Protein AF-D2BCW4-F1 (afdb_monomer_lite)

Secondary structure (DSSP, 8-state):
-PPPPPPHHHHHTT--SS----S--TTSGGG---S--B-HHHHHHHHHHHHHHHHHT--GGGSPPPPPSGGGG-SSHHHHHHHHHHHHHHHHHHHHHHHHHHHHHHHHHHHHHHHHHTTT-SS--TT-SBGGGHHHHHHHHHTS-----GGGS---TTTTS-EEE-PPPTTS--SSTT--HHHHHHHT-TT------HHHHHHHHHHHHHHHHHHHHHHHHHHHS-B-SHHHHHHHHHHHHHHHHHHHHHHHHHHHHHHHHHHHHHHHHHHHHHHHHH-TT--STTTTT--S--HHHHHHHHHHHHHHHHHHHHHHS-SEEE-------B-HHHHHHHHHHHHHHS-S--TT-TT--S-HHHHHHHHHHHHHHHHHHHHHHHHH-

Foldseek 3Di:
DPPDDDDLVRLLVVAALDQDFDPDAFCDDPLADDDADFPLVLLLVLLLLLLVLLLVLLPPLLQQDQDPPLLCDAPQPLLSLLSVLLRVLSVVLLLLSLVLSLLSNLLSLQSNVCSVVVVPCLPRDLALDELVCSCVSSCVSVVHDRPPRPSSPDHPPPPPKDKDFSDDDPVDDNACPPDFLVSLCVSLDPVRAQDQCLVSLVVLLVSLVVVLVSLRVSSNSLSVGDGHHPSNVLSSVQSSSSSSLSSSSSSQSNLSSVLSVLSRVLSVVCSVCVCVQLVLPDDDPVVVVDPPDHSRVSNSVSVRVSSVVSVVSSVSHDRMRIHDHPRSHDYPVNLVVLVVCLCVVDPPDDPPPPPDPDDPCVVVVVVCVSVVSNVVNVVSVVVVD

Structure (mmCIF, N/CA/C/O backbone):
data_AF-D2BCW4-F1
#
_entry.id   AF-D2BCW4-F1
#
loop_
_atom_site.group_PDB
_atom_site.id
_atom_site.type_symbol
_atom_site.label_atom_id
_atom_site.label_alt_id
_atom_site.label_comp_id
_atom_site.label_asym_id
_atom_site.label_entity_id
_atom_site.label_seq_id
_atom_site.pdbx_PDB_ins_code
_atom_site.Cartn_x
_atom_site.Cartn_y
_atom_site.Cartn_z
_atom_site.occupancy
_atom_site.B_iso_or_equiv
_atom_site.auth_seq_id
_atom_site.auth_comp_id
_atom_site.auth_asym_id
_atom_site.auth_atom_id
_atom_site.pdbx_PDB_model_num
ATOM 1 N N . MET A 1 1 ? 1.143 -29.887 21.111 1.00 33.12 1 MET A N 1
ATOM 2 C CA . MET A 1 1 ? 1.953 -29.254 20.050 1.00 33.12 1 MET A CA 1
ATOM 3 C C . MET A 1 1 ? 1.085 -28.166 19.449 1.00 33.12 1 MET A C 1
ATOM 5 O O . MET A 1 1 ? -0.021 -28.495 19.054 1.00 33.12 1 MET A O 1
ATOM 9 N N . ARG A 1 2 ? 1.498 -26.891 19.504 1.00 33.00 2 ARG A N 1
ATOM 10 C CA . ARG A 1 2 ? 0.866 -25.847 18.681 1.00 33.00 2 ARG A CA 1
ATOM 11 C C . ARG A 1 2 ? 1.403 -26.036 17.268 1.00 33.00 2 ARG A C 1
ATOM 13 O O . ARG A 1 2 ? 2.612 -26.231 17.133 1.00 33.00 2 ARG A O 1
ATOM 20 N N . ASP A 1 3 ? 0.525 -26.024 16.275 1.00 32.44 3 ASP A N 1
ATOM 21 C CA . ASP A 1 3 ? 0.954 -26.052 14.881 1.00 32.44 3 ASP A CA 1
ATOM 22 C C . ASP A 1 3 ? 1.898 -24.872 14.607 1.00 32.44 3 ASP A C 1
ATOM 24 O O . ASP A 1 3 ? 1.746 -23.809 15.224 1.00 32.44 3 ASP A O 1
ATOM 28 N N . PRO A 1 4 ? 2.916 -25.054 13.749 1.00 41.47 4 PRO A N 1
ATOM 29 C CA . PRO A 1 4 ? 3.788 -23.959 13.363 1.00 41.47 4 PRO A CA 1
ATOM 30 C C . PRO A 1 4 ? 2.946 -22.848 12.735 1.00 41.47 4 PRO A C 1
ATOM 32 O O . PRO A 1 4 ? 2.135 -23.096 11.843 1.00 41.47 4 PRO A O 1
ATOM 35 N N . SER A 1 5 ? 3.133 -21.618 13.215 1.00 45.66 5 SER A N 1
ATOM 36 C CA . SER A 1 5 ? 2.518 -20.449 12.593 1.00 45.66 5 SER A CA 1
ATOM 37 C C . SER A 1 5 ? 2.961 -20.370 11.127 1.00 45.66 5 SER A C 1
ATOM 39 O O . SER A 1 5 ? 4.154 -20.549 10.862 1.00 45.66 5 SER A O 1
ATOM 41 N N . PRO A 1 6 ? 2.046 -20.084 10.187 1.00 53.38 6 PRO A N 1
ATOM 42 C CA . PRO A 1 6 ? 2.380 -20.008 8.772 1.00 53.38 6 PRO A CA 1
ATOM 43 C C . PRO A 1 6 ? 3.474 -18.966 8.523 1.00 53.38 6 PRO A C 1
ATOM 45 O O . PRO A 1 6 ? 3.510 -17.888 9.136 1.00 53.38 6 PRO A O 1
ATOM 48 N N . THR A 1 7 ? 4.384 -19.310 7.619 1.00 64.50 7 THR A N 1
ATOM 49 C CA . THR A 1 7 ? 5.465 -18.435 7.169 1.00 64.50 7 THR A CA 1
ATOM 50 C C . THR A 1 7 ? 4.909 -17.238 6.395 1.00 64.50 7 THR A C 1
ATOM 52 O O . THR A 1 7 ? 3.801 -17.270 5.860 1.00 64.50 7 THR A O 1
ATOM 55 N N . SER A 1 8 ? 5.691 -16.161 6.305 1.00 64.56 8 SER A N 1
ATOM 56 C CA . SER A 1 8 ? 5.315 -14.957 5.551 1.00 64.56 8 SER A CA 1
ATOM 57 C C . SER A 1 8 ? 4.990 -15.255 4.082 1.00 64.56 8 SER A C 1
ATOM 59 O O . SER A 1 8 ? 4.050 -14.693 3.534 1.00 64.56 8 SER A O 1
ATOM 61 N N . ALA A 1 9 ? 5.727 -16.177 3.455 1.00 66.25 9 ALA A N 1
ATOM 62 C CA . ALA A 1 9 ? 5.490 -16.574 2.069 1.00 66.25 9 ALA A CA 1
ATOM 63 C C . ALA A 1 9 ? 4.175 -17.354 1.898 1.00 66.25 9 ALA A C 1
ATOM 65 O O . ALA A 1 9 ? 3.430 -17.094 0.957 1.00 66.25 9 ALA A O 1
ATOM 66 N N . GLU A 1 10 ? 3.867 -18.270 2.822 1.00 61.69 10 GLU A N 1
ATOM 67 C CA . GLU A 1 10 ? 2.599 -19.014 2.821 1.00 61.69 10 GLU A CA 1
ATOM 68 C C . GLU A 1 10 ? 1.400 -18.075 2.983 1.00 61.69 10 GLU A C 1
ATOM 70 O O . GLU A 1 10 ? 0.414 -18.228 2.267 1.00 61.69 10 GLU A O 1
ATOM 75 N N . LEU A 1 11 ? 1.507 -17.067 3.853 1.00 62.97 11 LEU A N 1
ATOM 76 C CA . LEU A 1 11 ? 0.476 -16.041 4.018 1.00 62.97 11 LEU A CA 1
ATOM 77 C C . LEU A 1 11 ? 0.286 -15.206 2.744 1.00 62.97 11 LEU A C 1
ATOM 79 O O . LEU A 1 11 ? -0.832 -15.092 2.251 1.00 62.97 11 LEU A O 1
ATOM 83 N N . LEU A 1 12 ? 1.373 -14.688 2.165 1.00 69.38 12 LEU A N 1
ATOM 84 C CA . LEU A 1 12 ? 1.310 -13.851 0.962 1.00 69.38 12 LEU A CA 1
ATOM 85 C C . LEU A 1 12 ? 0.760 -14.603 -0.257 1.00 69.38 12 LEU A C 1
ATOM 87 O O . LEU A 1 12 ? -0.002 -14.030 -1.026 1.00 69.38 12 LEU A O 1
ATOM 91 N N . SER A 1 13 ? 1.099 -15.886 -0.422 1.00 68.69 13 SER A N 1
ATOM 92 C CA . SER A 1 13 ? 0.604 -16.711 -1.538 1.00 68.69 13 SER A CA 1
ATOM 93 C C . SER A 1 13 ? -0.912 -16.937 -1.550 1.00 68.69 13 SER A C 1
ATOM 95 O O . SER A 1 13 ? -1.460 -17.334 -2.575 1.00 68.69 13 SER A O 1
ATOM 97 N N . GLN A 1 14 ? -1.584 -16.709 -0.420 1.00 71.31 14 GLN A N 1
ATOM 98 C CA . GLN A 1 14 ? -3.036 -16.851 -0.285 1.00 71.31 14 GLN A CA 1
ATOM 99 C C . GLN A 1 14 ? -3.771 -15.516 -0.444 1.00 71.31 14 GLN A C 1
ATOM 101 O O . GLN A 1 14 ? -5.000 -15.501 -0.505 1.00 71.31 14 GLN A O 1
ATOM 106 N N . TRP A 1 15 ? -3.041 -14.401 -0.445 1.00 76.50 15 TRP A N 1
ATOM 107 C CA . TRP A 1 15 ? -3.604 -13.059 -0.442 1.00 76.50 15 TRP A CA 1
ATOM 108 C C . TRP A 1 15 ? -3.619 -12.460 -1.846 1.00 76.50 15 TRP A C 1
ATOM 110 O O . TRP A 1 15 ? -2.732 -12.695 -2.663 1.00 76.50 15 TRP A O 1
ATOM 120 N N . ASP A 1 16 ? -4.632 -11.639 -2.101 1.00 78.56 16 ASP A N 1
ATOM 121 C CA . ASP A 1 16 ? -4.778 -10.895 -3.345 1.00 78.56 16 ASP A CA 1
ATOM 122 C C . ASP A 1 16 ? -4.306 -9.450 -3.164 1.00 78.56 16 ASP A C 1
ATOM 124 O O . ASP A 1 16 ? -4.439 -8.874 -2.088 1.00 78.56 16 ASP A O 1
ATOM 128 N N . ALA A 1 17 ? -3.843 -8.815 -4.243 1.00 76.94 17 ALA A N 1
ATOM 129 C CA . ALA A 1 17 ? -3.494 -7.387 -4.249 1.00 76.94 17 ALA A CA 1
ATOM 130 C C . ALA A 1 17 ? -4.719 -6.448 -4.155 1.00 76.94 17 ALA A C 1
ATOM 132 O O . ALA A 1 17 ? -4.570 -5.227 -4.114 1.00 76.94 17 ALA A O 1
ATOM 133 N N . VAL A 1 18 ? -5.933 -7.008 -4.146 1.00 83.25 18 VAL A N 1
ATOM 134 C CA . VAL A 1 18 ? -7.191 -6.275 -3.969 1.00 83.25 18 VAL A CA 1
ATOM 135 C C . VAL A 1 18 ? -7.721 -6.557 -2.564 1.00 83.25 18 VAL A C 1
ATOM 137 O O . VAL A 1 18 ? -7.828 -7.735 -2.212 1.00 83.25 18 VAL A O 1
ATOM 140 N N . PRO A 1 19 ? -8.096 -5.525 -1.782 1.00 82.75 19 PRO A N 1
ATOM 141 C CA . PRO A 1 19 ? -8.653 -5.715 -0.448 1.00 82.75 19 PRO A CA 1
ATOM 142 C C . PRO A 1 19 ? -9.843 -6.676 -0.459 1.00 82.75 19 PRO A C 1
ATOM 144 O O . PRO A 1 19 ? -10.811 -6.484 -1.197 1.00 82.75 19 PRO A O 1
ATOM 147 N N . LYS A 1 20 ? -9.770 -7.720 0.370 1.00 85.31 20 LYS A N 1
ATOM 148 C CA . LYS A 1 20 ? -10.850 -8.694 0.566 1.00 85.31 20 LYS A CA 1
ATOM 149 C C . LYS A 1 20 ? -10.953 -9.062 2.035 1.00 85.31 20 LYS A C 1
ATOM 151 O O . LYS A 1 20 ? -9.949 -9.284 2.707 1.00 85.31 20 LYS A O 1
ATOM 156 N N . SER A 1 21 ? -12.177 -9.173 2.537 1.00 78.88 21 SER A N 1
ATOM 157 C CA . SER A 1 21 ? -12.405 -9.689 3.883 1.00 78.88 21 SER A CA 1
ATOM 158 C C . SER A 1 21 ? -12.218 -11.212 3.909 1.00 78.88 21 SER A C 1
ATOM 160 O O . SER A 1 21 ? -12.774 -11.901 3.049 1.00 78.88 21 SER A O 1
ATOM 162 N N . PRO A 1 22 ? -11.496 -11.774 4.897 1.00 80.25 22 PRO A N 1
ATOM 163 C CA . PRO A 1 22 ? -11.344 -13.223 5.023 1.00 80.25 22 PRO A CA 1
ATOM 164 C C . PRO A 1 22 ? -12.706 -13.883 5.247 1.00 80.25 22 PRO A C 1
ATOM 166 O O . PRO A 1 22 ? -13.563 -13.299 5.909 1.00 80.25 22 PRO A O 1
ATOM 169 N N . GLY A 1 23 ? -12.922 -15.090 4.715 1.00 77.38 23 GLY A N 1
ATOM 170 C CA . GLY A 1 23 ? -14.215 -15.789 4.805 1.00 77.38 23 GLY A CA 1
ATOM 171 C C . GLY A 1 23 ? -14.658 -16.100 6.241 1.00 77.38 23 GLY A C 1
ATOM 172 O O . GLY A 1 23 ? -15.844 -16.019 6.545 1.00 77.38 23 GLY A O 1
ATOM 173 N N . TYR A 1 24 ? -13.702 -16.380 7.128 1.00 82.44 24 TYR A N 1
ATOM 174 C CA . TYR A 1 24 ? -13.908 -16.557 8.566 1.00 82.44 24 TYR A CA 1
ATOM 175 C C . TYR A 1 24 ? -13.248 -15.409 9.344 1.00 82.44 24 TYR A C 1
ATOM 177 O O . TYR A 1 24 ? -12.146 -14.982 8.992 1.00 82.44 24 TYR A O 1
ATOM 185 N N . TRP A 1 25 ? -13.903 -14.930 10.406 1.00 88.12 25 TRP A N 1
ATOM 186 C CA . TRP A 1 25 ? -13.383 -13.886 11.290 1.00 88.12 25 TRP A CA 1
ATOM 187 C C . TRP A 1 25 ? -13.805 -14.130 12.749 1.00 88.12 25 TRP A C 1
ATOM 189 O O . TRP A 1 25 ? -14.986 -14.404 12.970 1.00 88.12 25 TRP A O 1
ATOM 199 N N . PRO A 1 26 ? -12.890 -14.022 13.736 1.00 83.75 26 PRO A N 1
ATOM 200 C CA . PRO A 1 26 ? -13.232 -14.192 15.147 1.00 83.75 26 PRO A CA 1
ATOM 201 C C . PRO A 1 26 ? -14.334 -13.233 15.600 1.00 83.75 26 PRO A C 1
ATOM 203 O O . PRO A 1 26 ? -14.274 -12.038 15.319 1.00 83.75 26 PRO A O 1
ATOM 206 N N . GLY A 1 27 ? -15.328 -13.746 16.325 1.00 78.25 27 GLY A N 1
ATOM 207 C CA . GLY A 1 27 ? -16.411 -12.908 16.853 1.00 78.25 27 GLY A CA 1
ATOM 208 C C . GLY A 1 27 ? -17.454 -12.477 15.815 1.00 78.25 27 GLY A C 1
ATOM 209 O O . GLY A 1 27 ? -18.298 -11.649 16.133 1.00 78.25 27 GLY A O 1
ATOM 210 N N . LEU A 1 28 ? -17.433 -13.049 14.604 1.00 78.94 28 LEU A N 1
ATOM 211 C CA . LEU A 1 28 ? -18.503 -12.934 13.606 1.00 78.94 28 LEU A CA 1
ATOM 212 C C . LEU A 1 28 ? -18.988 -14.332 13.169 1.00 78.94 28 LEU A C 1
ATOM 214 O O . LEU A 1 28 ? -18.240 -15.308 13.200 1.00 78.94 28 LEU A O 1
ATOM 218 N N . GLY A 1 29 ? -20.241 -14.441 12.711 1.00 73.88 29 GLY A N 1
ATOM 219 C CA . GLY A 1 29 ? -20.816 -15.695 12.196 1.00 73.88 29 GLY A CA 1
ATOM 220 C C . GLY A 1 29 ? -21.366 -16.619 13.292 1.00 73.88 29 GLY A C 1
ATOM 221 O O . GLY A 1 29 ? -22.000 -16.151 14.226 1.00 73.88 29 GLY A O 1
ATOM 222 N N . ASN A 1 30 ? -21.139 -17.935 13.195 1.00 62.66 30 ASN A N 1
ATOM 223 C CA . ASN A 1 30 ? -21.709 -18.929 14.132 1.00 62.66 30 ASN A CA 1
ATOM 224 C C . ASN A 1 30 ? -21.194 -18.807 15.579 1.00 62.66 30 ASN A C 1
ATOM 226 O O . ASN A 1 30 ? -21.725 -19.453 16.478 1.00 62.66 30 ASN A O 1
ATOM 230 N N . GLU A 1 31 ? -20.129 -18.035 15.793 1.00 64.44 31 GLU A N 1
ATOM 231 C CA . GLU A 1 31 ? -19.579 -17.727 17.118 1.00 64.44 31 GLU A CA 1
ATOM 232 C C . GLU A 1 31 ? -20.314 -16.567 17.801 1.00 64.44 31 GLU A C 1
ATOM 234 O O . GLU A 1 31 ? -20.063 -16.283 18.974 1.00 64.44 31 GLU A O 1
ATOM 239 N N . HIS A 1 32 ? -21.206 -15.896 17.066 1.00 59.84 32 HIS A N 1
ATOM 240 C CA . HIS A 1 32 ? -22.068 -14.851 17.587 1.00 59.84 32 HIS A CA 1
ATOM 241 C C . HIS A 1 32 ? -22.995 -15.440 18.649 1.00 59.84 32 HIS A C 1
ATOM 243 O O . HIS A 1 32 ? -23.541 -16.536 18.506 1.00 59.84 32 HIS A O 1
ATOM 249 N N . SE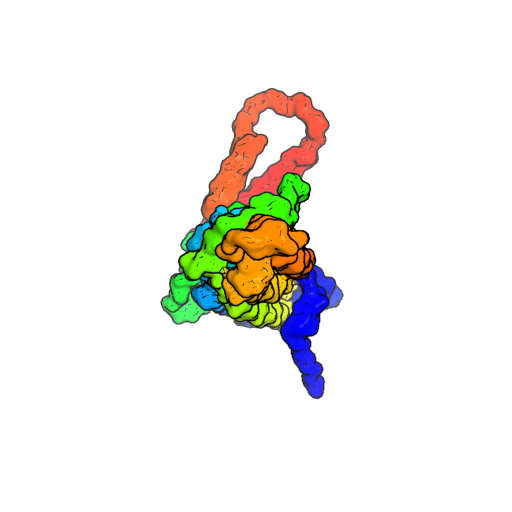R A 1 33 ? -23.147 -14.710 19.745 1.00 60.44 33 SER A N 1
ATOM 250 C CA . SER A 1 33 ? -24.016 -15.103 20.841 1.00 60.44 33 SER A CA 1
ATOM 251 C C . SER A 1 33 ? -24.940 -13.944 21.160 1.00 60.44 33 SER A C 1
ATOM 253 O O . SER A 1 33 ? -24.477 -12.839 21.435 1.00 60.44 33 SER A O 1
ATOM 255 N N . ASP A 1 34 ? -26.242 -14.211 21.113 1.00 55.62 34 ASP A N 1
ATOM 256 C CA . ASP A 1 34 ? -27.259 -13.195 21.353 1.00 55.62 34 ASP A CA 1
ATOM 257 C C . ASP A 1 34 ? -27.151 -12.651 22.790 1.00 55.62 34 ASP A C 1
ATOM 259 O O . ASP A 1 34 ? -26.804 -13.373 23.737 1.00 55.62 34 ASP A O 1
ATOM 263 N N . GLY A 1 35 ? -27.450 -11.361 22.958 1.00 60.84 35 GLY A N 1
ATOM 264 C CA . GLY A 1 35 ? -27.514 -10.690 24.257 1.00 60.84 35 GLY A CA 1
ATOM 265 C C . GLY A 1 35 ? -26.601 -9.472 24.387 1.00 60.84 35 GLY A C 1
ATOM 266 O O . GLY A 1 35 ? -25.949 -9.046 23.438 1.00 60.84 35 GLY A O 1
ATOM 267 N N . TYR A 1 36 ? -26.580 -8.905 25.593 1.00 59.00 36 TYR A N 1
ATOM 268 C CA . TYR A 1 36 ? -25.854 -7.681 25.923 1.00 59.00 36 TYR A CA 1
ATOM 269 C C . TYR A 1 36 ? -25.009 -7.901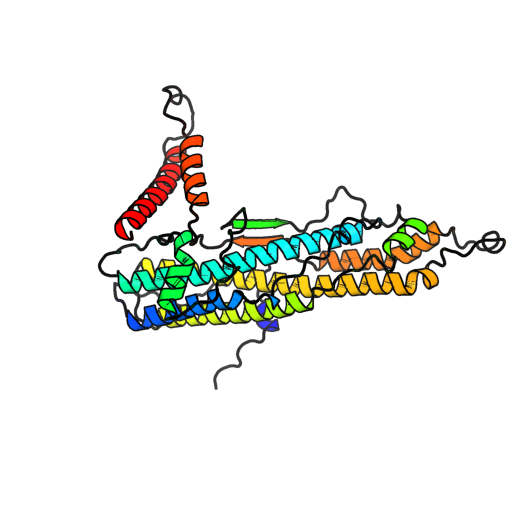 27.180 1.00 59.00 36 TYR A C 1
ATOM 271 O O . TYR A 1 36 ? -25.549 -8.102 28.267 1.00 59.00 36 TYR A O 1
ATOM 279 N N . GLU A 1 37 ? -23.686 -7.895 27.029 1.00 70.19 37 GLU A N 1
ATOM 280 C CA . GLU A 1 37 ? -22.718 -8.048 28.120 1.00 70.19 37 GLU A CA 1
ATOM 281 C C . GLU A 1 37 ? -21.391 -7.397 27.708 1.00 70.19 37 GLU A C 1
ATOM 283 O O . GLU A 1 37 ? -21.036 -7.450 26.528 1.00 70.19 37 GLU A O 1
ATOM 288 N N . ILE A 1 38 ? -20.670 -6.782 28.658 1.00 77.75 38 ILE A N 1
ATOM 289 C CA . ILE A 1 38 ? -19.324 -6.242 28.423 1.00 77.75 38 ILE A CA 1
ATOM 290 C C . ILE A 1 38 ? -18.354 -6.508 29.588 1.00 77.75 38 ILE A C 1
ATOM 292 O O . ILE A 1 38 ? -18.580 -6.095 30.727 1.00 77.75 38 ILE A O 1
ATOM 296 N N . ASP A 1 39 ? -17.207 -7.102 29.279 1.00 84.56 39 ASP A N 1
ATOM 297 C CA . ASP A 1 39 ? -15.995 -7.095 30.085 1.00 84.56 39 ASP A CA 1
ATOM 298 C C . ASP A 1 39 ? -15.180 -5.846 29.738 1.00 84.56 39 ASP A C 1
ATOM 300 O O . ASP A 1 39 ? -14.339 -5.820 28.836 1.00 84.56 39 ASP A O 1
ATOM 304 N N . ARG A 1 40 ? -15.436 -4.772 30.488 1.00 83.44 40 ARG A N 1
ATOM 305 C CA . ARG A 1 40 ? -14.792 -3.470 30.263 1.00 83.44 40 ARG A CA 1
ATOM 306 C C . ARG A 1 40 ? -13.272 -3.540 30.381 1.00 83.44 40 ARG A C 1
ATOM 308 O O . ARG A 1 40 ? -12.588 -2.775 29.707 1.00 83.44 40 ARG A O 1
ATOM 315 N N . ALA A 1 41 ? -12.736 -4.398 31.251 1.00 85.94 41 ALA A N 1
ATOM 316 C CA . ALA A 1 41 ? -11.295 -4.487 31.460 1.00 85.94 41 ALA A CA 1
ATOM 317 C C . ALA A 1 41 ? -10.618 -5.162 30.262 1.00 85.94 41 ALA A C 1
ATOM 319 O O . ALA A 1 41 ? -9.645 -4.624 29.728 1.00 85.94 41 ALA A O 1
ATOM 320 N N . GLY A 1 42 ? -11.175 -6.287 29.807 1.00 87.12 42 GLY A N 1
ATOM 321 C CA . GLY A 1 42 ? -10.705 -7.004 28.626 1.00 87.12 42 GLY A CA 1
ATOM 322 C C . GLY A 1 42 ? -10.798 -6.172 27.344 1.00 87.12 42 GLY A C 1
ATOM 323 O O . GLY A 1 42 ? -9.798 -5.995 26.643 1.00 87.12 42 GLY A O 1
ATOM 324 N N . VAL A 1 43 ? -11.952 -5.542 27.094 1.00 87.00 43 VAL A N 1
ATOM 325 C CA . VAL A 1 43 ? -12.168 -4.698 25.903 1.00 87.00 43 VAL A CA 1
ATOM 326 C C . VAL A 1 43 ? -11.211 -3.499 25.874 1.00 87.00 43 VAL A C 1
ATOM 328 O O . VAL A 1 43 ? -10.610 -3.216 24.836 1.00 87.00 43 VAL A O 1
ATOM 331 N N . ARG A 1 44 ? -10.974 -2.829 27.013 1.00 87.81 44 ARG A N 1
ATOM 332 C CA . ARG A 1 44 ? -9.987 -1.731 27.094 1.00 87.81 44 ARG A CA 1
ATOM 333 C C . ARG A 1 44 ? -8.556 -2.204 26.845 1.00 87.81 44 ARG A C 1
ATOM 335 O O . ARG A 1 44 ? -7.777 -1.482 26.223 1.00 87.81 44 ARG A O 1
ATOM 342 N N . ALA A 1 45 ? -8.193 -3.399 27.307 1.00 88.19 45 ALA A N 1
ATOM 343 C CA . ALA A 1 45 ? -6.872 -3.965 27.048 1.00 88.19 45 ALA A CA 1
ATOM 344 C C . ALA A 1 45 ? -6.670 -4.269 25.552 1.00 88.19 45 ALA A C 1
ATOM 346 O O . ALA A 1 45 ? -5.621 -3.934 24.992 1.00 88.19 45 ALA A O 1
ATOM 347 N N . ALA A 1 46 ? -7.684 -4.832 24.886 1.00 89.38 46 ALA A N 1
ATOM 348 C CA . ALA A 1 46 ? -7.662 -5.065 23.444 1.00 89.38 46 ALA A CA 1
ATOM 349 C C . ALA A 1 46 ? -7.572 -3.749 22.649 1.00 89.38 46 ALA A C 1
ATOM 351 O O . ALA A 1 46 ? -6.728 -3.630 21.755 1.00 89.38 46 ALA A O 1
ATOM 352 N N . ALA A 1 47 ? -8.356 -2.742 23.042 1.00 88.88 47 ALA A N 1
ATOM 353 C CA . ALA A 1 47 ? -8.334 -1.395 22.477 1.00 88.88 47 ALA A CA 1
ATOM 354 C C . ALA A 1 47 ? -6.959 -0.716 22.591 1.00 88.88 47 ALA A C 1
ATOM 356 O O . ALA A 1 47 ? -6.429 -0.200 21.607 1.00 88.88 47 ALA A O 1
ATOM 357 N N . LEU A 1 48 ? -6.324 -0.776 23.767 1.00 88.31 48 LEU A N 1
ATOM 358 C CA . LEU A 1 48 ? -4.966 -0.261 23.961 1.00 88.31 48 LEU A CA 1
ATOM 359 C C . LEU A 1 48 ? -3.951 -0.965 23.049 1.00 88.31 48 LEU A C 1
ATOM 361 O O . LEU A 1 48 ? -3.014 -0.333 22.558 1.00 88.31 48 LEU A O 1
ATOM 365 N N . GLY A 1 49 ? -4.132 -2.265 22.808 1.00 88.75 49 GLY A N 1
ATOM 366 C CA . GLY A 1 49 ? -3.335 -3.019 21.844 1.00 88.75 49 GLY A CA 1
ATOM 367 C C . GLY A 1 49 ? -3.448 -2.459 20.422 1.00 88.75 49 GLY A C 1
ATOM 368 O O . GLY A 1 49 ? -2.424 -2.257 19.775 1.00 88.75 49 GLY A O 1
ATOM 369 N N . LEU A 1 50 ? -4.663 -2.140 19.966 1.00 88.75 50 LEU A N 1
ATOM 370 C CA . LEU A 1 50 ? -4.919 -1.521 18.656 1.00 88.75 50 LEU A CA 1
ATOM 371 C C . LEU A 1 50 ? -4.287 -0.127 18.526 1.00 88.75 50 LEU A C 1
ATOM 373 O O . LEU A 1 50 ? -3.640 0.173 17.524 1.00 88.75 50 LEU A O 1
ATOM 377 N N . VAL A 1 51 ? -4.374 0.697 19.572 1.00 86.12 51 VAL A N 1
ATOM 378 C CA . VAL A 1 51 ? -3.723 2.019 19.592 1.00 86.12 51 VAL A CA 1
ATOM 379 C C . VAL A 1 51 ? -2.199 1.892 19.486 1.00 86.12 51 VAL A C 1
ATOM 381 O O . VAL A 1 51 ? -1.574 2.583 18.682 1.00 86.12 51 VAL A O 1
ATOM 384 N N . LYS A 1 52 ? -1.587 0.964 20.237 1.00 84.81 52 LYS A N 1
ATOM 385 C CA . LYS A 1 52 ? -0.139 0.683 20.167 1.00 84.81 52 LYS A CA 1
ATOM 386 C C . LYS A 1 52 ? 0.305 0.240 18.775 1.00 84.81 52 LYS A C 1
ATOM 388 O O . LYS A 1 52 ? 1.372 0.655 18.323 1.00 84.81 52 LYS A O 1
ATOM 393 N N . ILE A 1 53 ? -0.516 -0.562 18.099 1.00 82.31 53 ILE A N 1
ATOM 394 C CA . ILE A 1 53 ? -0.295 -0.952 16.706 1.00 82.31 53 ILE A CA 1
ATOM 395 C C . ILE A 1 53 ? -0.269 0.291 15.807 1.00 82.31 53 ILE A C 1
ATOM 397 O O . ILE A 1 53 ? 0.712 0.488 15.095 1.00 82.31 53 ILE A O 1
ATOM 401 N N . GLY A 1 54 ? -1.274 1.168 15.885 1.00 75.06 54 GLY A N 1
ATOM 402 C CA . GLY A 1 54 ? -1.347 2.382 15.060 1.00 75.06 54 GLY A CA 1
ATOM 403 C C . GLY A 1 54 ? -0.144 3.326 15.206 1.00 75.06 54 GLY A C 1
ATOM 404 O O . GLY A 1 54 ? 0.320 3.906 14.229 1.00 75.06 54 GLY A O 1
ATOM 405 N N . ILE A 1 55 ? 0.436 3.428 16.405 1.00 72.50 55 ILE A N 1
ATOM 406 C CA . ILE A 1 55 ? 1.627 4.265 16.658 1.00 72.50 55 ILE A CA 1
ATOM 407 C C . ILE A 1 55 ? 2.903 3.635 16.090 1.00 72.50 55 ILE A C 1
ATOM 409 O O . ILE A 1 55 ? 3.830 4.347 15.700 1.00 72.50 55 ILE A O 1
ATOM 413 N N . SER A 1 56 ? 2.965 2.301 16.029 1.00 65.81 56 SER A N 1
ATOM 414 C CA . SER A 1 56 ? 4.152 1.573 15.566 1.00 65.81 56 SER A CA 1
ATOM 415 C C . SER A 1 56 ? 4.493 1.818 14.089 1.00 65.81 56 SER A C 1
ATOM 417 O O . SER A 1 56 ? 5.640 1.616 13.688 1.00 65.81 56 SER A O 1
ATOM 419 N N . ALA A 1 57 ? 3.549 2.337 13.297 1.00 59.28 57 ALA A N 1
ATOM 420 C CA . ALA A 1 57 ? 3.790 2.702 11.905 1.00 59.28 57 ALA A CA 1
ATOM 421 C C . ALA A 1 57 ? 4.592 3.982 11.702 1.00 59.28 57 ALA A C 1
ATOM 423 O O . ALA A 1 57 ? 5.027 4.230 10.580 1.00 59.28 57 ALA A O 1
ATOM 424 N N . GLY A 1 58 ? 4.776 4.813 12.737 1.00 53.38 58 GLY A N 1
ATOM 425 C CA . GLY A 1 58 ? 5.432 6.126 12.624 1.00 53.38 58 GLY A CA 1
ATOM 426 C C . GLY A 1 58 ? 6.941 6.041 12.417 1.00 53.38 58 GLY A C 1
ATOM 427 O O . GLY A 1 58 ? 7.671 6.985 12.703 1.00 53.38 58 GLY A O 1
ATOM 428 N N . ASN A 1 59 ? 7.421 4.879 11.990 1.00 56.38 59 ASN A N 1
ATOM 429 C CA . ASN A 1 59 ? 8.813 4.593 11.762 1.00 56.38 59 ASN A CA 1
ATOM 430 C C . ASN A 1 59 ? 9.177 5.033 10.341 1.00 56.38 59 ASN A C 1
ATOM 432 O O . ASN A 1 59 ? 8.844 4.359 9.366 1.00 56.38 59 ASN A O 1
ATOM 436 N N . ASP A 1 60 ? 9.913 6.144 10.257 1.00 56.34 60 ASP A N 1
ATOM 437 C CA . ASP A 1 60 ? 10.412 6.755 9.017 1.00 56.34 60 ASP A CA 1
ATOM 438 C C . ASP A 1 60 ? 11.115 5.750 8.068 1.00 56.34 60 ASP A C 1
ATOM 440 O O . ASP A 1 60 ? 11.216 5.989 6.869 1.00 56.34 60 ASP A O 1
ATOM 444 N N . LYS A 1 61 ? 11.564 4.594 8.583 1.00 54.38 61 LYS A N 1
ATOM 445 C CA . LYS A 1 61 ? 12.196 3.505 7.817 1.00 54.38 61 LYS A CA 1
ATOM 446 C C . LYS A 1 61 ? 11.289 2.826 6.784 1.00 54.38 61 LYS A C 1
ATOM 448 O O . LYS A 1 61 ? 11.814 2.090 5.959 1.00 54.38 61 LYS A O 1
ATOM 453 N N . TYR A 1 62 ? 9.970 3.009 6.838 1.00 53.22 62 TYR A N 1
ATOM 454 C CA . TYR A 1 62 ? 9.040 2.387 5.882 1.00 53.22 62 TYR A CA 1
ATOM 455 C C . TYR A 1 62 ? 8.585 3.335 4.770 1.00 53.22 62 TYR A C 1
ATOM 457 O O . TYR A 1 62 ? 7.951 2.889 3.815 1.00 53.22 62 TYR A O 1
ATOM 465 N N . PHE A 1 63 ? 8.924 4.623 4.863 1.00 59.38 63 PHE A N 1
ATOM 466 C CA . PHE A 1 63 ? 8.616 5.583 3.811 1.00 59.38 63 PHE A CA 1
ATOM 467 C C . PHE A 1 63 ? 9.651 5.451 2.703 1.00 59.38 63 PHE A C 1
ATOM 469 O O . PHE A 1 63 ? 10.856 5.578 2.937 1.00 59.38 63 PHE A O 1
ATOM 476 N N . ALA A 1 64 ? 9.179 5.191 1.487 1.00 53.84 64 ALA A N 1
ATOM 477 C CA . ALA A 1 64 ? 10.046 5.203 0.325 1.00 53.84 64 ALA A CA 1
ATOM 478 C C . ALA A 1 64 ? 10.606 6.622 0.151 1.00 53.84 64 ALA A C 1
ATOM 480 O O . ALA A 1 64 ? 9.856 7.589 0.029 1.00 53.84 64 ALA A O 1
ATOM 481 N N . GLN A 1 65 ? 11.933 6.759 0.144 1.00 54.47 65 GLN A N 1
ATOM 482 C CA . GLN A 1 65 ? 12.552 8.011 -0.269 1.00 54.47 65 GLN A CA 1
ATOM 483 C C . GLN A 1 65 ? 12.348 8.146 -1.775 1.00 54.47 65 GLN A C 1
ATOM 485 O O . GLN A 1 65 ? 12.788 7.295 -2.557 1.00 54.47 65 GLN A O 1
ATOM 490 N N . TYR A 1 66 ? 11.621 9.187 -2.171 1.00 52.22 66 TYR A N 1
ATOM 491 C CA . TYR A 1 66 ? 11.335 9.442 -3.572 1.00 52.22 66 TYR A CA 1
ATOM 492 C C . TYR A 1 66 ? 12.612 9.888 -4.280 1.00 52.22 66 TYR A C 1
ATOM 494 O O . TYR A 1 66 ? 13.258 10.837 -3.835 1.00 52.22 66 TYR A O 1
ATOM 502 N N . PRO A 1 67 ? 12.994 9.233 -5.380 1.00 47.50 67 PRO A N 1
ATOM 503 C CA . PRO A 1 67 ? 14.115 9.685 -6.184 1.00 47.50 67 PRO A CA 1
ATOM 504 C C . PRO A 1 67 ? 13.689 10.948 -6.939 1.00 47.50 67 PRO A C 1
ATOM 506 O O . PRO A 1 67 ? 12.635 10.955 -7.579 1.00 47.50 67 PRO A O 1
ATOM 509 N N . ASP A 1 68 ? 14.499 12.004 -6.862 1.00 48.81 68 ASP A N 1
ATOM 510 C CA . ASP A 1 68 ? 14.298 13.253 -7.603 1.00 48.81 68 ASP A CA 1
ATOM 511 C C . ASP A 1 68 ? 14.157 12.965 -9.100 1.00 48.81 68 ASP A C 1
ATOM 513 O O . ASP A 1 68 ? 15.104 12.448 -9.678 1.00 48.81 68 ASP A O 1
ATOM 517 N N . HIS A 1 69 ? 12.998 13.298 -9.694 1.00 51.66 69 HIS A N 1
ATOM 518 C CA . HIS A 1 69 ? 12.640 13.507 -11.120 1.00 51.66 69 HIS A CA 1
ATOM 519 C C . HIS A 1 69 ? 13.250 12.622 -12.240 1.00 51.66 69 HIS A C 1
ATOM 521 O O . HIS A 1 69 ? 12.900 12.783 -13.408 1.00 51.66 69 HIS A O 1
ATOM 527 N N . PHE A 1 70 ? 14.116 11.663 -11.937 1.00 56.38 70 PHE A N 1
ATOM 528 C CA . PHE A 1 70 ? 15.007 10.989 -12.871 1.00 56.38 70 PHE A CA 1
ATOM 529 C C . PHE A 1 70 ? 14.223 10.123 -13.868 1.00 56.38 70 PHE A C 1
ATOM 531 O O . PHE A 1 70 ? 14.499 10.141 -15.067 1.00 56.38 70 PHE A O 1
ATOM 538 N N . TYR A 1 71 ? 13.161 9.459 -13.413 1.00 58.72 71 TYR A N 1
ATOM 539 C CA . TYR A 1 71 ? 12.318 8.585 -14.241 1.00 58.72 71 TYR A CA 1
ATOM 540 C C . TYR A 1 71 ? 11.409 9.343 -15.211 1.00 58.72 71 TYR A C 1
ATOM 542 O O . TYR A 1 71 ? 10.951 8.777 -16.199 1.00 58.72 71 TYR A O 1
ATOM 550 N N . LEU A 1 72 ? 11.192 10.640 -14.972 1.00 59.00 72 LEU A N 1
ATOM 551 C CA . LEU A 1 72 ? 10.469 11.520 -15.894 1.00 59.00 72 LEU A CA 1
ATOM 552 C C . LEU A 1 72 ? 11.328 11.922 -17.108 1.00 59.00 72 LEU A C 1
ATOM 554 O O . LEU A 1 72 ? 10.815 12.557 -18.023 1.00 59.00 72 LEU A O 1
ATOM 558 N N . SER A 1 73 ? 12.622 11.570 -17.117 1.00 70.50 73 SER A N 1
ATOM 559 C CA . SER A 1 73 ? 13.623 12.091 -18.062 1.00 70.50 73 SER A CA 1
ATOM 560 C C . SER A 1 73 ? 14.305 11.037 -18.948 1.00 70.50 73 SER A C 1
ATOM 562 O O . SER A 1 73 ? 15.295 11.355 -19.612 1.00 70.50 73 SER A O 1
ATOM 564 N N . LEU A 1 74 ? 13.826 9.785 -18.944 1.00 86.00 74 LEU A N 1
ATOM 565 C CA . LEU A 1 74 ? 14.343 8.753 -19.850 1.00 86.00 74 LEU A CA 1
ATOM 566 C C . LEU A 1 74 ? 13.758 8.931 -21.254 1.00 86.00 74 LEU A C 1
ATOM 568 O O . LEU A 1 74 ? 12.543 9.036 -21.425 1.00 86.00 74 LEU A O 1
ATOM 572 N N . ASN A 1 75 ? 14.628 8.914 -22.261 1.00 91.31 75 ASN A N 1
ATOM 573 C CA . ASN A 1 75 ? 14.236 8.895 -23.667 1.00 91.31 75 ASN A CA 1
ATOM 574 C C . ASN A 1 75 ? 13.630 7.538 -24.063 1.00 91.31 75 ASN A C 1
ATOM 576 O O . ASN A 1 75 ? 12.751 7.466 -24.927 1.00 91.31 75 ASN A O 1
ATOM 580 N N . TRP A 1 76 ? 14.089 6.459 -23.427 1.00 92.19 76 TRP A N 1
ATOM 581 C CA . TRP A 1 76 ? 13.529 5.127 -23.598 1.00 92.19 76 TRP A CA 1
ATOM 582 C C . TRP A 1 76 ? 12.166 5.003 -22.909 1.00 92.19 76 TRP A C 1
ATOM 584 O O . TRP A 1 76 ? 12.062 4.860 -21.689 1.00 92.19 76 TRP A O 1
ATOM 594 N N . ARG A 1 77 ? 11.107 5.042 -23.728 1.00 92.44 77 ARG A N 1
ATOM 595 C CA . ARG A 1 77 ? 9.715 5.159 -23.269 1.00 92.44 77 ARG A CA 1
ATOM 596 C C . ARG A 1 77 ? 9.283 4.085 -22.279 1.00 92.44 77 ARG A C 1
ATOM 598 O O . ARG A 1 77 ? 8.644 4.430 -21.292 1.00 92.44 77 ARG A O 1
ATOM 605 N N . LEU A 1 78 ? 9.595 2.811 -22.530 1.00 94.44 78 LEU A N 1
ATOM 606 C CA . LEU A 1 78 ? 9.109 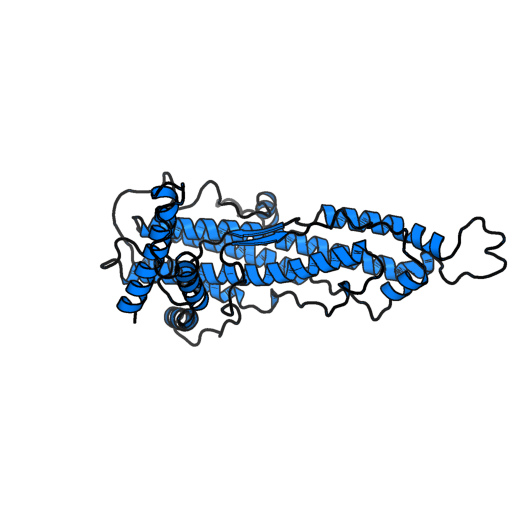1.723 -21.680 1.00 94.44 78 LEU A CA 1
ATOM 607 C C . LEU A 1 78 ? 9.692 1.784 -20.259 1.00 94.44 78 LEU A C 1
ATOM 609 O O . LEU A 1 78 ? 8.903 1.884 -19.320 1.00 94.44 78 LEU A O 1
ATOM 613 N N . PRO A 1 79 ? 11.024 1.802 -20.054 1.00 92.19 79 PRO A N 1
ATOM 614 C CA . PRO A 1 79 ? 11.575 1.993 -18.718 1.00 92.19 79 PRO A CA 1
ATOM 615 C C . PRO A 1 79 ? 11.135 3.317 -18.094 1.00 92.19 79 PRO A C 1
ATOM 617 O O . PRO A 1 79 ? 10.756 3.330 -16.930 1.00 92.19 79 PRO A O 1
ATOM 620 N N . GLY A 1 80 ? 11.085 4.410 -18.867 1.00 90.62 80 GLY A N 1
ATOM 621 C CA . GLY A 1 80 ? 10.558 5.692 -18.387 1.00 90.62 80 GLY A CA 1
ATOM 622 C C . GLY A 1 80 ? 9.150 5.566 -17.795 1.00 90.62 80 GLY A C 1
ATOM 623 O O . GLY A 1 80 ? 8.913 5.983 -16.662 1.00 90.62 80 GLY A O 1
ATOM 624 N N . ALA A 1 81 ? 8.233 4.915 -18.512 1.00 91.88 81 ALA A N 1
ATOM 625 C CA . ALA A 1 81 ? 6.867 4.688 -18.054 1.00 91.88 81 ALA A CA 1
ATOM 626 C C . ALA A 1 81 ? 6.798 3.739 -16.847 1.00 91.88 81 ALA A C 1
ATOM 628 O O . ALA A 1 81 ? 6.110 4.043 -15.877 1.00 91.88 81 ALA A O 1
ATOM 629 N N . ILE A 1 82 ? 7.547 2.631 -16.844 1.00 91.81 82 ILE A N 1
ATOM 630 C CA . ILE A 1 82 ? 7.611 1.722 -15.685 1.00 91.81 82 ILE A CA 1
ATOM 631 C C . ILE A 1 82 ? 8.157 2.453 -14.451 1.00 91.81 82 ILE A C 1
ATOM 633 O O . ILE A 1 82 ? 7.609 2.313 -13.360 1.00 91.81 82 ILE A O 1
ATOM 637 N N . GLY A 1 83 ? 9.200 3.269 -14.609 1.00 88.94 83 GLY A N 1
ATOM 638 C CA . GLY A 1 83 ? 9.760 4.081 -13.532 1.00 88.94 83 GLY A CA 1
ATOM 639 C C . GLY A 1 83 ? 8.755 5.094 -12.975 1.00 88.94 83 GLY A C 1
ATOM 640 O O . GLY A 1 83 ? 8.681 5.270 -11.760 1.00 88.94 83 GLY A O 1
ATOM 641 N N . GLN A 1 84 ? 7.932 5.708 -13.832 1.00 87.38 84 GLN A N 1
ATOM 642 C CA . GLN A 1 84 ? 6.816 6.561 -13.404 1.00 87.38 84 GLN A CA 1
ATOM 643 C C . GLN A 1 84 ? 5.755 5.776 -12.629 1.00 87.38 84 GLN A C 1
ATOM 645 O O . GLN A 1 84 ? 5.326 6.217 -11.565 1.00 87.38 84 GLN A O 1
ATOM 650 N N . LEU A 1 85 ? 5.364 4.597 -13.118 1.00 89.69 85 LEU A N 1
ATOM 651 C CA . LEU A 1 85 ? 4.418 3.732 -12.413 1.00 89.69 85 LEU A CA 1
ATOM 652 C C . LEU A 1 85 ? 4.948 3.334 -11.031 1.00 89.69 85 LEU A C 1
ATOM 654 O O . LEU A 1 85 ? 4.214 3.431 -10.054 1.00 89.69 85 LEU A O 1
ATOM 658 N N . LEU A 1 86 ? 6.224 2.950 -10.921 1.00 88.06 86 LEU A N 1
ATOM 659 C CA . LEU A 1 86 ? 6.866 2.629 -9.641 1.00 88.06 86 LEU A CA 1
ATOM 660 C C . LEU A 1 86 ? 6.917 3.838 -8.694 1.00 88.06 86 LEU A C 1
ATOM 662 O O . LEU A 1 86 ? 6.718 3.677 -7.490 1.00 88.06 86 LEU A O 1
ATOM 666 N N . TYR A 1 87 ? 7.144 5.042 -9.226 1.00 85.12 87 TYR A N 1
ATOM 667 C CA . TYR A 1 87 ? 7.100 6.282 -8.451 1.00 85.12 87 TYR A CA 1
ATOM 668 C C . TYR A 1 87 ? 5.706 6.527 -7.860 1.00 85.12 87 TYR A C 1
ATOM 670 O O . TYR A 1 87 ? 5.569 6.644 -6.641 1.00 85.12 87 TYR A O 1
ATOM 678 N N . TYR A 1 88 ? 4.665 6.538 -8.699 1.00 86.00 88 TYR A N 1
ATOM 679 C CA . TYR A 1 88 ? 3.291 6.755 -8.237 1.00 86.00 88 TYR A CA 1
ATOM 680 C C . TYR A 1 88 ? 2.804 5.624 -7.327 1.00 86.00 88 TYR A C 1
ATOM 682 O O . TYR A 1 88 ? 2.076 5.874 -6.369 1.00 86.00 88 TYR A O 1
ATOM 690 N N . ALA A 1 89 ? 3.248 4.390 -7.572 1.00 88.50 89 ALA A N 1
ATOM 691 C CA . ALA A 1 89 ? 2.973 3.255 -6.705 1.00 88.50 89 ALA A CA 1
ATOM 692 C C . ALA A 1 89 ? 3.570 3.436 -5.304 1.00 88.50 89 ALA A C 1
ATOM 694 O O . ALA A 1 89 ? 2.883 3.181 -4.317 1.00 88.50 89 ALA A O 1
ATOM 695 N N . GLY A 1 90 ? 4.822 3.895 -5.204 1.00 85.69 90 GLY A N 1
ATOM 696 C CA . GLY A 1 90 ? 5.457 4.201 -3.919 1.00 85.69 90 GLY A CA 1
ATOM 697 C C . GLY A 1 90 ? 4.758 5.336 -3.167 1.00 85.69 90 GLY A C 1
ATOM 698 O O . GLY A 1 90 ? 4.644 5.280 -1.940 1.00 85.69 90 GLY A O 1
ATOM 699 N N . ASP A 1 91 ? 4.235 6.321 -3.900 1.00 83.00 91 ASP A N 1
ATOM 700 C CA . ASP A 1 91 ? 3.475 7.425 -3.318 1.00 83.00 91 ASP A CA 1
ATOM 701 C C . ASP A 1 91 ? 2.116 6.988 -2.770 1.00 83.00 91 ASP A C 1
ATOM 703 O O . ASP A 1 91 ? 1.809 7.203 -1.596 1.00 83.00 91 ASP A O 1
ATOM 707 N N . ALA A 1 92 ? 1.331 6.284 -3.586 1.00 86.25 92 ALA A N 1
ATOM 708 C CA . ALA A 1 92 ? 0.061 5.712 -3.154 1.00 86.25 92 ALA A CA 1
ATOM 709 C C . ALA A 1 92 ? 0.248 4.736 -1.984 1.00 86.25 92 ALA A C 1
ATOM 711 O O . ALA A 1 92 ? -0.510 4.786 -1.018 1.00 86.25 92 ALA A O 1
ATOM 712 N N . PHE A 1 93 ? 1.287 3.895 -2.027 1.00 87.94 93 PHE A N 1
ATOM 713 C CA . PHE A 1 93 ? 1.624 2.982 -0.936 1.00 87.94 93 PHE A CA 1
ATOM 714 C C . PHE A 1 93 ? 1.856 3.723 0.384 1.00 87.94 93 PHE A C 1
ATOM 716 O O . PHE A 1 93 ? 1.293 3.335 1.405 1.00 87.94 93 PHE A O 1
ATOM 723 N N . SER A 1 94 ? 2.652 4.795 0.368 1.00 82.38 94 SER A N 1
ATOM 724 C CA . SER A 1 94 ? 2.975 5.567 1.574 1.00 82.38 94 SER A CA 1
ATOM 725 C C . SER A 1 94 ? 1.731 6.227 2.177 1.00 82.38 94 SER A C 1
ATOM 727 O O . SER A 1 94 ? 1.555 6.215 3.397 1.00 82.38 94 SER A O 1
ATOM 729 N N . HIS A 1 95 ? 0.833 6.740 1.333 1.00 82.19 95 HIS A N 1
ATOM 730 C CA . HIS A 1 95 ? -0.451 7.279 1.777 1.00 82.19 95 HIS A CA 1
ATOM 731 C C . HIS A 1 95 ? -1.366 6.194 2.366 1.00 82.19 95 HIS A C 1
ATOM 733 O O . HIS A 1 95 ? -1.885 6.362 3.467 1.00 82.19 95 HIS A O 1
ATOM 739 N N . PHE A 1 96 ? -1.528 5.058 1.681 1.00 87.62 96 PHE A N 1
ATOM 740 C CA . PHE A 1 96 ? -2.433 3.988 2.127 1.00 87.62 96 PHE A CA 1
ATOM 741 C C . PHE A 1 96 ? -1.915 3.292 3.388 1.00 87.62 96 PHE A C 1
ATOM 743 O O . PHE A 1 96 ? -2.693 2.891 4.250 1.00 87.62 96 PHE A O 1
ATOM 750 N N . TRP A 1 97 ? -0.592 3.201 3.538 1.00 86.62 97 TRP A N 1
ATOM 751 C CA . TRP A 1 97 ? 0.054 2.783 4.777 1.00 86.62 97 TRP A CA 1
ATOM 752 C C . TRP A 1 97 ? -0.354 3.677 5.952 1.00 86.62 97 TRP A C 1
ATOM 754 O O . TRP A 1 97 ? -0.750 3.177 7.005 1.00 86.62 97 TRP A O 1
ATOM 764 N N . ALA A 1 98 ? -0.270 4.998 5.780 1.00 81.31 98 ALA A N 1
ATOM 765 C CA . ALA A 1 98 ? -0.632 5.946 6.828 1.00 81.31 98 ALA A CA 1
ATOM 766 C C . ALA A 1 98 ? -2.123 5.848 7.194 1.00 81.31 98 ALA A C 1
ATOM 768 O O . ALA A 1 98 ? -2.444 5.723 8.379 1.00 81.31 98 ALA A O 1
ATOM 769 N N . ASP A 1 99 ? -3.008 5.815 6.192 1.00 84.06 99 ASP A N 1
ATOM 770 C CA . ASP A 1 99 ? -4.457 5.673 6.384 1.00 84.06 99 ASP A CA 1
ATOM 771 C C . ASP A 1 99 ? -4.798 4.389 7.163 1.00 84.06 99 ASP A C 1
ATOM 773 O O . ASP A 1 99 ? -5.545 4.427 8.142 1.00 84.06 99 ASP A O 1
ATOM 777 N N . LEU A 1 100 ? -4.198 3.253 6.786 1.00 88.69 100 LEU A N 1
ATOM 778 C CA . LEU A 1 100 ? -4.429 1.946 7.407 1.00 88.69 100 LEU A CA 1
ATOM 779 C C . LEU A 1 100 ? -4.083 1.923 8.903 1.00 88.69 100 LEU A C 1
ATOM 781 O O . LEU A 1 100 ? -4.842 1.398 9.723 1.00 88.69 100 LEU A O 1
ATOM 785 N N . TYR A 1 101 ? -2.927 2.469 9.281 1.00 85.69 101 TYR A N 1
ATOM 786 C CA . TYR A 1 101 ? -2.512 2.489 10.684 1.00 85.69 101 TYR A CA 1
ATOM 787 C C . TYR A 1 101 ? -3.271 3.532 11.507 1.00 85.69 101 TYR A C 1
ATOM 789 O O . TYR A 1 101 ? -3.530 3.301 12.693 1.00 85.69 101 TYR A O 1
ATOM 797 N N . ALA A 1 102 ? -3.671 4.647 10.891 1.00 81.12 102 ALA A N 1
ATOM 798 C CA . ALA A 1 102 ? -4.565 5.611 11.518 1.00 81.12 102 ALA A CA 1
ATOM 799 C C . ALA A 1 102 ? -5.942 4.986 11.808 1.00 81.12 102 ALA A C 1
ATOM 801 O O . ALA A 1 102 ? -6.445 5.127 12.922 1.00 81.12 102 ALA A O 1
ATOM 802 N N . GLU A 1 103 ? -6.499 4.216 10.872 1.00 85.44 103 GLU A N 1
ATOM 803 C CA . GLU A 1 103 ? -7.734 3.442 11.058 1.00 85.44 103 GLU A CA 1
ATOM 804 C C . GLU A 1 103 ? -7.626 2.416 12.190 1.00 85.44 103 GLU A C 1
ATOM 806 O O . GLU A 1 103 ? -8.520 2.315 13.030 1.00 85.44 103 GLU A O 1
ATOM 811 N N . ALA A 1 104 ? -6.506 1.691 12.282 1.00 89.00 104 ALA A N 1
ATOM 812 C CA . ALA A 1 104 ? -6.278 0.745 13.374 1.00 89.00 104 ALA A CA 1
ATOM 813 C C . ALA A 1 104 ? -6.244 1.439 14.751 1.00 89.00 104 ALA A C 1
ATOM 815 O O . ALA A 1 104 ? -6.853 0.950 15.707 1.00 89.00 104 ALA A O 1
ATOM 816 N N . ALA A 1 105 ? -5.577 2.596 14.858 1.00 84.12 105 ALA A N 1
ATOM 817 C CA . ALA A 1 105 ? -5.600 3.393 16.085 1.00 84.12 105 ALA A CA 1
ATOM 818 C C . ALA A 1 105 ? -7.004 3.931 16.394 1.00 84.12 105 ALA A C 1
ATOM 820 O O . ALA A 1 105 ? -7.424 3.885 17.551 1.00 84.12 105 ALA A O 1
ATOM 821 N N . MET A 1 106 ? -7.739 4.398 15.381 1.00 82.50 106 MET A N 1
ATOM 822 C CA . MET A 1 106 ? -9.090 4.933 15.552 1.00 82.50 106 MET A CA 1
ATOM 823 C C . MET A 1 106 ? -10.078 3.862 16.000 1.00 82.50 106 MET A C 1
ATOM 825 O O . MET A 1 106 ? -10.830 4.094 16.944 1.00 82.50 106 MET A O 1
ATOM 829 N N . ALA A 1 107 ? -10.012 2.662 15.420 1.00 87.31 107 ALA A N 1
ATOM 830 C CA . ALA A 1 107 ? -10.766 1.511 15.903 1.00 87.31 107 ALA A CA 1
ATOM 831 C C . ALA A 1 107 ? -10.490 1.262 17.394 1.00 87.31 107 ALA A C 1
ATOM 833 O O . ALA A 1 107 ? -11.423 1.110 18.178 1.00 87.31 107 ALA A O 1
ATOM 834 N N . GLY A 1 108 ? -9.218 1.302 17.806 1.00 87.50 108 GLY A N 1
ATOM 835 C CA . GLY A 1 108 ? -8.830 1.199 19.212 1.00 87.50 108 GLY A CA 1
ATOM 836 C C . GLY A 1 108 ? -9.481 2.263 20.101 1.00 87.50 108 GLY A C 1
ATOM 837 O O . GLY A 1 108 ? -10.077 1.913 21.117 1.00 87.50 108 GLY A O 1
ATOM 838 N N . LEU A 1 109 ? -9.422 3.542 19.719 1.00 82.56 109 LEU A N 1
ATOM 839 C CA . LEU A 1 109 ? -10.040 4.623 20.497 1.00 82.56 109 LEU A CA 1
ATOM 840 C C . LEU A 1 109 ? -11.564 4.471 20.609 1.00 82.56 109 LEU A C 1
ATOM 842 O O . LEU A 1 109 ? -12.115 4.624 21.697 1.00 82.56 109 LEU A O 1
ATOM 846 N N . LEU A 1 110 ? -12.243 4.149 19.505 1.00 80.44 110 LEU A N 1
ATOM 847 C CA . LEU A 1 110 ? -13.698 3.987 19.487 1.00 80.44 110 LEU A CA 1
ATOM 848 C C . LEU A 1 110 ? -14.139 2.794 20.347 1.00 80.44 110 LEU A C 1
ATOM 850 O 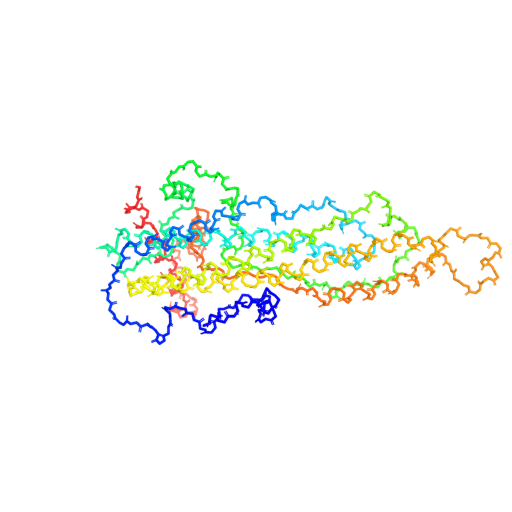O . LEU A 1 110 ? -15.095 2.908 21.112 1.00 80.44 110 LEU A O 1
ATOM 854 N N . ILE A 1 111 ? -13.413 1.672 20.296 1.00 85.88 111 ILE A N 1
ATOM 855 C CA . ILE A 1 111 ? -13.668 0.505 21.157 1.00 85.88 111 ILE A CA 1
ATOM 856 C C . ILE A 1 111 ? -13.458 0.863 22.637 1.00 85.88 111 ILE A C 1
ATOM 858 O O . ILE A 1 111 ? -14.259 0.484 23.494 1.00 85.88 111 ILE A O 1
ATOM 862 N N . GLU A 1 112 ? -12.404 1.618 22.956 1.00 85.19 112 GLU A N 1
ATOM 863 C CA . GLU A 1 112 ? -12.146 2.088 24.320 1.00 85.19 112 GLU A CA 1
ATOM 864 C C . GLU A 1 112 ? -13.289 2.973 24.831 1.00 85.19 112 GLU A C 1
ATOM 866 O O . GLU A 1 112 ? -13.810 2.746 25.927 1.00 85.19 112 GLU A O 1
ATOM 871 N N . GLN A 1 113 ? -13.750 3.905 23.996 1.00 76.50 113 GLN A N 1
ATOM 872 C CA . GLN A 1 113 ? -14.878 4.780 24.290 1.00 76.50 113 GLN A CA 1
ATOM 873 C C . GLN A 1 113 ? -16.167 3.988 24.528 1.00 76.50 113 GLN A C 1
ATOM 875 O O . GLN A 1 113 ? -16.885 4.274 25.492 1.00 76.50 113 GLN A O 1
ATOM 880 N N . CYS A 1 114 ? -16.435 2.955 23.722 1.00 75.25 114 CYS A N 1
ATOM 881 C CA . CYS A 1 114 ? -17.549 2.035 23.957 1.00 75.25 114 CYS A CA 1
ATOM 882 C C . CYS A 1 114 ? -17.441 1.398 25.346 1.00 75.25 114 CYS A C 1
ATOM 884 O O . CYS A 1 114 ? -18.408 1.398 26.099 1.00 75.25 114 CYS A O 1
ATOM 886 N N . ALA A 1 115 ? -16.255 0.935 25.743 1.00 76.88 115 ALA A N 1
ATOM 887 C CA . ALA A 1 115 ? -16.033 0.355 27.067 1.00 76.88 115 ALA A CA 1
ATOM 888 C C . ALA A 1 115 ? -16.086 1.377 28.225 1.00 76.88 115 ALA A C 1
ATOM 890 O O . ALA A 1 115 ? -16.262 0.995 29.388 1.00 76.88 115 ALA A O 1
ATOM 891 N N . GLN A 1 116 ? -15.901 2.675 27.964 1.00 71.50 116 GLN A N 1
ATOM 892 C CA . GLN A 1 116 ? -16.093 3.742 28.954 1.00 71.50 116 GLN A CA 1
ATOM 893 C C . GLN A 1 116 ? -17.555 4.139 29.128 1.00 71.50 116 GLN A C 1
ATOM 895 O O . GLN A 1 116 ? -17.982 4.376 30.255 1.00 71.50 116 GLN A O 1
ATOM 900 N N . ARG A 1 117 ? -18.299 4.230 28.023 1.00 64.94 117 ARG A N 1
ATOM 901 C CA . ARG A 1 117 ? -19.642 4.822 27.967 1.00 64.94 117 ARG A CA 1
ATOM 902 C C . ARG A 1 117 ? -20.722 3.827 27.562 1.00 64.94 117 ARG A C 1
ATOM 904 O O . ARG A 1 117 ? -21.772 4.239 27.080 1.00 64.94 117 ARG A O 1
ATOM 911 N N . TYR A 1 118 ? -20.488 2.540 27.799 1.00 55.44 118 TYR A N 1
ATOM 912 C CA . TYR A 1 118 ? -21.421 1.452 27.489 1.00 55.44 118 TYR A CA 1
ATOM 913 C C . TYR A 1 118 ? -22.804 1.615 28.155 1.00 55.44 118 TYR A C 1
ATOM 915 O O . TYR A 1 118 ? -23.749 0.911 27.834 1.00 55.44 118 TYR A O 1
ATOM 923 N N . ASP A 1 119 ? -22.933 2.560 29.085 1.00 47.66 119 ASP A N 1
ATOM 924 C CA . ASP A 1 119 ? -24.174 2.927 29.768 1.00 47.66 119 ASP A CA 1
ATOM 925 C C . ASP A 1 119 ? -25.048 3.903 28.942 1.00 47.66 119 ASP A C 1
ATOM 927 O O . ASP A 1 119 ? -26.197 4.148 29.296 1.00 47.66 119 ASP A O 1
ATOM 931 N N . LEU A 1 120 ? -24.497 4.515 27.883 1.00 41.72 120 LEU A N 1
ATOM 932 C CA . LEU A 1 120 ? -25.072 5.659 27.152 1.00 41.72 120 LEU A CA 1
ATOM 933 C C . LEU A 1 120 ? -25.179 5.455 25.628 1.00 41.72 120 LEU A C 1
ATOM 935 O O . LEU A 1 120 ? -25.687 6.342 24.940 1.00 41.72 120 LEU A O 1
ATOM 939 N N . LEU A 1 121 ? -24.672 4.344 25.089 1.00 44.91 121 LEU A N 1
ATOM 940 C CA . LEU A 1 121 ? -24.560 4.101 23.648 1.00 44.91 121 LEU A CA 1
ATOM 941 C C . LEU A 1 121 ? -25.136 2.722 23.310 1.00 44.91 121 LEU A C 1
ATOM 943 O O . LEU A 1 121 ? -24.419 1.727 23.353 1.00 44.91 121 LEU A O 1
ATOM 947 N N . GLU A 1 122 ? -26.425 2.667 22.965 1.00 42.38 122 GLU A N 1
ATOM 948 C CA . GLU A 1 122 ? -27.023 1.469 22.347 1.00 42.38 122 GLU A CA 1
ATOM 949 C C . GLU A 1 122 ? -26.463 1.237 20.926 1.00 42.38 122 GLU A C 1
ATOM 951 O O . GLU A 1 122 ? -26.411 0.102 20.460 1.00 42.38 122 GLU A O 1
ATOM 956 N N . GLU A 1 123 ? -25.929 2.285 20.286 1.00 45.50 123 GLU A N 1
ATOM 957 C CA . GLU A 1 123 ? -25.233 2.228 18.997 1.00 45.50 123 GLU A CA 1
ATOM 958 C C . GLU A 1 123 ? -24.047 3.211 18.998 1.00 45.50 123 GLU A C 1
ATOM 960 O O . GLU A 1 123 ? -24.243 4.412 18.800 1.00 45.50 123 GLU A O 1
ATOM 965 N N . PRO A 1 124 ? -22.806 2.768 19.260 1.00 42.03 124 PRO A N 1
ATOM 966 C CA . PRO A 1 124 ? -21.647 3.622 19.061 1.00 42.03 124 PRO A CA 1
ATOM 967 C C . PRO A 1 124 ? -21.470 3.888 17.571 1.00 42.03 124 PRO A C 1
ATOM 969 O O . PRO A 1 124 ? -21.482 2.969 16.745 1.00 42.03 124 PRO A O 1
ATOM 972 N N . LEU A 1 125 ? -21.312 5.160 17.232 1.00 44.69 125 LEU A N 1
ATOM 973 C CA . LEU A 1 125 ? -21.217 5.603 15.857 1.00 44.69 125 LEU A CA 1
ATOM 974 C C . LEU A 1 125 ? -19.746 5.637 15.456 1.00 44.69 125 LEU A C 1
ATOM 976 O O . LEU A 1 125 ? -18.882 6.178 16.146 1.00 44.69 125 LEU A O 1
ATOM 980 N N . LEU A 1 126 ? -19.445 4.998 14.329 1.00 41.28 126 LEU A N 1
ATOM 981 C CA . LEU A 1 126 ? -18.108 4.997 13.751 1.00 41.28 126 LEU A CA 1
ATOM 982 C C . LEU A 1 126 ? -17.816 6.425 13.258 1.00 41.28 126 LEU A C 1
ATOM 984 O O . LEU A 1 126 ? -18.357 6.838 12.233 1.00 41.28 126 LEU A O 1
ATOM 988 N N . GLY A 1 127 ? -17.025 7.183 14.031 1.00 49.75 127 GLY A N 1
ATOM 989 C CA . GLY A 1 127 ? -16.676 8.578 13.727 1.00 49.75 127 GLY A CA 1
ATOM 990 C C . GLY A 1 127 ? -16.708 9.586 14.888 1.00 49.75 127 GLY A C 1
ATOM 991 O O . GLY A 1 127 ? -16.427 10.759 14.671 1.00 49.75 127 GLY A O 1
ATOM 992 N N . ASP A 1 128 ? -17.002 9.167 16.119 1.00 53.16 128 ASP A N 1
ATOM 993 C CA . ASP A 1 128 ? -17.229 10.073 17.265 1.00 53.16 128 ASP A CA 1
ATOM 994 C C . ASP A 1 128 ? -16.014 10.901 17.747 1.00 53.16 128 ASP A C 1
ATOM 996 O O . ASP A 1 128 ? -16.146 11.727 18.655 1.00 53.16 128 ASP A O 1
ATOM 1000 N N . ILE A 1 129 ? -14.821 10.698 17.178 1.00 56.62 129 ILE A N 1
ATOM 1001 C CA . ILE A 1 129 ? -13.600 11.409 17.575 1.00 56.62 129 ILE A CA 1
ATOM 1002 C C . ILE A 1 129 ? -13.099 12.249 16.404 1.00 56.62 129 ILE A C 1
ATOM 1004 O O . ILE A 1 129 ? -12.522 11.729 15.448 1.00 56.62 129 ILE A O 1
ATOM 1008 N N . ALA A 1 130 ? -13.261 13.569 16.529 1.00 57.66 130 ALA A N 1
ATOM 1009 C CA . ALA A 1 130 ? -12.675 14.531 15.607 1.00 57.66 130 ALA A CA 1
ATOM 1010 C C . ALA A 1 130 ? -11.167 14.293 15.487 1.00 57.66 130 ALA A C 1
ATOM 1012 O O . ALA A 1 130 ? -10.437 14.233 16.486 1.00 57.66 130 ALA A O 1
ATOM 1013 N N . ARG A 1 131 ? -10.678 14.208 14.252 1.00 59.06 131 ARG A N 1
ATOM 1014 C CA . ARG A 1 131 ? -9.265 13.955 13.975 1.00 59.06 131 ARG A CA 1
ATOM 1015 C C . ARG A 1 131 ? -8.308 14.960 14.627 1.00 59.06 131 ARG A C 1
ATOM 1017 O O . ARG A 1 131 ? -7.205 14.584 15.017 1.00 59.06 131 ARG A O 1
ATOM 1024 N N . SER A 1 132 ? -8.730 16.212 14.797 1.00 58.50 132 SER A N 1
ATOM 1025 C CA . SER A 1 132 ? -7.964 17.263 15.485 1.00 58.50 132 SER A CA 1
ATOM 1026 C C . SER A 1 132 ? -7.613 16.918 16.942 1.00 58.50 132 SER A C 1
ATOM 1028 O O . SER A 1 132 ? -6.648 17.452 17.482 1.00 58.50 132 SER A O 1
ATOM 1030 N N . ARG A 1 133 ? -8.346 15.988 17.567 1.00 64.25 133 ARG A N 1
ATOM 1031 C CA . ARG A 1 133 ? -8.134 15.519 18.949 1.00 64.25 133 ARG A CA 1
ATOM 1032 C C . ARG A 1 133 ? -7.509 14.127 19.033 1.00 64.25 133 ARG A C 1
ATOM 1034 O O . ARG A 1 133 ? -7.330 13.583 20.124 1.00 64.25 133 ARG A O 1
ATOM 1041 N N . PHE A 1 134 ? -7.174 13.539 17.888 1.00 68.56 134 PHE A N 1
ATOM 1042 C CA . PHE A 1 134 ? -6.700 12.164 17.795 1.00 68.56 134 PHE A CA 1
ATOM 1043 C C . PHE A 1 134 ? -5.377 11.956 18.542 1.00 68.56 134 PHE A C 1
ATOM 1045 O O . PHE A 1 134 ? -5.255 11.036 19.350 1.00 68.56 134 PHE A O 1
ATOM 1052 N N . GLU A 1 135 ? -4.415 12.863 18.356 1.00 69.94 135 GLU A N 1
ATOM 1053 C CA . GLU A 1 135 ? -3.118 12.802 19.040 1.00 69.94 135 GLU A CA 1
ATOM 1054 C C . GLU A 1 135 ? -3.251 12.932 20.564 1.00 69.94 135 GLU A C 1
ATOM 1056 O O . GLU A 1 135 ? -2.597 12.200 21.309 1.00 69.94 135 GLU A O 1
ATOM 1061 N N . GLU A 1 136 ? -4.125 13.827 21.035 1.00 71.25 136 GLU A N 1
ATOM 1062 C CA . GLU A 1 136 ? -4.391 14.026 22.463 1.00 71.25 136 GLU A CA 1
ATOM 1063 C C . GLU A 1 136 ? -4.966 12.755 23.100 1.00 71.25 136 GLU A C 1
ATOM 1065 O O . GLU A 1 136 ? -4.507 12.317 24.158 1.00 71.25 136 GLU A O 1
ATOM 1070 N N . ARG A 1 137 ? -5.940 12.116 22.439 1.00 72.44 137 ARG A N 1
ATOM 1071 C CA . ARG A 1 137 ? -6.564 10.885 22.940 1.00 72.44 137 ARG A CA 1
ATOM 1072 C C . ARG A 1 137 ? -5.612 9.700 22.954 1.00 72.44 137 ARG A C 1
ATOM 1074 O O . ARG A 1 137 ? -5.597 8.951 23.931 1.00 72.44 137 ARG A O 1
ATOM 1081 N N . ILE A 1 138 ? -4.771 9.574 21.933 1.00 74.44 138 ILE A N 1
ATOM 1082 C CA . ILE A 1 138 ? -3.703 8.575 21.921 1.00 74.44 138 ILE A CA 1
ATOM 1083 C C . ILE A 1 138 ? -2.740 8.811 23.095 1.00 74.44 138 ILE A C 1
ATOM 1085 O O . ILE A 1 138 ? -2.442 7.876 23.840 1.00 74.44 138 ILE A O 1
ATOM 1089 N N . ALA A 1 139 ? -2.299 10.053 23.318 1.00 73.31 139 ALA A N 1
ATOM 1090 C CA . ALA A 1 139 ? -1.414 10.386 24.435 1.00 73.31 139 ALA A CA 1
ATOM 1091 C C . ALA A 1 139 ? -2.048 10.067 25.802 1.00 73.31 139 ALA A C 1
ATOM 1093 O O . ALA A 1 139 ? -1.374 9.523 26.683 1.00 73.31 139 ALA A O 1
ATOM 1094 N N . ALA A 1 140 ? -3.350 10.328 25.956 1.00 74.44 140 ALA A N 1
ATOM 1095 C CA . ALA A 1 140 ? -4.100 10.000 27.165 1.00 74.44 140 ALA A CA 1
ATOM 1096 C C . ALA A 1 140 ? -4.144 8.486 27.445 1.00 74.44 140 ALA A C 1
ATOM 1098 O O . ALA A 1 140 ? -4.000 8.078 28.597 1.00 74.44 140 ALA A O 1
ATOM 1099 N N . MET A 1 141 ? -4.284 7.644 26.414 1.00 75.50 141 MET A N 1
ATOM 1100 C CA . MET A 1 141 ? -4.305 6.183 26.576 1.00 75.50 141 MET A CA 1
ATOM 1101 C C . MET A 1 141 ? -2.934 5.565 26.889 1.00 75.50 141 MET A C 1
ATOM 1103 O O . MET A 1 141 ? -2.868 4.530 27.551 1.00 75.50 141 MET A O 1
ATOM 1107 N N . LEU A 1 142 ? -1.835 6.162 26.420 1.00 74.50 142 LEU A N 1
ATOM 1108 C CA . LEU A 1 142 ? -0.482 5.613 26.601 1.00 74.50 142 LEU A CA 1
ATOM 1109 C C . LEU A 1 142 ? 0.209 6.042 27.903 1.00 74.50 142 LEU A C 1
ATOM 1111 O O . LEU A 1 142 ? 1.224 5.449 28.265 1.00 74.50 142 LEU A O 1
ATOM 1115 N N . GLY A 1 143 ? -0.307 7.062 28.595 1.00 61.38 143 GLY A N 1
ATOM 1116 C CA . GLY A 1 143 ? 0.235 7.518 29.877 1.00 61.38 143 GLY A CA 1
ATOM 1117 C C . GLY A 1 143 ? 1.570 8.276 29.792 1.00 61.38 143 GLY A C 1
ATOM 1118 O O . GLY A 1 143 ? 2.430 8.079 30.650 1.00 61.38 143 GLY A O 1
ATOM 1119 N N . GLY A 1 144 ? 1.773 9.144 28.791 1.00 57.25 144 GLY A N 1
ATOM 1120 C CA . GLY A 1 144 ? 2.990 9.965 28.671 1.00 57.25 144 GLY A CA 1
ATOM 1121 C C . GLY A 1 144 ? 3.092 10.774 27.371 1.00 57.25 144 GLY A C 1
ATOM 1122 O O . GLY A 1 144 ? 2.148 10.812 26.586 1.00 57.25 144 GLY A O 1
ATOM 1123 N N . ASN A 1 145 ? 4.250 11.414 27.137 1.00 51.47 145 ASN A N 1
ATOM 1124 C CA . ASN A 1 145 ? 4.571 12.124 25.888 1.00 51.47 145 ASN A CA 1
ATOM 1125 C C . ASN A 1 145 ? 4.604 11.131 24.713 1.00 51.47 145 ASN A C 1
ATOM 1127 O O . ASN A 1 145 ? 5.656 10.572 24.396 1.00 51.47 145 ASN A O 1
ATOM 1131 N N . SER A 1 146 ? 3.449 10.892 24.089 1.00 51.69 146 SER A N 1
ATOM 1132 C CA . SER A 1 146 ? 3.356 10.112 22.857 1.00 51.69 146 SER A CA 1
ATOM 1133 C C . SER A 1 146 ? 4.258 10.744 21.792 1.00 51.69 146 SER A C 1
ATOM 1135 O O . SER A 1 146 ? 4.296 11.977 21.691 1.00 51.69 146 SER A O 1
ATOM 1137 N N . PRO A 1 147 ? 4.994 9.953 20.988 1.00 50.91 147 PRO A N 1
ATOM 1138 C CA . PRO A 1 147 ? 5.682 10.509 19.835 1.00 50.91 147 PRO A CA 1
ATOM 1139 C C . PRO A 1 147 ? 4.654 11.252 18.973 1.00 50.91 147 PRO A C 1
ATOM 1141 O O . PRO A 1 147 ? 3.595 10.701 18.665 1.00 50.91 147 PRO A O 1
ATOM 1144 N N . ARG A 1 148 ? 4.954 12.511 18.619 1.00 50.75 148 ARG A N 1
ATOM 1145 C CA . ARG A 1 148 ? 4.235 13.252 17.572 1.00 50.75 148 ARG A CA 1
ATOM 1146 C C . ARG A 1 148 ? 4.401 12.463 16.282 1.00 50.75 148 ARG A C 1
ATOM 1148 O O . ARG A 1 148 ? 5.421 12.586 15.604 1.00 50.75 148 ARG A O 1
ATOM 1155 N N . SER A 1 149 ? 3.470 11.561 16.014 1.00 48.66 149 SER A N 1
ATOM 1156 C CA . SER A 1 149 ? 3.554 10.702 14.849 1.00 48.66 149 SER A CA 1
ATOM 1157 C C . SER A 1 149 ? 3.177 11.531 13.631 1.00 48.66 149 SER A C 1
ATOM 1159 O O . SER A 1 149 ? 2.033 11.949 13.478 1.00 48.66 149 SER A O 1
ATOM 1161 N N 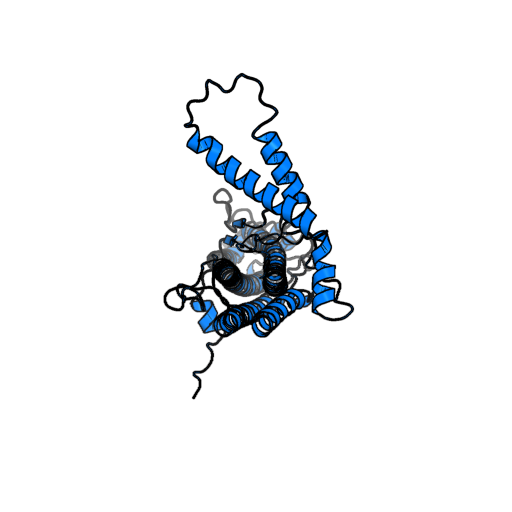. ARG A 1 150 ? 4.144 11.750 12.736 1.00 48.97 150 ARG A N 1
ATOM 1162 C CA . ARG A 1 150 ? 3.922 12.402 11.436 1.00 48.97 150 ARG A CA 1
ATOM 1163 C C . ARG A 1 150 ? 2.854 11.705 10.580 1.00 48.97 150 ARG A C 1
ATOM 1165 O O . ARG A 1 150 ? 2.378 12.316 9.629 1.00 48.97 150 ARG A O 1
ATOM 1172 N N . LEU A 1 151 ? 2.481 10.464 10.910 1.00 50.47 151 LEU A N 1
ATOM 1173 C CA . LEU A 1 151 ? 1.462 9.677 10.208 1.00 50.47 151 LEU A CA 1
ATOM 1174 C C . LEU A 1 151 ? 0.053 10.233 10.314 1.00 50.47 151 LEU A C 1
ATOM 1176 O O . LEU A 1 151 ? -0.798 9.878 9.511 1.00 50.47 151 LEU A O 1
ATOM 1180 N N . PHE A 1 152 ? -0.217 11.058 11.321 1.00 57.66 152 PHE A N 1
ATOM 1181 C CA . PHE A 1 152 ? -1.551 11.610 11.511 1.00 57.66 152 PHE A CA 1
ATOM 1182 C C . PHE A 1 152 ? -1.752 12.908 10.729 1.00 57.66 152 PHE A C 1
ATOM 1184 O O . PHE A 1 152 ? -2.732 13.604 10.978 1.00 57.66 152 PHE A O 1
ATOM 1191 N N . ASN A 1 153 ? -0.879 13.213 9.762 1.00 51.75 153 ASN A N 1
ATOM 1192 C CA . ASN A 1 153 ? -1.054 14.288 8.783 1.00 51.75 153 ASN A CA 1
ATOM 1193 C C . ASN A 1 153 ? -1.924 13.796 7.610 1.00 51.75 153 ASN A C 1
ATOM 1195 O O . ASN A 1 153 ? -2.017 12.602 7.396 1.00 51.75 153 ASN A O 1
ATOM 1199 N N . THR A 1 154 ? -2.707 14.699 7.004 1.00 57.81 154 THR A N 1
ATOM 1200 C CA . THR A 1 154 ? -3.929 14.499 6.163 1.00 57.81 154 THR A CA 1
ATOM 1201 C C . THR A 1 154 ? -4.138 13.105 5.530 1.00 57.81 154 THR A C 1
ATOM 1203 O O . THR A 1 154 ? -3.196 12.667 4.877 1.00 57.81 154 THR A O 1
ATOM 1206 N N . PRO A 1 155 ? -5.320 12.428 5.670 1.00 68.00 155 PRO A N 1
ATOM 1207 C CA . PRO A 1 155 ? -5.578 11.185 4.956 1.00 68.00 155 PRO A CA 1
ATOM 1208 C C . PRO A 1 155 ? -5.310 11.357 3.475 1.00 68.00 155 PRO A C 1
ATOM 1210 O O . PRO A 1 155 ? -5.325 12.483 2.957 1.00 68.00 155 PRO A O 1
ATOM 1213 N N . SER A 1 156 ? -5.144 10.236 2.782 1.00 71.62 156 SER A N 1
ATOM 1214 C CA . SER A 1 156 ? -5.120 10.284 1.326 1.00 71.62 156 SER A CA 1
ATOM 1215 C C . SER A 1 156 ? -6.349 11.027 0.787 1.00 71.62 156 SER A C 1
ATOM 1217 O O . SER A 1 156 ? -7.437 10.992 1.363 1.00 71.62 156 SER A O 1
ATOM 1219 N N . LYS A 1 157 ? -6.158 11.728 -0.332 1.00 71.19 157 LYS A N 1
ATOM 1220 C CA . LYS A 1 157 ? -7.168 12.610 -0.930 1.00 71.19 157 LYS A CA 1
ATOM 1221 C C . LYS A 1 157 ? -8.534 11.935 -1.131 1.00 71.19 157 LYS A C 1
ATOM 1223 O O . LYS A 1 157 ? -9.553 12.589 -0.956 1.00 71.19 157 LYS A O 1
ATOM 1228 N N . ASP A 1 158 ? -8.531 10.647 -1.468 1.00 73.38 158 ASP A N 1
ATOM 1229 C CA . ASP A 1 158 ? -9.736 9.873 -1.790 1.00 73.38 158 ASP A CA 1
ATOM 1230 C C . ASP A 1 158 ? -10.154 8.922 -0.647 1.00 73.38 158 ASP A C 1
ATOM 1232 O O . ASP A 1 158 ? -10.964 8.010 -0.830 1.00 73.38 158 ASP A O 1
ATOM 1236 N N . TYR A 1 159 ? -9.608 9.113 0.559 1.00 73.81 159 TYR A N 1
ATOM 1237 C CA . TYR A 1 159 ? -9.992 8.350 1.744 1.00 73.81 159 TYR A CA 1
ATOM 1238 C C . TYR A 1 159 ? -11.523 8.397 1.979 1.00 73.81 159 TYR A C 1
ATOM 1240 O O . TYR A 1 159 ? -12.134 9.458 1.830 1.00 73.81 159 TYR A O 1
ATOM 1248 N N . PRO A 1 160 ? -12.171 7.283 2.389 1.00 78.06 160 PRO A N 1
ATOM 1249 C CA . PRO A 1 160 ? -11.582 5.987 2.761 1.00 78.06 160 PRO A CA 1
ATOM 1250 C C . PRO A 1 160 ? -11.403 4.994 1.610 1.00 78.06 160 PRO A C 1
ATOM 1252 O O . PRO A 1 160 ? -10.925 3.878 1.831 1.00 78.06 160 PRO A O 1
ATOM 1255 N N . LYS A 1 161 ? -11.787 5.378 0.389 1.00 85.44 161 LYS A N 1
ATOM 1256 C CA . LYS A 1 161 ? -11.784 4.510 -0.790 1.00 85.44 161 LYS A CA 1
ATOM 1257 C C . LYS A 1 161 ? -10.917 5.111 -1.879 1.00 85.44 161 LYS A C 1
ATOM 1259 O O . LYS A 1 161 ? -11.394 5.838 -2.745 1.00 85.44 161 LYS A O 1
ATOM 1264 N N . SER A 1 162 ? -9.653 4.724 -1.871 1.00 84.25 162 SER A N 1
ATOM 1265 C CA . SER A 1 162 ? -8.669 5.230 -2.821 1.00 84.25 162 SER A CA 1
ATOM 1266 C C . SER A 1 162 ? -8.216 4.100 -3.737 1.00 84.25 162 SER A C 1
ATOM 1268 O O . SER A 1 162 ? -8.067 2.952 -3.313 1.00 84.25 162 SER A O 1
ATOM 1270 N N . SER A 1 163 ? -7.972 4.396 -5.012 1.00 89.31 163 SER A N 1
ATOM 1271 C CA . SER A 1 163 ? -7.319 3.429 -5.892 1.00 89.31 163 SER A CA 1
ATOM 1272 C C . SER A 1 163 ? -6.488 4.093 -6.973 1.00 89.31 163 SER A C 1
ATOM 1274 O O . SER A 1 163 ? -6.903 5.095 -7.544 1.00 89.31 163 SER A O 1
ATOM 1276 N N . LEU A 1 164 ? -5.350 3.483 -7.279 1.00 90.12 164 LEU A N 1
ATOM 1277 C CA . LEU A 1 164 ? -4.438 3.879 -8.339 1.00 90.12 164 LEU A CA 1
ATOM 1278 C C . LEU A 1 164 ? -4.330 2.733 -9.350 1.00 90.12 164 LEU A C 1
ATOM 1280 O O . LEU A 1 164 ? -4.019 1.600 -8.970 1.00 90.12 164 LEU A O 1
ATOM 1284 N N . SER A 1 165 ? -4.584 3.029 -10.626 1.00 91.38 165 SER A N 1
ATOM 1285 C CA . SER A 1 165 ? -4.260 2.113 -11.724 1.00 91.38 165 SER A CA 1
ATOM 1286 C C . SER A 1 165 ? -2.773 2.218 -12.059 1.00 91.38 165 SER A C 1
ATOM 1288 O O . SER A 1 165 ? -2.225 3.317 -12.123 1.00 91.38 165 SER A O 1
ATOM 1290 N N . LEU A 1 166 ? -2.133 1.071 -12.269 1.00 90.38 166 LEU A N 1
ATOM 1291 C CA . LEU A 1 166 ? -0.742 0.935 -12.700 1.00 90.38 166 LEU A CA 1
ATOM 1292 C C . LEU A 1 166 ? -0.680 0.304 -14.098 1.00 90.38 166 LEU A C 1
ATOM 1294 O O . LEU A 1 166 ? 0.137 -0.576 -14.385 1.00 90.38 166 LEU A O 1
ATOM 1298 N N . GLU A 1 167 ? -1.595 0.718 -14.967 1.00 93.44 167 GLU A N 1
ATOM 1299 C CA . GLU A 1 167 ? -1.651 0.274 -16.353 1.00 93.44 167 GLU A CA 1
ATOM 1300 C C . GLU A 1 167 ? -0.799 1.174 -17.253 1.00 93.44 167 GLU A C 1
ATOM 1302 O O . GLU A 1 167 ? -0.783 2.397 -17.107 1.00 93.44 167 GLU A O 1
ATOM 1307 N N . LEU A 1 168 ? -0.050 0.556 -18.169 1.00 91.50 168 LEU A N 1
ATOM 1308 C CA . LEU A 1 168 ? 0.614 1.288 -19.242 1.00 91.50 168 LEU A CA 1
ATOM 1309 C C . LEU A 1 168 ? -0.445 1.770 -20.239 1.00 91.50 168 LEU A C 1
ATOM 1311 O O . LEU A 1 168 ? -1.454 1.102 -20.451 1.00 91.50 168 LEU A O 1
ATOM 1315 N N . SER A 1 169 ? -0.205 2.920 -20.866 1.00 90.19 169 SER A N 1
ATOM 1316 C CA . SER A 1 169 ? -1.130 3.461 -21.863 1.00 90.19 169 SER A CA 1
ATOM 1317 C C . SER A 1 169 ? -1.060 2.648 -23.153 1.00 90.19 169 SER A C 1
ATOM 1319 O O . SER A 1 169 ? 0.008 2.534 -23.750 1.00 90.19 169 SER A O 1
ATOM 1321 N N . GLU A 1 170 ? -2.197 2.137 -23.624 1.00 87.94 170 GLU A N 1
ATOM 1322 C CA . GLU A 1 170 ? -2.280 1.376 -24.880 1.00 87.94 170 GLU A CA 1
ATOM 1323 C C . GLU A 1 170 ? -1.926 2.216 -26.121 1.00 87.94 170 GLU A C 1
ATOM 1325 O O . GLU A 1 170 ? -1.576 1.674 -27.167 1.00 87.94 170 GLU A O 1
ATOM 1330 N N . GLU A 1 171 ? -1.990 3.546 -26.015 1.00 88.81 171 GLU A N 1
ATOM 1331 C CA . GLU A 1 171 ? -1.734 4.475 -27.123 1.00 88.81 171 GLU A CA 1
ATOM 1332 C C . GLU A 1 171 ? -0.237 4.713 -27.383 1.00 88.81 171 GLU A C 1
ATOM 1334 O O . GLU A 1 171 ? 0.135 5.324 -28.388 1.00 88.81 171 GLU A O 1
ATOM 1339 N N . VAL A 1 172 ? 0.636 4.266 -26.477 1.00 87.81 172 VAL A N 1
ATOM 1340 C CA . VAL A 1 172 ? 2.076 4.527 -26.544 1.00 87.81 172 VAL A CA 1
ATOM 1341 C C . VAL A 1 172 ? 2.810 3.328 -27.134 1.00 87.81 172 VAL A C 1
ATOM 1343 O O . VAL A 1 172 ? 2.745 2.218 -26.614 1.00 87.81 172 VAL A O 1
ATOM 1346 N N . ASP A 1 173 ? 3.599 3.568 -28.184 1.00 89.81 173 ASP A N 1
ATOM 1347 C CA . ASP A 1 173 ? 4.571 2.578 -28.649 1.00 89.81 173 ASP A CA 1
ATOM 1348 C C . ASP A 1 173 ? 5.753 2.504 -27.669 1.00 89.81 173 ASP A C 1
ATOM 1350 O O . ASP A 1 173 ? 6.555 3.440 -27.553 1.00 89.81 173 ASP A O 1
ATOM 1354 N N . TYR A 1 174 ? 5.825 1.374 -26.967 1.00 93.00 174 TYR A N 1
ATOM 1355 C CA . TYR A 1 174 ? 6.853 1.003 -25.996 1.00 93.00 174 TYR A CA 1
ATOM 1356 C C . TYR A 1 174 ? 8.024 0.217 -26.611 1.00 93.00 174 TYR A C 1
ATOM 1358 O O . TYR A 1 174 ? 8.855 -0.345 -25.893 1.00 93.00 174 TYR A O 1
ATOM 1366 N N . GLY A 1 175 ? 8.102 0.151 -27.939 1.00 92.31 175 GLY A N 1
ATOM 1367 C CA . GLY A 1 175 ? 9.233 -0.412 -28.657 1.00 92.31 175 GLY A CA 1
ATOM 1368 C C . GLY A 1 175 ? 10.503 0.439 -28.564 1.00 92.31 175 GLY A C 1
ATOM 1369 O O . GLY A 1 175 ? 10.526 1.569 -28.076 1.00 92.31 175 GLY A O 1
ATOM 1370 N N . VAL A 1 176 ? 11.593 -0.109 -29.101 1.00 94.75 176 VAL A N 1
ATOM 1371 C CA . VAL A 1 176 ? 12.900 0.568 -29.177 1.00 94.75 176 VAL A CA 1
ATOM 1372 C C . VAL A 1 176 ? 13.090 1.349 -30.483 1.00 94.75 176 VAL A C 1
ATOM 1374 O O . VAL A 1 176 ? 14.166 1.888 -30.721 1.00 94.75 176 VAL A O 1
ATOM 1377 N N . GLY A 1 177 ? 12.072 1.416 -31.349 1.00 91.00 177 GLY A N 1
ATOM 1378 C CA . GLY A 1 177 ? 12.171 1.976 -32.706 1.00 91.00 177 GLY A CA 1
ATOM 1379 C C . GLY A 1 177 ? 12.707 3.412 -32.758 1.00 91.00 177 GLY A C 1
ATOM 1380 O O . GLY A 1 177 ? 13.543 3.727 -33.605 1.00 91.00 177 GLY A O 1
ATOM 1381 N N . ASP A 1 178 ? 12.296 4.241 -31.796 1.00 89.81 178 ASP A N 1
ATOM 1382 C CA . ASP A 1 178 ? 12.663 5.661 -31.691 1.00 89.81 178 ASP A CA 1
ATOM 1383 C C . ASP A 1 178 ? 13.993 5.913 -30.947 1.00 89.81 178 ASP A C 1
ATOM 1385 O O . ASP A 1 178 ? 14.404 7.072 -30.764 1.00 89.81 178 ASP A O 1
ATOM 1389 N N . MET A 1 179 ? 14.669 4.846 -30.499 1.00 94.19 179 MET A N 1
ATOM 1390 C CA . MET A 1 179 ? 15.943 4.939 -29.790 1.00 94.19 179 MET A CA 1
ATOM 1391 C C . MET A 1 179 ? 17.109 5.148 -30.756 1.00 94.19 179 MET A C 1
ATOM 1393 O O . MET A 1 179 ? 17.268 4.444 -31.760 1.00 94.19 179 MET A O 1
ATOM 1397 N N . THR A 1 180 ? 17.946 6.120 -30.400 1.00 92.00 180 THR A N 1
ATOM 1398 C CA . THR A 1 180 ? 19.226 6.418 -31.045 1.00 92.00 180 THR A CA 1
ATOM 1399 C C . THR A 1 180 ? 20.364 6.157 -30.065 1.00 92.00 180 THR A C 1
ATOM 1401 O O . THR A 1 180 ? 20.156 6.129 -28.847 1.00 92.00 180 THR A O 1
ATOM 1404 N N . ALA A 1 181 ? 21.576 5.987 -30.588 1.00 89.12 181 ALA A N 1
ATOM 1405 C CA . ALA A 1 181 ? 22.768 5.802 -29.767 1.00 89.12 181 ALA A CA 1
ATOM 1406 C C . ALA A 1 181 ? 22.994 6.990 -28.814 1.00 89.12 181 ALA A C 1
ATOM 1408 O O . ALA A 1 181 ? 23.342 6.792 -27.653 1.00 89.12 181 ALA A O 1
ATOM 1409 N N . GLU A 1 182 ? 22.738 8.215 -29.279 1.00 91.56 182 GLU A N 1
ATOM 1410 C CA . GLU A 1 182 ? 22.854 9.440 -28.480 1.00 91.56 182 GLU A CA 1
ATOM 1411 C C . GLU A 1 182 ? 21.870 9.460 -27.300 1.00 91.56 182 GLU A C 1
ATOM 1413 O O . GLU A 1 182 ? 22.290 9.649 -26.160 1.00 91.56 182 GLU A O 1
ATOM 1418 N N . LYS A 1 183 ? 20.587 9.165 -27.548 1.00 93.50 183 LYS A N 1
ATOM 1419 C CA . LYS A 1 183 ? 19.559 9.078 -26.496 1.00 93.50 183 LYS A CA 1
ATOM 1420 C C . LYS A 1 183 ? 19.894 8.012 -25.456 1.00 93.50 183 LYS A C 1
ATOM 1422 O O . LYS A 1 183 ? 19.759 8.246 -24.261 1.00 93.50 183 LYS A O 1
ATOM 1427 N N . ALA A 1 184 ? 20.358 6.845 -25.906 1.00 91.19 184 ALA A N 1
ATOM 1428 C CA . ALA A 1 184 ? 20.748 5.762 -25.009 1.00 91.19 184 ALA A CA 1
ATOM 1429 C C . ALA A 1 184 ? 21.957 6.146 -24.137 1.00 91.19 184 ALA A C 1
ATOM 1431 O O . ALA A 1 184 ? 21.960 5.869 -22.940 1.00 91.19 184 ALA A O 1
ATOM 1432 N N . LYS A 1 185 ? 22.961 6.839 -24.695 1.00 89.75 185 LYS A N 1
ATOM 1433 C CA . LYS A 1 185 ? 24.090 7.371 -23.913 1.00 89.75 185 LYS A CA 1
ATOM 1434 C C . LYS A 1 185 ? 23.645 8.372 -22.858 1.00 89.75 185 LYS A C 1
ATOM 1436 O O . LYS A 1 185 ? 24.150 8.338 -21.739 1.00 89.75 185 LYS A O 1
ATOM 1441 N N . GLU A 1 186 ? 22.717 9.253 -23.214 1.00 89.88 186 GLU A N 1
ATOM 1442 C CA . GLU A 1 186 ? 22.162 10.221 -22.277 1.00 89.88 186 GLU A CA 1
ATOM 1443 C C . GLU A 1 186 ? 21.428 9.517 -21.128 1.00 89.88 186 GLU A C 1
ATOM 1445 O O . GLU A 1 186 ? 21.676 9.821 -19.963 1.00 89.88 186 GLU A O 1
ATOM 1450 N N . ASP A 1 187 ? 20.573 8.541 -21.447 1.00 89.56 187 ASP A N 1
ATOM 1451 C CA . ASP A 1 187 ? 19.815 7.745 -20.476 1.00 89.56 187 ASP A CA 1
ATOM 1452 C C . ASP A 1 187 ? 20.720 6.931 -19.537 1.00 89.56 187 ASP A C 1
ATOM 1454 O O . ASP A 1 187 ? 20.410 6.793 -18.354 1.00 89.56 187 ASP A O 1
ATOM 1458 N N . PHE A 1 188 ? 21.859 6.437 -20.032 1.00 88.38 188 PHE A N 1
ATOM 1459 C CA . PHE A 1 188 ? 22.833 5.667 -19.249 1.00 88.38 188 PHE A CA 1
ATOM 1460 C C . PHE A 1 188 ? 23.932 6.516 -18.592 1.00 88.38 188 PHE A C 1
ATOM 1462 O O . PHE A 1 188 ? 24.87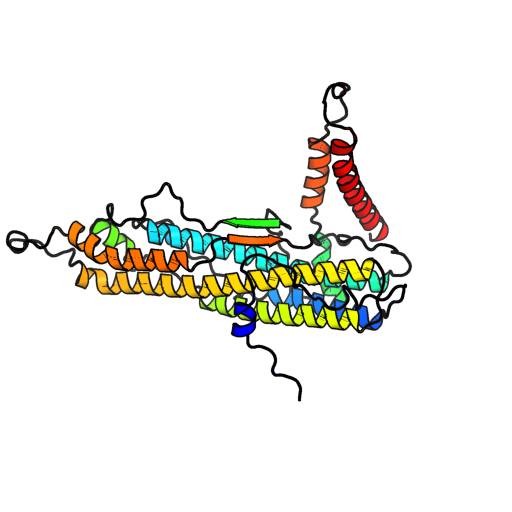9 5.959 -18.024 1.00 88.38 188 PHE A O 1
ATOM 1469 N N . SER A 1 189 ? 23.810 7.847 -18.625 1.00 84.38 189 SER A N 1
ATOM 1470 C CA . SER A 1 189 ? 24.759 8.755 -17.978 1.00 84.38 189 SER A CA 1
ATOM 1471 C C . SER A 1 189 ? 24.932 8.432 -16.478 1.00 84.38 189 SER A C 1
ATOM 1473 O O . SER A 1 189 ? 23.954 8.137 -15.790 1.00 84.38 189 SER A O 1
ATOM 1475 N N . PRO A 1 190 ? 26.150 8.511 -15.906 1.00 77.44 190 PRO A N 1
ATOM 1476 C CA . PRO A 1 190 ? 26.388 8.265 -14.479 1.00 77.44 190 PRO A CA 1
ATOM 1477 C C . PRO A 1 190 ? 25.592 9.154 -13.512 1.00 77.44 190 PRO A C 1
ATOM 1479 O O . PRO A 1 190 ? 25.411 8.750 -12.355 1.00 77.44 190 PRO A O 1
ATOM 1482 N N . ASP A 1 191 ? 25.147 10.324 -13.981 1.00 77.62 191 ASP A N 1
ATOM 1483 C CA . ASP A 1 191 ? 24.339 11.304 -13.237 1.00 77.62 191 ASP A CA 1
ATOM 1484 C C . ASP A 1 191 ? 22.864 10.882 -13.129 1.00 77.62 191 ASP A C 1
ATOM 1486 O O . ASP A 1 191 ? 22.140 11.305 -12.231 1.00 77.62 191 ASP A O 1
ATOM 1490 N N . LYS A 1 192 ? 22.433 9.997 -14.028 1.00 75.44 192 LYS A N 1
ATOM 1491 C CA . LYS A 1 192 ? 21.098 9.419 -14.119 1.00 75.44 192 LYS A CA 1
ATOM 1492 C C . LYS A 1 192 ? 21.088 8.092 -13.330 1.00 75.44 192 LYS A C 1
ATOM 1494 O O . LYS A 1 192 ? 21.604 7.075 -13.795 1.00 75.44 192 LYS A O 1
ATOM 1499 N N . ARG A 1 193 ? 20.589 8.091 -12.081 1.00 69.94 193 ARG A N 1
ATOM 1500 C CA . ARG A 1 193 ? 20.609 6.905 -11.187 1.00 69.94 193 ARG A CA 1
ATOM 1501 C C . ARG A 1 193 ? 19.249 6.562 -10.599 1.00 69.94 193 ARG A C 1
ATOM 1503 O O . ARG A 1 193 ? 18.602 7.401 -9.984 1.00 69.94 193 ARG A O 1
ATOM 1510 N N . PHE A 1 194 ? 18.883 5.286 -10.708 1.00 73.00 194 PHE A N 1
ATOM 1511 C CA . PHE A 1 194 ? 17.727 4.719 -10.023 1.00 73.00 194 PHE A CA 1
ATOM 1512 C C . PHE A 1 194 ? 18.089 4.401 -8.568 1.00 73.00 194 PHE A C 1
ATOM 1514 O O . PHE A 1 194 ? 19.101 3.743 -8.311 1.00 73.00 194 PHE A O 1
ATOM 1521 N N . HIS A 1 195 ? 17.274 4.851 -7.616 1.00 74.31 195 HIS A N 1
ATOM 1522 C CA . HIS A 1 195 ? 17.390 4.414 -6.225 1.00 74.31 195 HIS A CA 1
ATOM 1523 C C . HIS A 1 195 ? 16.556 3.155 -6.008 1.00 74.31 195 HIS A C 1
ATOM 1525 O O . HIS A 1 195 ? 15.330 3.184 -6.111 1.00 74.31 195 HIS A O 1
ATOM 1531 N N . ASP A 1 196 ? 17.234 2.054 -5.687 1.00 82.25 196 ASP A N 1
ATOM 1532 C CA . ASP A 1 196 ? 16.576 0.803 -5.333 1.00 82.25 196 ASP A CA 1
ATOM 1533 C C . ASP A 1 196 ? 15.910 0.902 -3.950 1.00 82.25 196 ASP A C 1
ATOM 1535 O O . ASP A 1 196 ? 16.555 0.809 -2.905 1.00 82.25 196 ASP A O 1
ATOM 1539 N N . ASN A 1 197 ? 14.587 1.064 -3.959 1.00 80.62 197 ASN A N 1
ATOM 1540 C CA . ASN A 1 197 ? 13.738 1.068 -2.769 1.00 80.62 197 ASN A CA 1
ATOM 1541 C C . ASN A 1 197 ? 13.252 -0.337 -2.353 1.00 80.62 197 ASN A C 1
ATOM 1543 O O . ASN A 1 197 ? 12.442 -0.454 -1.432 1.00 80.62 197 ASN A O 1
ATOM 1547 N N . SER A 1 198 ? 13.753 -1.418 -2.965 1.00 86.12 198 SER A N 1
ATOM 1548 C CA . SER A 1 198 ? 13.318 -2.793 -2.679 1.00 86.12 198 SER A CA 1
ATOM 1549 C C . SER A 1 198 ? 13.464 -3.194 -1.209 1.00 86.12 198 SER A C 1
ATOM 1551 O O . SER A 1 198 ? 12.686 -4.004 -0.702 1.00 86.12 198 SER A O 1
ATOM 1553 N N . LEU A 1 199 ? 14.462 -2.655 -0.501 1.00 85.81 199 LEU A N 1
ATOM 1554 C CA . LEU A 1 199 ? 14.661 -2.921 0.923 1.00 85.81 199 LEU A CA 1
ATOM 1555 C C . LEU A 1 199 ? 13.541 -2.317 1.779 1.00 85.81 199 LEU A C 1
ATOM 1557 O O . LEU A 1 199 ? 13.041 -2.998 2.672 1.00 85.81 199 LEU A O 1
ATOM 1561 N N . HIS A 1 200 ? 13.126 -1.082 1.484 1.00 83.88 200 HIS A N 1
ATOM 1562 C CA . HIS A 1 200 ? 12.043 -0.399 2.196 1.00 83.88 200 HIS A CA 1
ATOM 1563 C C . HIS A 1 200 ? 10.728 -1.167 2.024 1.00 83.88 200 HIS A C 1
ATOM 1565 O O . HIS A 1 200 ? 10.070 -1.493 3.008 1.00 83.88 200 HIS A O 1
ATOM 1571 N N . PHE A 1 201 ? 10.397 -1.566 0.792 1.00 86.50 201 PHE A N 1
ATOM 1572 C CA . PHE A 1 201 ? 9.188 -2.348 0.522 1.00 86.50 201 PHE A CA 1
ATOM 1573 C C . PHE A 1 201 ? 9.206 -3.744 1.165 1.00 86.50 201 PHE A C 1
ATOM 1575 O O . PHE A 1 201 ? 8.175 -4.200 1.658 1.00 86.50 201 PHE A O 1
ATOM 1582 N N . ARG A 1 202 ? 10.366 -4.416 1.241 1.00 87.69 202 ARG A N 1
ATOM 1583 C CA . ARG A 1 202 ? 10.500 -5.683 1.989 1.00 87.69 202 ARG A CA 1
ATOM 1584 C C . ARG A 1 202 ? 10.226 -5.496 3.477 1.00 87.69 202 ARG A C 1
ATOM 1586 O O . ARG A 1 202 ? 9.421 -6.221 4.047 1.00 87.69 202 ARG A O 1
ATOM 1593 N N . GLN A 1 203 ? 10.841 -4.483 4.079 1.00 86.69 203 GLN A N 1
ATOM 1594 C CA . GLN A 1 203 ? 10.625 -4.153 5.487 1.00 86.69 203 GLN A CA 1
ATOM 1595 C C . GLN A 1 203 ? 9.164 -3.778 5.769 1.00 86.69 203 GLN A C 1
ATOM 1597 O O . GLN A 1 203 ? 8.618 -4.164 6.802 1.00 86.69 203 GLN A O 1
ATOM 1602 N N . ALA A 1 204 ? 8.524 -3.062 4.844 1.00 86.12 204 ALA A N 1
ATOM 1603 C CA . ALA A 1 204 ? 7.114 -2.713 4.935 1.00 86.12 204 ALA A CA 1
ATOM 1604 C C . ALA A 1 204 ? 6.207 -3.952 4.804 1.00 86.12 204 ALA A C 1
ATOM 1606 O O . ALA A 1 204 ? 5.246 -4.089 5.556 1.00 86.12 204 ALA A O 1
ATOM 1607 N N . THR A 1 205 ? 6.549 -4.897 3.921 1.00 88.44 205 THR A N 1
ATOM 1608 C CA . THR A 1 205 ? 5.845 -6.187 3.791 1.00 88.44 205 THR A CA 1
ATOM 1609 C C . THR A 1 205 ? 5.849 -6.948 5.116 1.00 88.44 205 THR A C 1
ATOM 1611 O O . THR A 1 205 ? 4.792 -7.352 5.597 1.00 88.44 205 THR A O 1
ATOM 1614 N N . ASP A 1 206 ? 7.020 -7.094 5.743 1.00 86.62 206 ASP A N 1
ATOM 1615 C CA . ASP A 1 206 ? 7.151 -7.784 7.030 1.00 86.62 206 ASP A CA 1
ATOM 1616 C C . ASP A 1 206 ? 6.332 -7.090 8.127 1.00 86.62 206 ASP A C 1
ATOM 1618 O O . ASP A 1 206 ? 5.613 -7.739 8.887 1.00 86.62 206 ASP A O 1
ATOM 1622 N N . ALA A 1 207 ? 6.379 -5.758 8.182 1.00 86.25 207 ALA A N 1
ATOM 1623 C CA . ALA A 1 207 ? 5.616 -4.984 9.152 1.00 86.25 207 ALA A CA 1
ATOM 1624 C C . ALA A 1 207 ? 4.090 -5.077 8.935 1.00 86.25 207 ALA A C 1
ATOM 1626 O O . ALA A 1 207 ? 3.350 -5.140 9.919 1.00 86.25 207 ALA A O 1
ATOM 1627 N N . LEU A 1 208 ? 3.607 -5.176 7.690 1.00 89.62 208 LEU A N 1
ATOM 1628 C CA . LEU A 1 208 ? 2.186 -5.426 7.406 1.00 89.62 208 LEU A CA 1
ATOM 1629 C C . LEU A 1 208 ? 1.761 -6.838 7.797 1.00 89.62 208 LEU A C 1
ATOM 1631 O O . LEU A 1 208 ? 0.659 -7.022 8.303 1.00 89.62 208 LEU A O 1
ATOM 1635 N N . ILE A 1 209 ? 2.624 -7.838 7.622 1.00 88.12 209 ILE A N 1
ATOM 1636 C CA . ILE A 1 209 ? 2.339 -9.202 8.085 1.00 88.12 209 ILE A CA 1
ATOM 1637 C C . ILE A 1 209 ? 2.203 -9.230 9.611 1.00 88.12 209 ILE A C 1
ATOM 1639 O O . ILE A 1 209 ? 1.274 -9.845 10.140 1.00 88.12 209 ILE A O 1
ATOM 1643 N N . GLU A 1 210 ? 3.080 -8.527 10.326 1.00 87.19 210 GLU A N 1
ATOM 1644 C CA . GLU A 1 210 ? 2.960 -8.376 11.777 1.00 87.19 210 GLU A CA 1
ATOM 1645 C C . GLU A 1 210 ? 1.694 -7.603 12.174 1.00 87.19 210 GLU A C 1
ATOM 1647 O O . GLU A 1 210 ? 1.010 -8.007 13.114 1.00 87.19 210 GLU A O 1
ATOM 1652 N N . LEU A 1 211 ? 1.314 -6.560 11.427 1.00 88.62 211 LEU A N 1
ATOM 1653 C CA . LEU A 1 211 ? 0.044 -5.853 11.618 1.00 88.62 211 LEU A CA 1
ATOM 1654 C C . LEU A 1 211 ? -1.156 -6.797 11.463 1.00 88.62 211 LEU A C 1
ATOM 1656 O O . LEU A 1 211 ? -2.028 -6.826 12.326 1.00 88.62 211 LEU A O 1
ATOM 1660 N N . VAL A 1 212 ? -1.194 -7.591 10.394 1.00 89.94 212 VAL A N 1
ATOM 1661 C CA . VAL A 1 212 ? -2.256 -8.568 10.111 1.00 89.94 212 VAL A CA 1
ATOM 1662 C C . VAL A 1 212 ? -2.391 -9.572 11.261 1.00 89.94 212 VAL A C 1
ATOM 1664 O O . VAL A 1 212 ? -3.496 -9.804 11.761 1.00 89.94 212 VAL A O 1
ATOM 1667 N N . ARG A 1 213 ? -1.265 -10.123 11.736 1.00 88.69 213 ARG A N 1
ATOM 1668 C CA . ARG A 1 213 ? -1.224 -11.029 12.899 1.00 88.69 213 ARG A CA 1
ATOM 1669 C C . ARG A 1 213 ? -1.734 -10.341 14.163 1.00 88.69 213 ARG A C 1
ATOM 1671 O O . ARG A 1 213 ? -2.511 -10.925 14.920 1.00 88.69 213 ARG A O 1
ATOM 1678 N N . ALA A 1 214 ? -1.322 -9.096 14.383 1.00 89.62 214 ALA A N 1
ATOM 1679 C CA . ALA A 1 214 ? -1.723 -8.323 15.543 1.00 89.62 214 ALA A CA 1
ATOM 1680 C C . ALA A 1 214 ? -3.229 -8.014 15.519 1.00 89.62 214 ALA A C 1
ATOM 1682 O O . ALA A 1 214 ? -3.896 -8.268 16.518 1.00 89.62 214 ALA A O 1
ATOM 1683 N N . LEU A 1 215 ? -3.784 -7.571 14.385 1.00 91.19 215 LEU A N 1
ATOM 1684 C CA . LEU A 1 215 ? -5.220 -7.322 14.192 1.00 91.19 215 LEU A CA 1
ATOM 1685 C C . LEU A 1 215 ? -6.052 -8.573 14.478 1.00 91.19 215 LEU A C 1
ATOM 1687 O O . LEU A 1 215 ? -7.013 -8.504 15.240 1.00 91.19 215 LEU A O 1
ATOM 1691 N N . GLN A 1 216 ? -5.649 -9.726 13.937 1.00 90.19 216 GLN A N 1
ATOM 1692 C CA . GLN A 1 216 ? -6.331 -10.994 14.196 1.00 90.19 216 GLN A CA 1
ATOM 1693 C C . GLN A 1 216 ? -6.270 -11.381 15.680 1.00 90.19 216 GLN A C 1
ATOM 1695 O O . GLN A 1 216 ? -7.268 -11.823 16.245 1.00 90.19 216 GLN A O 1
ATOM 1700 N N . SER A 1 217 ? -5.125 -11.173 16.337 1.00 90.69 217 SER A N 1
ATOM 1701 C CA . SER A 1 217 ? -5.007 -11.393 17.780 1.00 90.69 217 SER A CA 1
ATOM 1702 C C . SER A 1 217 ? -5.895 -10.436 18.578 1.00 90.69 217 SER A C 1
ATOM 1704 O O . SER A 1 217 ? -6.526 -10.874 19.528 1.00 90.69 217 SER A O 1
ATOM 1706 N N . ARG A 1 218 ? -5.990 -9.152 18.211 1.00 91.50 218 ARG A N 1
ATOM 1707 C CA . ARG A 1 218 ? -6.878 -8.203 18.907 1.00 91.50 218 ARG A CA 1
ATOM 1708 C C . ARG A 1 218 ? -8.353 -8.559 18.707 1.00 91.50 218 ARG A C 1
ATOM 1710 O O . ARG A 1 218 ? -9.119 -8.466 19.657 1.00 91.50 218 ARG A O 1
ATOM 1717 N N . ALA A 1 219 ? -8.734 -9.008 17.512 1.00 90.75 219 ALA A N 1
ATOM 1718 C CA . ALA A 1 219 ? -10.081 -9.501 17.229 1.00 90.75 219 ALA A CA 1
ATOM 1719 C C . ALA A 1 219 ? -10.434 -10.737 18.069 1.00 90.75 219 ALA A C 1
ATOM 1721 O O . ALA A 1 219 ? -11.543 -10.827 18.593 1.00 90.75 219 ALA A O 1
ATOM 1722 N N . GLN A 1 220 ? -9.480 -11.657 18.243 1.00 90.38 220 GLN A N 1
ATOM 1723 C CA . GLN A 1 220 ? -9.638 -12.819 19.116 1.00 90.38 220 GLN A CA 1
ATOM 1724 C C . GLN A 1 220 ? -9.754 -12.411 20.591 1.00 90.38 220 GLN A C 1
ATOM 1726 O O . GLN A 1 220 ? -10.654 -12.885 21.270 1.00 90.38 220 GLN A O 1
ATOM 1731 N N . ASP A 1 221 ? -8.926 -11.483 21.072 1.00 90.38 221 ASP A N 1
ATOM 1732 C CA . ASP A 1 221 ? -9.039 -10.969 22.441 1.00 90.38 221 ASP A CA 1
ATOM 1733 C C . ASP A 1 221 ? -10.409 -10.309 22.688 1.00 90.38 221 ASP A C 1
ATOM 1735 O O . ASP A 1 221 ? -11.009 -10.523 23.735 1.00 90.38 221 ASP A O 1
ATOM 1739 N N . LEU A 1 222 ? -10.946 -9.563 21.712 1.00 88.00 222 LEU A N 1
ATOM 1740 C CA . LEU A 1 222 ? -12.300 -8.994 21.790 1.00 88.00 222 LEU A CA 1
ATOM 1741 C C . LEU A 1 222 ? -13.407 -10.049 21.772 1.00 88.00 222 LEU A C 1
ATOM 1743 O O . LEU A 1 222 ? -14.472 -9.805 22.320 1.00 88.00 222 LEU A O 1
ATOM 1747 N N . ARG A 1 223 ? -13.183 -11.193 21.121 1.00 86.31 223 ARG A N 1
ATOM 1748 C CA . ARG A 1 223 ? -14.111 -12.328 21.151 1.00 86.31 223 ARG A CA 1
ATOM 1749 C C . ARG A 1 223 ? -14.060 -13.038 22.510 1.00 86.31 223 ARG A C 1
ATOM 1751 O O . ARG A 1 223 ? -15.096 -13.461 23.017 1.00 86.31 223 ARG A O 1
ATOM 1758 N N . ASP A 1 224 ? -12.864 -13.200 23.071 1.00 87.31 224 ASP A N 1
ATOM 1759 C CA . ASP A 1 224 ? -12.639 -13.936 24.319 1.00 87.31 224 ASP A CA 1
ATOM 1760 C C . ASP A 1 224 ? -13.016 -13.116 25.563 1.00 87.31 224 ASP A C 1
ATOM 1762 O O . ASP A 1 224 ? -13.378 -13.683 26.596 1.00 87.31 224 ASP A O 1
ATOM 1766 N N . SER A 1 225 ? -12.980 -11.786 25.469 1.00 84.88 225 SER A N 1
ATOM 1767 C CA . SER A 1 225 ? -13.607 -10.880 26.429 1.00 84.88 225 SER A CA 1
ATOM 1768 C C . SER A 1 225 ? -15.103 -10.765 26.123 1.00 84.88 225 SER A C 1
ATOM 1770 O O . SER A 1 225 ? -15.441 -10.354 25.018 1.00 84.88 225 SER A O 1
ATOM 1772 N N . PRO A 1 226 ? -16.021 -11.079 27.059 1.00 76.31 226 PRO A N 1
ATOM 1773 C CA . PRO A 1 226 ? -17.454 -10.913 26.826 1.00 76.31 226 PRO A CA 1
ATOM 1774 C C . PRO A 1 226 ? -17.770 -9.503 26.312 1.00 76.31 226 PRO A C 1
ATOM 1776 O O . PRO A 1 226 ? -17.641 -8.546 27.058 1.00 76.31 226 PRO A O 1
ATOM 1779 N N . TRP A 1 227 ? -18.137 -9.343 25.043 1.00 82.19 227 TRP A N 1
ATOM 1780 C CA . TRP A 1 227 ? -18.612 -8.082 24.474 1.00 82.19 227 TRP A CA 1
ATOM 1781 C C . TRP A 1 227 ? -19.589 -8.389 23.345 1.00 82.19 227 TRP A C 1
ATOM 1783 O O . TRP A 1 227 ? -19.217 -9.038 22.369 1.00 82.19 227 TRP A O 1
ATOM 1793 N N . ARG A 1 228 ? -20.857 -7.994 23.501 1.00 78.75 228 ARG A N 1
ATOM 1794 C CA . ARG A 1 228 ? -21.943 -8.402 22.591 1.00 78.75 228 ARG A CA 1
ATOM 1795 C C . ARG A 1 228 ? -22.801 -7.225 22.130 1.00 78.75 228 ARG A C 1
ATOM 1797 O O . ARG A 1 228 ? -22.798 -6.162 22.746 1.00 78.75 228 ARG A O 1
ATOM 1804 N N . GLY A 1 229 ? -23.549 -7.432 21.050 1.00 77.12 229 GLY A N 1
ATOM 1805 C CA . GLY A 1 229 ? -24.436 -6.437 20.444 1.00 77.12 229 GLY A CA 1
ATOM 1806 C C . GLY A 1 229 ? -23.805 -5.683 19.272 1.00 77.12 229 GLY A C 1
ATOM 1807 O O . GLY A 1 229 ? -22.631 -5.865 18.952 1.00 77.12 229 GLY A O 1
ATOM 1808 N N . ALA A 1 230 ? -24.589 -4.793 18.660 1.00 76.75 230 ALA A N 1
ATOM 1809 C CA . ALA A 1 230 ? -24.248 -4.120 17.401 1.00 76.75 230 ALA A CA 1
ATOM 1810 C C . ALA A 1 230 ? -22.901 -3.373 17.442 1.00 76.75 230 ALA A C 1
ATOM 1812 O O . ALA A 1 230 ? -22.155 -3.359 16.467 1.00 76.75 230 ALA A O 1
ATOM 1813 N N . ALA A 1 231 ? -22.553 -2.802 18.596 1.00 76.75 231 ALA A N 1
ATOM 1814 C CA . ALA A 1 231 ? -21.252 -2.188 18.852 1.00 76.75 231 ALA A CA 1
ATOM 1815 C C . ALA A 1 231 ? -20.071 -3.147 18.617 1.00 76.75 231 ALA A C 1
ATOM 1817 O O . ALA A 1 231 ? -19.093 -2.790 17.956 1.00 76.75 231 ALA A O 1
ATOM 1818 N N . ALA A 1 232 ? -20.173 -4.359 19.169 1.00 81.00 232 ALA A N 1
ATOM 1819 C CA . ALA A 1 232 ? -19.147 -5.386 19.058 1.00 81.00 232 ALA A CA 1
ATOM 1820 C C . ALA A 1 232 ? -19.048 -5.896 17.614 1.00 81.00 232 ALA A C 1
ATOM 1822 O O . ALA A 1 232 ? -17.944 -6.016 17.082 1.00 81.00 232 ALA A O 1
ATOM 1823 N N . ASP A 1 233 ? -20.189 -6.101 16.949 1.00 82.62 233 ASP A N 1
ATOM 1824 C CA . ASP A 1 233 ? -20.239 -6.545 15.552 1.00 82.62 233 ASP A CA 1
ATOM 1825 C C . ASP A 1 233 ? -19.642 -5.503 14.596 1.00 82.62 233 ASP A C 1
ATOM 1827 O O . ASP A 1 233 ? -18.865 -5.849 13.701 1.00 82.62 233 ASP A O 1
ATOM 1831 N N . ASN A 1 234 ? -19.943 -4.218 14.807 1.00 81.50 234 ASN A N 1
ATOM 1832 C CA . ASN A 1 234 ? -19.376 -3.115 14.028 1.00 81.50 234 ASN A CA 1
ATOM 1833 C C . ASN A 1 234 ? -17.857 -3.032 14.206 1.00 81.50 234 ASN A C 1
ATOM 1835 O O . ASN A 1 234 ? -17.129 -2.886 13.223 1.00 81.50 234 ASN A O 1
ATOM 1839 N N . ALA A 1 235 ? -17.361 -3.182 15.436 1.00 86.38 235 ALA A N 1
ATOM 1840 C CA . ALA A 1 235 ? -15.929 -3.208 15.702 1.00 86.38 235 ALA A CA 1
ATOM 1841 C C . ALA A 1 235 ? -15.243 -4.413 15.046 1.00 86.38 235 ALA A C 1
ATOM 1843 O O . ALA A 1 235 ? -14.225 -4.243 14.375 1.00 86.38 235 ALA A O 1
ATOM 1844 N N . GLN A 1 236 ? -15.811 -5.617 15.165 1.00 89.38 236 GLN A N 1
ATOM 1845 C CA . GLN A 1 236 ? -15.265 -6.807 14.507 1.00 89.38 236 GLN A CA 1
ATOM 1846 C C . GLN A 1 236 ? -15.294 -6.678 12.979 1.00 89.38 236 GLN A C 1
ATOM 1848 O O . GLN A 1 236 ? -14.327 -7.041 12.311 1.00 89.38 236 GLN A O 1
ATOM 1853 N N . THR A 1 237 ? -16.356 -6.099 12.417 1.00 88.56 237 THR A N 1
ATOM 1854 C CA . THR A 1 237 ? -16.476 -5.835 10.976 1.00 88.56 237 THR A CA 1
ATOM 1855 C C . THR A 1 237 ? -15.423 -4.835 10.500 1.00 88.56 237 THR A C 1
ATOM 1857 O O . THR A 1 237 ? -14.735 -5.099 9.512 1.00 88.56 237 THR A O 1
ATOM 1860 N N . ALA A 1 238 ? -15.223 -3.737 11.233 1.00 89.38 238 ALA A N 1
ATOM 1861 C CA . ALA A 1 238 ? -14.187 -2.757 10.926 1.00 89.38 238 ALA A CA 1
ATOM 1862 C C . ALA A 1 238 ? -12.784 -3.384 10.990 1.00 89.38 238 ALA A C 1
ATOM 1864 O O . ALA A 1 238 ? -12.004 -3.237 10.051 1.00 89.38 238 ALA A O 1
ATOM 1865 N N . LEU A 1 239 ? -12.472 -4.157 12.038 1.00 92.69 239 LEU A N 1
ATOM 1866 C CA . LEU A 1 239 ? -11.183 -4.849 12.161 1.00 92.69 239 LEU A CA 1
ATOM 1867 C C . LEU A 1 239 ? -10.958 -5.869 11.037 1.00 92.69 239 LEU A C 1
ATOM 1869 O O . LEU A 1 239 ? -9.851 -5.954 10.502 1.00 92.69 239 LEU A O 1
ATOM 1873 N N . ARG A 1 240 ? -12.003 -6.599 10.631 1.00 92.88 240 ARG A N 1
ATOM 1874 C CA . ARG A 1 240 ? -11.964 -7.534 9.497 1.00 92.88 240 ARG A CA 1
ATOM 1875 C C . ARG A 1 240 ? -11.662 -6.822 8.180 1.00 92.88 240 ARG A C 1
ATOM 1877 O O . ARG A 1 240 ? -10.921 -7.348 7.348 1.00 92.88 240 ARG A O 1
ATOM 1884 N N . GLN A 1 241 ? -12.229 -5.638 7.974 1.00 92.25 241 GLN A N 1
ATOM 1885 C CA . GLN A 1 241 ? -11.985 -4.830 6.783 1.00 92.25 241 GLN A CA 1
ATOM 1886 C C . GLN A 1 241 ? -10.578 -4.209 6.801 1.00 92.25 241 GLN A C 1
ATOM 1888 O O . GLN A 1 241 ? -9.874 -4.292 5.795 1.00 92.25 241 GLN A O 1
ATOM 1893 N N . ILE A 1 242 ? -10.106 -3.689 7.941 1.00 92.75 242 ILE A N 1
ATOM 1894 C CA . ILE A 1 242 ? -8.718 -3.211 8.112 1.00 92.75 242 ILE A CA 1
ATOM 1895 C C . ILE A 1 242 ? -7.726 -4.349 7.829 1.00 92.75 242 ILE A C 1
ATOM 1897 O O . ILE A 1 242 ? -6.769 -4.161 7.083 1.00 92.75 242 ILE A O 1
ATOM 1901 N N . TYR A 1 243 ? -7.986 -5.557 8.337 1.00 93.19 243 TYR A N 1
ATOM 1902 C CA . TYR A 1 243 ? -7.192 -6.753 8.034 1.00 93.19 243 TYR A CA 1
ATOM 1903 C C . TYR A 1 243 ? -7.139 -7.047 6.527 1.00 93.19 243 TYR A C 1
ATOM 1905 O O . TYR A 1 243 ? -6.064 -7.290 5.976 1.00 93.19 243 TYR A O 1
ATOM 1913 N N . GLY A 1 244 ? -8.281 -6.990 5.837 1.00 92.31 244 GLY A N 1
ATOM 1914 C CA . GLY A 1 244 ? -8.349 -7.199 4.387 1.00 92.31 244 GLY A CA 1
ATOM 1915 C C . GLY A 1 244 ? -7.530 -6.181 3.586 1.00 92.31 244 GLY A C 1
ATOM 1916 O O . GLY A 1 244 ? -6.913 -6.526 2.583 1.00 92.31 244 GLY A O 1
ATOM 1917 N N . ASN A 1 245 ? -7.462 -4.935 4.056 1.00 93.94 245 ASN A N 1
ATOM 1918 C CA . ASN A 1 245 ? -6.615 -3.907 3.452 1.00 93.94 245 ASN A CA 1
ATOM 1919 C C . ASN A 1 245 ? -5.130 -4.129 3.760 1.00 93.94 245 ASN A C 1
ATOM 1921 O O . ASN A 1 245 ? -4.300 -4.033 2.861 1.00 93.94 245 ASN A O 1
ATOM 1925 N N . ALA A 1 246 ? -4.789 -4.477 5.003 1.00 92.88 246 ALA A N 1
ATOM 1926 C CA . ALA A 1 246 ? -3.412 -4.746 5.411 1.00 92.88 246 ALA A CA 1
ATOM 1927 C C . ALA A 1 246 ? -2.790 -5.918 4.634 1.00 92.88 246 ALA A C 1
ATOM 1929 O O . ALA A 1 246 ? -1.642 -5.835 4.199 1.00 92.88 246 ALA A O 1
ATOM 1930 N N . THR A 1 247 ? -3.560 -6.988 4.418 1.00 92.25 247 THR A N 1
ATOM 1931 C CA . THR A 1 247 ? -3.133 -8.148 3.618 1.00 92.25 247 THR A CA 1
ATOM 1932 C C . THR A 1 247 ? -2.894 -7.778 2.154 1.00 92.25 247 THR A C 1
ATOM 1934 O O . THR A 1 247 ? -1.829 -8.085 1.619 1.00 92.25 247 THR A O 1
ATOM 1937 N N . ALA A 1 248 ? -3.823 -7.051 1.526 1.00 91.81 248 ALA A N 1
ATOM 1938 C CA . ALA A 1 248 ? -3.661 -6.589 0.149 1.00 91.81 248 ALA A CA 1
ATOM 1939 C C . ALA A 1 248 ? -2.461 -5.647 -0.016 1.00 91.81 248 ALA A C 1
ATOM 1941 O O . ALA A 1 248 ? -1.658 -5.808 -0.939 1.00 91.81 248 ALA A O 1
ATOM 1942 N N . LEU A 1 249 ? -2.281 -4.712 0.920 1.00 92.12 249 LEU A N 1
ATOM 1943 C CA . LEU A 1 249 ? -1.152 -3.788 0.914 1.00 92.12 249 LEU A CA 1
ATOM 1944 C C . LEU A 1 249 ? 0.188 -4.522 1.114 1.00 92.12 249 LEU A C 1
ATOM 1946 O O . LEU A 1 249 ? 1.191 -4.119 0.526 1.00 92.12 249 LEU A O 1
ATOM 1950 N N . ALA A 1 250 ? 0.213 -5.628 1.871 1.00 91.19 250 ALA A N 1
ATOM 1951 C CA . ALA A 1 250 ? 1.404 -6.466 2.037 1.00 91.19 250 ALA A CA 1
ATOM 1952 C C . ALA A 1 250 ? 1.801 -7.163 0.727 1.00 91.19 250 ALA A C 1
ATOM 1954 O O . ALA A 1 250 ? 2.979 -7.190 0.372 1.00 91.19 250 ALA A O 1
ATOM 1955 N N . VAL A 1 251 ? 0.821 -7.683 -0.023 1.00 90.44 251 VAL A N 1
ATOM 1956 C CA . VAL A 1 251 ? 1.051 -8.278 -1.352 1.00 90.44 251 VAL A CA 1
ATOM 1957 C C . VAL A 1 251 ? 1.589 -7.232 -2.324 1.00 90.44 251 VAL A C 1
ATOM 1959 O O . VAL A 1 251 ? 2.566 -7.491 -3.029 1.00 90.44 251 VAL A O 1
ATOM 1962 N N . VAL A 1 252 ? 1.000 -6.031 -2.326 1.00 91.56 252 VAL A N 1
ATOM 1963 C CA . VAL A 1 252 ? 1.479 -4.907 -3.141 1.00 91.56 252 VAL A CA 1
ATOM 1964 C C . VAL A 1 252 ? 2.920 -4.547 -2.779 1.00 91.56 252 VAL A C 1
ATOM 1966 O O . VAL A 1 252 ? 3.752 -4.456 -3.679 1.00 91.56 252 VAL A O 1
ATOM 1969 N N . ALA A 1 253 ? 3.247 -4.399 -1.491 1.00 90.94 253 ALA A N 1
ATOM 1970 C CA . ALA A 1 253 ? 4.609 -4.107 -1.042 1.00 90.94 253 ALA A CA 1
ATOM 1971 C C . ALA A 1 253 ? 5.610 -5.168 -1.524 1.00 90.94 253 ALA A C 1
ATOM 1973 O O . ALA A 1 253 ? 6.653 -4.825 -2.082 1.00 90.94 253 ALA A O 1
ATOM 1974 N N . GLY A 1 254 ? 5.276 -6.454 -1.383 1.00 89.00 254 GLY A N 1
ATOM 1975 C CA . GLY A 1 254 ? 6.119 -7.553 -1.854 1.00 89.00 254 GLY A CA 1
ATOM 1976 C C . GLY A 1 254 ? 6.344 -7.513 -3.370 1.00 89.00 254 GLY A C 1
ATOM 1977 O O . GLY A 1 254 ? 7.481 -7.642 -3.833 1.00 89.00 254 GLY A O 1
ATOM 1978 N N . GLY A 1 255 ? 5.282 -7.261 -4.142 1.00 89.38 255 GLY A N 1
ATOM 1979 C CA . GLY A 1 255 ? 5.357 -7.098 -5.596 1.00 89.38 255 GLY A CA 1
ATOM 1980 C C . GLY A 1 255 ? 6.209 -5.897 -6.017 1.00 89.38 255 GLY A C 1
ATOM 1981 O O . GLY A 1 255 ? 7.078 -6.023 -6.881 1.00 89.38 255 GLY A O 1
ATOM 1982 N N . LEU A 1 256 ? 6.028 -4.746 -5.360 1.00 90.38 256 LEU A N 1
ATOM 1983 C CA . LEU A 1 256 ? 6.824 -3.541 -5.608 1.00 90.38 256 LEU A CA 1
ATOM 1984 C C . LEU A 1 256 ? 8.293 -3.733 -5.232 1.00 90.38 256 LEU A C 1
ATOM 1986 O O . LEU A 1 256 ? 9.164 -3.241 -5.948 1.00 90.38 256 LEU A O 1
ATOM 1990 N N . ALA A 1 257 ? 8.597 -4.478 -4.167 1.00 90.00 257 ALA A N 1
ATOM 1991 C CA . ALA A 1 257 ? 9.972 -4.793 -3.800 1.00 90.00 257 ALA A CA 1
ATOM 1992 C C . ALA A 1 257 ? 10.693 -5.577 -4.905 1.00 90.00 257 ALA A C 1
ATOM 1994 O O . ALA A 1 257 ? 11.808 -5.218 -5.292 1.00 90.00 257 ALA A O 1
ATOM 1995 N N . ALA A 1 258 ? 10.049 -6.629 -5.422 1.00 90.12 258 ALA A N 1
ATOM 1996 C CA . ALA A 1 258 ? 10.597 -7.454 -6.494 1.00 90.12 258 ALA A CA 1
ATOM 1997 C C . ALA A 1 258 ? 10.771 -6.651 -7.792 1.00 90.12 258 ALA A C 1
ATOM 1999 O O . ALA A 1 258 ? 11.841 -6.691 -8.404 1.00 90.12 258 ALA A O 1
ATOM 2000 N N . ALA A 1 259 ? 9.751 -5.875 -8.172 1.00 91.06 259 ALA A N 1
ATOM 2001 C CA . ALA A 1 259 ? 9.780 -5.044 -9.369 1.00 91.06 259 ALA A CA 1
ATOM 2002 C C . ALA A 1 259 ? 10.874 -3.970 -9.296 1.00 91.06 259 ALA A C 1
ATOM 2004 O O . ALA A 1 259 ? 11.672 -3.844 -10.217 1.00 91.06 259 ALA A O 1
ATOM 2005 N N . THR A 1 260 ? 10.971 -3.249 -8.177 1.00 90.38 260 THR A N 1
ATOM 2006 C CA . THR A 1 260 ? 11.974 -2.192 -7.964 1.00 90.38 260 THR A CA 1
ATOM 2007 C C . THR A 1 260 ? 13.400 -2.742 -8.056 1.00 90.38 260 THR A C 1
ATOM 2009 O O . THR A 1 260 ? 14.226 -2.176 -8.771 1.00 90.38 260 THR A O 1
ATOM 2012 N N . SER A 1 261 ? 13.673 -3.881 -7.406 1.00 91.31 261 SER A N 1
ATOM 2013 C CA . SER A 1 261 ? 14.990 -4.533 -7.462 1.00 91.31 261 SER A CA 1
ATOM 2014 C C . SER A 1 261 ? 15.337 -4.964 -8.887 1.00 91.31 261 SER A C 1
ATOM 2016 O O . SER A 1 261 ? 16.413 -4.644 -9.385 1.00 91.31 261 SER A O 1
ATOM 2018 N N . ARG A 1 262 ? 14.418 -5.659 -9.574 1.00 92.12 262 ARG A N 1
ATOM 2019 C CA . ARG A 1 262 ? 14.661 -6.148 -10.940 1.00 92.12 262 ARG A CA 1
ATOM 2020 C C . ARG A 1 262 ? 14.823 -4.996 -11.931 1.00 92.12 262 ARG A C 1
ATOM 2022 O O . ARG A 1 262 ? 15.663 -5.083 -12.822 1.00 92.12 262 ARG A O 1
ATOM 2029 N N . TYR A 1 263 ? 14.049 -3.926 -11.769 1.00 92.00 263 TYR A N 1
ATOM 2030 C CA . TYR A 1 263 ? 14.138 -2.727 -12.596 1.00 92.00 263 TYR A CA 1
ATOM 2031 C C . TYR A 1 263 ? 15.516 -2.068 -12.458 1.00 92.00 263 TYR A C 1
ATOM 2033 O O . TYR A 1 263 ? 16.165 -1.773 -13.465 1.00 92.00 263 TYR A O 1
ATOM 2041 N N . ALA A 1 264 ? 15.988 -1.904 -11.216 1.00 89.81 264 ALA A N 1
ATOM 2042 C CA . ALA A 1 264 ? 17.317 -1.380 -10.922 1.00 89.81 264 ALA A CA 1
ATOM 2043 C C . ALA A 1 264 ? 18.413 -2.245 -11.559 1.00 89.81 264 ALA A C 1
ATOM 2045 O O . ALA A 1 264 ? 19.269 -1.713 -12.265 1.00 89.81 264 ALA A O 1
ATOM 2046 N N . ASP A 1 265 ? 18.346 -3.567 -11.375 1.00 92.06 265 ASP A N 1
ATOM 2047 C CA . ASP A 1 265 ? 19.317 -4.520 -11.922 1.00 92.06 265 ASP A CA 1
ATOM 2048 C C . ASP A 1 265 ? 19.386 -4.471 -13.456 1.00 92.06 265 ASP A C 1
ATOM 2050 O O . ASP A 1 265 ? 20.480 -4.484 -14.027 1.00 92.06 265 ASP A O 1
ATOM 2054 N N . LEU A 1 266 ? 18.235 -4.389 -14.135 1.00 92.88 266 LEU A N 1
ATOM 2055 C CA . LEU A 1 266 ? 18.162 -4.305 -15.597 1.00 92.88 266 LEU A CA 1
ATOM 2056 C C . LEU A 1 266 ? 18.775 -3.003 -16.125 1.00 92.88 266 LEU A C 1
ATOM 2058 O O . LEU A 1 266 ? 19.576 -3.048 -17.064 1.00 92.88 266 LEU A O 1
ATOM 2062 N N . LEU A 1 267 ? 18.454 -1.854 -15.520 1.00 90.19 267 LEU A N 1
ATOM 2063 C CA . LEU A 1 267 ? 19.061 -0.573 -15.901 1.00 90.19 267 LEU A CA 1
ATOM 2064 C C . LEU A 1 267 ? 20.572 -0.564 -15.656 1.00 90.19 267 LEU A C 1
ATOM 2066 O O . LEU A 1 267 ? 21.340 -0.121 -16.515 1.00 90.19 267 LEU A O 1
ATOM 2070 N N . ASP A 1 268 ? 21.014 -1.087 -14.513 1.00 90.12 268 ASP A N 1
ATOM 2071 C CA . ASP A 1 268 ? 22.431 -1.176 -14.178 1.00 90.12 268 ASP A CA 1
ATOM 2072 C C . ASP A 1 268 ? 23.187 -2.088 -15.142 1.00 90.12 268 ASP A C 1
ATOM 2074 O O . ASP A 1 268 ? 24.302 -1.762 -15.565 1.00 90.12 268 ASP A O 1
ATOM 2078 N N . TRP A 1 269 ? 22.583 -3.216 -15.518 1.00 92.69 269 TRP A N 1
ATOM 2079 C CA . TRP A 1 269 ? 23.139 -4.110 -16.521 1.00 92.69 269 TRP A CA 1
ATOM 2080 C C . TRP A 1 269 ? 23.248 -3.416 -17.879 1.00 92.69 269 TRP A C 1
ATOM 2082 O O . TRP A 1 269 ? 24.320 -3.470 -18.487 1.00 92.69 269 TRP A O 1
ATOM 2092 N N . CYS A 1 270 ? 22.197 -2.719 -18.327 1.00 92.06 270 CYS A N 1
ATOM 2093 C CA . CYS A 1 270 ? 22.219 -1.979 -19.590 1.00 92.06 270 CYS A CA 1
ATOM 2094 C C . CYS A 1 270 ? 23.363 -0.962 -19.591 1.00 92.06 270 CYS A C 1
ATOM 2096 O O . CYS A 1 270 ? 24.214 -1.000 -20.477 1.00 92.06 270 CYS A O 1
ATOM 2098 N N . ARG A 1 271 ? 23.469 -0.144 -18.539 1.00 90.12 271 ARG A N 1
ATOM 2099 C CA . ARG A 1 271 ? 24.527 0.864 -18.390 1.00 90.12 271 ARG A CA 1
ATOM 2100 C C . ARG A 1 271 ? 25.936 0.269 -18.432 1.00 90.12 271 ARG A C 1
ATOM 2102 O O . ARG A 1 271 ? 26.815 0.826 -19.078 1.00 90.12 271 ARG A O 1
ATOM 2109 N N . ARG A 1 272 ? 26.176 -0.863 -17.760 1.00 90.25 272 ARG A N 1
ATOM 2110 C CA . ARG A 1 272 ? 27.508 -1.504 -17.720 1.00 90.25 272 ARG A CA 1
ATOM 2111 C C . ARG A 1 272 ? 27.901 -2.172 -19.038 1.00 90.25 272 ARG A C 1
ATOM 2113 O O . ARG A 1 272 ? 29.091 -2.367 -19.276 1.00 90.25 272 ARG A O 1
ATOM 2120 N N . ASN A 1 273 ? 26.928 -2.564 -19.860 1.00 90.88 273 ASN A N 1
ATOM 2121 C CA . ASN A 1 273 ? 27.169 -3.362 -21.062 1.00 90.88 273 ASN A CA 1
ATOM 2122 C C . ASN A 1 273 ? 26.925 -2.603 -22.370 1.00 90.88 273 ASN A C 1
ATOM 2124 O O . ASN A 1 273 ? 27.324 -3.111 -23.415 1.00 90.88 273 ASN A O 1
ATOM 2128 N N . PHE A 1 274 ? 26.326 -1.410 -22.334 1.00 89.62 274 PHE A N 1
ATOM 2129 C CA . PHE A 1 274 ? 25.929 -0.667 -23.531 1.00 89.62 274 PHE A CA 1
ATOM 2130 C C . PHE A 1 274 ? 27.099 -0.398 -24.486 1.00 89.62 274 PHE A C 1
ATOM 2132 O O . PHE A 1 274 ? 27.036 -0.800 -25.646 1.00 89.62 274 PHE A O 1
ATOM 2139 N N . ASP A 1 275 ? 28.200 0.181 -23.997 1.00 84.75 275 ASP A N 1
ATOM 2140 C CA . ASP A 1 275 ? 29.355 0.510 -24.847 1.00 84.75 275 ASP A CA 1
ATOM 2141 C C . ASP A 1 275 ? 29.992 -0.735 -25.474 1.00 84.75 275 ASP A C 1
ATOM 2143 O O . ASP A 1 275 ? 30.433 -0.712 -26.619 1.00 84.75 275 ASP A O 1
ATOM 2147 N N . ARG A 1 276 ? 30.002 -1.857 -24.742 1.00 82.06 276 ARG A N 1
ATOM 2148 C CA . ARG A 1 276 ? 30.547 -3.131 -25.229 1.00 82.06 276 ARG A CA 1
ATOM 2149 C C . ARG A 1 276 ? 29.601 -3.843 -26.199 1.00 82.06 276 ARG A C 1
ATOM 2151 O O . ARG A 1 276 ? 30.072 -4.541 -27.091 1.00 82.06 276 ARG A O 1
ATOM 2158 N N . GLY A 1 277 ? 28.295 -3.744 -25.967 1.00 76.00 277 GLY A N 1
ATOM 2159 C CA . GLY A 1 277 ? 27.267 -4.489 -26.691 1.00 76.00 277 GLY A CA 1
ATOM 2160 C C . GLY A 1 277 ? 26.794 -3.788 -27.961 1.00 76.00 277 GLY A C 1
ATOM 2161 O O . GLY A 1 277 ? 26.706 -4.426 -29.006 1.00 76.00 277 GLY A O 1
ATOM 2162 N N . ALA A 1 278 ? 26.514 -2.486 -27.882 1.00 77.62 278 ALA A N 1
ATOM 2163 C CA . ALA A 1 278 ? 26.054 -1.686 -29.017 1.00 77.62 278 ALA A CA 1
ATOM 2164 C C . ALA A 1 278 ? 27.213 -1.084 -29.835 1.00 77.62 278 ALA A C 1
ATOM 2166 O O . ALA A 1 278 ? 27.039 -0.807 -31.025 1.00 77.62 278 ALA A O 1
ATOM 2167 N N . ASP A 1 279 ? 28.381 -0.890 -29.206 1.00 72.75 279 ASP A N 1
ATOM 2168 C CA . ASP A 1 279 ? 29.559 -0.227 -29.786 1.00 72.75 279 ASP A CA 1
ATOM 2169 C C . ASP A 1 279 ? 29.182 1.080 -30.525 1.00 72.75 279 ASP A C 1
ATOM 2171 O O . ASP A 1 279 ? 29.289 1.179 -31.758 1.00 72.75 279 ASP A O 1
ATOM 2175 N N . PRO A 1 280 ? 28.634 2.075 -29.799 1.00 64.44 280 PRO A N 1
ATOM 2176 C CA . PRO A 1 280 ? 28.014 3.252 -30.405 1.00 64.44 280 PRO A CA 1
ATOM 2177 C C . PRO A 1 280 ? 29.024 4.217 -31.052 1.00 64.44 280 PRO A C 1
ATOM 2179 O O . PRO A 1 280 ? 28.633 5.005 -31.907 1.00 64.44 280 PRO A O 1
ATOM 2182 N N . ASP A 1 281 ? 30.308 4.154 -30.676 1.00 66.62 281 ASP A N 1
ATOM 2183 C CA . ASP A 1 281 ? 31.371 5.058 -31.158 1.00 66.62 281 ASP A CA 1
ATOM 2184 C C . ASP A 1 281 ? 32.212 4.492 -32.305 1.00 66.62 281 ASP A C 1
ATOM 2186 O O . ASP A 1 281 ? 33.082 5.179 -32.858 1.00 66.62 281 ASP A O 1
ATOM 2190 N N . ARG A 1 282 ? 31.972 3.237 -32.696 1.00 63.31 282 ARG A N 1
ATOM 2191 C CA . ARG A 1 282 ? 32.645 2.637 -33.845 1.00 63.31 282 ARG A CA 1
ATOM 2192 C C . ARG A 1 282 ? 32.264 3.385 -35.116 1.00 63.31 282 ARG A C 1
ATOM 2194 O O . ARG A 1 282 ? 31.169 3.209 -35.632 1.00 63.31 282 ARG A O 1
ATOM 2201 N N . SER A 1 283 ? 33.217 4.155 -35.637 1.00 53.31 283 SER A N 1
ATOM 2202 C CA . SER A 1 283 ? 33.111 4.926 -36.877 1.00 53.31 283 SER A CA 1
ATOM 2203 C C . SER A 1 283 ? 34.258 4.594 -37.845 1.00 53.31 283 SER A C 1
ATOM 2205 O O . SER A 1 283 ? 35.383 4.287 -37.436 1.00 53.31 283 SER A O 1
ATOM 2207 N N . GLY A 1 284 ? 33.986 4.630 -39.157 1.00 56.09 284 GLY A N 1
ATOM 2208 C CA . GLY A 1 284 ? 35.013 4.620 -40.214 1.00 56.09 284 GLY A CA 1
ATOM 2209 C C . GLY A 1 284 ? 34.886 3.510 -41.268 1.00 56.09 284 GLY A C 1
ATOM 2210 O O . GLY A 1 284 ? 33.880 2.818 -41.354 1.00 56.09 284 GLY A O 1
ATOM 2211 N N . ARG A 1 285 ? 35.949 3.302 -42.073 1.00 47.78 285 ARG A N 1
ATOM 2212 C CA . ARG A 1 285 ? 36.035 2.345 -43.217 1.00 47.78 285 ARG A CA 1
ATOM 2213 C C . ARG A 1 285 ? 35.597 0.901 -42.898 1.00 47.78 285 ARG A C 1
ATOM 2215 O O . ARG A 1 285 ? 35.358 0.130 -43.821 1.00 47.78 285 ARG A O 1
ATOM 2222 N N . ARG A 1 286 ? 35.513 0.541 -41.611 1.00 50.38 286 ARG A N 1
ATOM 2223 C CA . ARG A 1 286 ? 34.992 -0.736 -41.104 1.00 50.38 286 ARG A CA 1
ATOM 2224 C C . ARG A 1 286 ? 33.463 -0.845 -41.178 1.00 50.38 286 ARG A C 1
ATOM 2226 O O . ARG A 1 286 ? 32.999 -1.960 -41.325 1.00 50.38 286 ARG A O 1
ATOM 2233 N N . GLU A 1 287 ? 32.703 0.250 -41.132 1.00 51.00 287 GLU A N 1
ATOM 2234 C CA . GLU A 1 287 ? 31.237 0.256 -41.337 1.00 51.00 287 GLU A CA 1
ATOM 2235 C C . GLU A 1 287 ? 30.855 0.070 -42.812 1.00 51.00 287 GLU A C 1
ATOM 2237 O O . GLU A 1 287 ? 29.805 -0.470 -43.124 1.00 51.00 287 GLU A O 1
ATOM 2242 N N . LEU A 1 288 ? 31.739 0.473 -43.729 1.00 51.69 288 LEU A N 1
ATOM 2243 C CA . LEU A 1 288 ? 31.560 0.325 -45.179 1.00 51.69 288 LEU A CA 1
ATOM 2244 C C . LEU A 1 288 ? 31.708 -1.130 -45.664 1.00 51.69 288 LEU A C 1
ATOM 2246 O O . LEU A 1 288 ? 31.323 -1.443 -46.787 1.00 51.69 288 LEU A O 1
ATOM 2250 N N . LEU A 1 289 ? 32.311 -1.994 -44.839 1.00 50.72 289 LEU A N 1
ATOM 2251 C CA . LEU A 1 289 ? 32.587 -3.405 -45.133 1.00 50.72 289 LEU A CA 1
ATOM 2252 C C . LEU A 1 289 ? 31.863 -4.369 -44.180 1.00 50.72 289 LEU A C 1
ATOM 2254 O O . LEU A 1 289 ? 31.792 -5.558 -44.480 1.00 50.72 289 LEU A O 1
ATOM 2258 N N . ASP A 1 290 ? 31.323 -3.874 -43.063 1.00 49.19 290 ASP A N 1
ATOM 2259 C CA . ASP A 1 290 ? 30.415 -4.637 -42.211 1.00 49.19 290 ASP A CA 1
ATOM 2260 C C . ASP A 1 290 ? 28.986 -4.458 -42.727 1.00 49.19 290 ASP A C 1
ATOM 2262 O O . ASP A 1 290 ? 28.436 -3.361 -42.709 1.00 49.19 290 ASP A O 1
ATOM 2266 N N . PHE A 1 291 ? 28.316 -5.560 -43.052 1.00 52.81 291 PHE A N 1
ATOM 2267 C CA . PHE A 1 291 ? 26.853 -5.610 -43.179 1.00 52.81 291 PHE A CA 1
ATOM 2268 C C . PHE A 1 291 ? 26.136 -5.407 -41.814 1.00 52.81 291 PHE A C 1
ATOM 2270 O O . PHE A 1 291 ? 24.976 -5.774 -41.657 1.00 52.81 291 PHE A O 1
ATOM 2277 N N . GLY A 1 292 ? 26.834 -4.863 -40.807 1.00 54.19 292 GLY A N 1
ATOM 2278 C CA . GLY A 1 292 ? 26.529 -4.918 -39.371 1.00 54.19 292 GLY A CA 1
ATOM 2279 C C . GLY A 1 292 ? 25.804 -3.703 -38.779 1.00 54.19 292 GLY A C 1
ATOM 2280 O O . GLY A 1 292 ? 25.794 -3.551 -37.560 1.00 54.19 292 GLY A O 1
ATOM 2281 N N . GLY A 1 293 ? 25.197 -2.854 -39.612 1.00 67.25 293 GLY A N 1
ATOM 2282 C CA . GLY A 1 293 ? 24.271 -1.800 -39.177 1.00 67.25 293 GLY A CA 1
ATOM 2283 C C . GLY A 1 293 ? 24.907 -0.505 -38.638 1.00 67.25 293 GLY A C 1
ATOM 2284 O O . GLY A 1 293 ? 26.045 -0.483 -38.168 1.00 67.25 293 GLY A O 1
ATOM 2285 N N . THR A 1 294 ? 24.146 0.597 -38.720 1.00 81.69 294 THR A N 1
ATOM 2286 C CA . THR A 1 294 ? 24.475 1.917 -38.142 1.00 81.69 294 THR A CA 1
ATOM 2287 C C . THR A 1 294 ? 24.521 1.871 -36.606 1.00 81.69 294 THR A C 1
ATOM 2289 O O . THR A 1 294 ? 23.891 0.979 -36.025 1.00 81.69 294 THR A O 1
ATOM 2292 N N . PRO A 1 295 ? 25.175 2.838 -35.926 1.00 82.38 295 PRO A N 1
ATOM 2293 C CA . PRO A 1 295 ? 25.162 2.937 -34.462 1.00 82.38 295 PRO A CA 1
ATOM 2294 C C . PRO A 1 295 ? 23.756 2.828 -33.857 1.00 82.38 295 PRO A C 1
ATOM 2296 O O . PRO A 1 295 ? 23.539 2.015 -32.965 1.00 82.38 295 PRO A O 1
ATOM 2299 N N . ASP A 1 296 ? 22.771 3.533 -34.422 1.00 87.44 296 ASP A N 1
ATOM 2300 C CA . ASP A 1 296 ? 21.379 3.453 -33.964 1.00 87.44 296 ASP A CA 1
ATOM 2301 C C . ASP A 1 296 ? 20.779 2.054 -34.135 1.00 87.44 296 ASP A C 1
ATOM 2303 O O . ASP A 1 296 ? 20.080 1.571 -33.250 1.00 87.44 296 ASP A O 1
ATOM 2307 N N . SER A 1 297 ? 21.053 1.367 -35.249 1.00 87.19 297 SER A N 1
ATOM 2308 C CA . SER A 1 297 ? 20.539 0.007 -35.454 1.00 87.19 297 SER A CA 1
ATOM 2309 C C . SER A 1 297 ? 21.137 -1.000 -34.466 1.00 87.19 297 SER A C 1
ATOM 2311 O O . SER A 1 297 ? 20.410 -1.854 -33.961 1.00 87.19 297 SER A O 1
ATOM 2313 N N . ARG A 1 298 ? 22.426 -0.862 -34.118 1.00 87.06 298 ARG A N 1
ATOM 2314 C CA . ARG A 1 298 ? 23.082 -1.688 -33.093 1.00 87.06 298 ARG A CA 1
ATOM 2315 C C . ARG A 1 298 ? 22.560 -1.366 -31.698 1.00 87.06 298 ARG A C 1
ATOM 2317 O O . ARG A 1 298 ? 22.326 -2.281 -30.916 1.00 87.06 298 ARG A O 1
ATOM 2324 N N . THR A 1 299 ? 22.318 -0.087 -31.402 1.00 90.56 299 THR A N 1
ATOM 2325 C CA . THR A 1 299 ? 21.647 0.342 -30.171 1.00 90.56 299 THR A CA 1
ATOM 2326 C C . THR A 1 299 ? 20.273 -0.302 -30.048 1.00 90.56 299 THR A C 1
ATOM 2328 O O . THR A 1 299 ? 19.996 -0.915 -29.025 1.00 90.56 299 THR A O 1
ATOM 2331 N N . ARG A 1 300 ? 19.432 -0.245 -31.084 1.00 92.69 300 ARG A N 1
ATOM 2332 C CA . ARG A 1 300 ? 18.108 -0.881 -31.044 1.00 92.69 300 ARG A CA 1
ATOM 2333 C C . ARG A 1 300 ? 18.210 -2.388 -30.836 1.00 92.69 300 ARG A C 1
ATOM 2335 O O . ARG A 1 300 ? 17.575 -2.891 -29.919 1.00 92.69 300 ARG A O 1
ATOM 2342 N N . ALA A 1 301 ? 19.073 -3.071 -31.588 1.00 90.31 301 ALA A N 1
ATOM 2343 C CA . ALA A 1 301 ? 19.298 -4.507 -31.427 1.00 90.31 301 ALA A CA 1
ATOM 2344 C C . ALA A 1 301 ? 19.767 -4.879 -30.006 1.00 90.31 301 ALA A C 1
ATOM 2346 O O . ALA A 1 301 ? 19.309 -5.871 -29.447 1.00 90.31 301 ALA A O 1
ATOM 2347 N N . PHE A 1 302 ? 20.639 -4.070 -29.394 1.00 93.25 302 PHE A N 1
ATOM 2348 C CA . PHE A 1 302 ? 21.053 -4.251 -28.000 1.00 93.25 302 PHE A CA 1
ATOM 2349 C C . PHE A 1 302 ? 19.885 -4.069 -27.018 1.00 93.25 302 PHE A C 1
ATOM 2351 O O . PHE A 1 302 ? 19.770 -4.828 -26.059 1.00 93.25 302 PHE A O 1
ATOM 2358 N N . LEU A 1 303 ? 19.027 -3.071 -27.249 1.00 95.25 303 LEU A N 1
ATOM 2359 C CA . LEU A 1 303 ? 17.916 -2.731 -26.359 1.00 95.25 303 LEU A CA 1
ATOM 2360 C C . LEU A 1 303 ? 16.696 -3.649 -26.521 1.00 95.25 303 LEU A C 1
ATOM 2362 O O . LEU A 1 303 ? 15.858 -3.665 -25.626 1.00 95.25 303 LEU A O 1
ATOM 2366 N N . GLU A 1 304 ? 16.582 -4.430 -27.599 1.00 95.06 304 GLU A N 1
ATOM 2367 C CA . GLU A 1 304 ? 15.441 -5.330 -27.825 1.00 95.06 304 GLU A CA 1
ATOM 2368 C C . GLU A 1 304 ? 15.242 -6.349 -26.699 1.00 95.06 304 GLU A C 1
ATOM 2370 O O . GLU A 1 304 ? 14.123 -6.501 -26.210 1.00 95.06 304 GLU A O 1
ATOM 2375 N N . GLU A 1 305 ? 16.305 -7.043 -26.282 1.00 94.38 305 GLU A N 1
ATOM 2376 C CA . GLU A 1 305 ? 16.200 -8.066 -25.237 1.00 94.38 305 GLU A CA 1
ATOM 2377 C C . GLU A 1 305 ? 15.852 -7.450 -23.875 1.00 94.38 305 GLU A C 1
ATOM 2379 O O . GLU A 1 305 ? 14.859 -7.872 -23.276 1.00 94.38 305 GLU A O 1
ATOM 2384 N N . PRO A 1 306 ? 16.544 -6.394 -23.397 1.00 95.94 306 PRO A N 1
ATOM 2385 C CA . PRO A 1 306 ? 16.126 -5.769 -22.155 1.00 95.94 306 PRO A CA 1
ATOM 2386 C C . PRO A 1 306 ? 14.739 -5.108 -22.253 1.00 95.94 306 PRO A C 1
ATOM 2388 O O . PRO A 1 306 ? 14.036 -5.079 -21.250 1.00 95.94 306 PRO A O 1
ATOM 2391 N N . ASN A 1 307 ? 14.275 -4.652 -23.429 1.00 96.56 307 ASN A N 1
ATOM 2392 C CA . ASN A 1 307 ? 12.894 -4.166 -23.593 1.00 96.56 307 ASN A CA 1
ATOM 2393 C C . ASN A 1 307 ? 11.862 -5.265 -23.295 1.00 96.56 307 ASN A C 1
ATOM 2395 O O . ASN A 1 307 ? 10.856 -5.007 -22.637 1.00 96.56 307 ASN A O 1
ATOM 2399 N N . ARG A 1 308 ? 12.115 -6.503 -23.745 1.00 96.75 308 ARG A N 1
ATOM 2400 C CA . ARG A 1 308 ? 11.255 -7.659 -23.433 1.00 96.75 308 ARG A CA 1
ATOM 2401 C C . ARG A 1 308 ? 11.303 -8.014 -21.949 1.00 96.75 308 ARG A C 1
ATOM 2403 O O . ARG A 1 308 ? 10.269 -8.316 -21.357 1.00 96.75 308 ARG A O 1
ATOM 2410 N N . GLU A 1 309 ? 12.477 -7.926 -21.332 1.00 96.88 309 GLU A N 1
ATOM 2411 C CA . GLU A 1 309 ? 12.643 -8.129 -19.887 1.00 96.88 309 GLU A CA 1
ATOM 2412 C C . GLU A 1 309 ? 11.909 -7.060 -19.063 1.00 96.88 309 GLU A C 1
ATOM 2414 O O . GLU A 1 309 ? 11.275 -7.386 -18.062 1.00 96.88 309 GLU A O 1
ATOM 2419 N N . PHE A 1 310 ? 11.917 -5.795 -19.500 1.00 95.75 310 PHE A N 1
ATOM 2420 C CA . PHE A 1 310 ? 11.119 -4.733 -18.882 1.00 95.75 310 PHE A CA 1
ATOM 2421 C C . PHE A 1 310 ? 9.614 -4.984 -19.021 1.00 95.75 310 PHE A C 1
ATOM 2423 O O . PHE A 1 310 ? 8.883 -4.782 -18.052 1.00 95.75 310 PHE A O 1
ATOM 2430 N N . MET A 1 311 ? 9.143 -5.477 -20.171 1.00 95.50 311 MET A N 1
ATOM 2431 C CA . MET A 1 311 ? 7.742 -5.895 -20.318 1.00 95.50 311 MET A CA 1
ATOM 2432 C C . MET A 1 311 ? 7.392 -7.068 -19.398 1.00 95.50 311 MET A C 1
ATOM 2434 O O . MET A 1 311 ? 6.361 -7.028 -18.735 1.00 95.50 311 MET A O 1
ATOM 2438 N N . THR A 1 312 ? 8.270 -8.066 -19.285 1.00 94.94 312 THR A N 1
ATOM 2439 C CA . THR A 1 312 ? 8.079 -9.218 -18.383 1.00 94.94 312 THR A CA 1
ATOM 2440 C C . THR A 1 312 ? 8.014 -8.770 -16.921 1.00 94.94 312 THR A C 1
ATOM 2442 O O . THR A 1 312 ? 7.156 -9.213 -16.156 1.00 94.94 312 THR A O 1
ATOM 2445 N N . LEU A 1 313 ? 8.892 -7.841 -16.526 1.00 93.19 313 LEU A N 1
ATOM 2446 C CA . LEU A 1 313 ? 8.837 -7.190 -15.220 1.00 93.19 313 LEU A CA 1
ATOM 2447 C C . LEU A 1 313 ? 7.492 -6.496 -15.017 1.00 93.19 313 LEU A C 1
ATOM 2449 O O . LEU A 1 313 ? 6.861 -6.698 -13.983 1.00 93.19 313 LEU A O 1
ATOM 2453 N N . TYR A 1 314 ? 7.053 -5.699 -15.994 1.00 93.50 314 TYR A N 1
ATOM 2454 C CA . TYR A 1 314 ? 5.788 -4.981 -15.921 1.00 93.50 314 TYR A CA 1
ATOM 2455 C C . TYR A 1 314 ? 4.606 -5.940 -15.766 1.00 93.50 314 TYR A C 1
ATOM 2457 O O . TYR A 1 314 ? 3.742 -5.706 -14.926 1.00 93.50 314 TYR A O 1
ATOM 2465 N N . GLU A 1 315 ? 4.551 -7.026 -16.535 1.00 90.81 315 GLU A N 1
ATOM 2466 C CA . GLU A 1 315 ? 3.523 -8.071 -16.435 1.00 90.81 315 GLU A CA 1
ATOM 2467 C C . GLU A 1 315 ? 3.438 -8.683 -15.032 1.00 90.81 315 GLU A C 1
ATOM 2469 O O . GLU A 1 315 ? 2.335 -8.936 -14.553 1.00 90.81 315 GLU A O 1
ATOM 2474 N N . GLY A 1 316 ? 4.575 -8.835 -14.348 1.00 85.56 316 GLY A N 1
ATOM 2475 C CA . GLY A 1 316 ? 4.642 -9.309 -12.964 1.00 85.56 316 GLY A CA 1
ATOM 2476 C C . GLY A 1 316 ? 4.319 -8.263 -11.887 1.00 85.56 316 GLY A C 1
ATOM 2477 O O . GLY A 1 316 ? 4.200 -8.624 -10.716 1.00 85.56 316 GLY A O 1
ATOM 2478 N N . MET A 1 317 ? 4.188 -6.979 -12.236 1.00 88.94 317 MET A N 1
ATOM 2479 C CA . MET A 1 317 ? 3.835 -5.925 -11.278 1.00 88.94 317 MET A CA 1
ATOM 2480 C C . MET A 1 317 ? 2.344 -5.955 -10.911 1.00 88.94 317 MET A C 1
ATOM 2482 O O . MET A 1 317 ? 1.502 -6.259 -11.764 1.00 88.94 317 MET A O 1
ATOM 2486 N N . PRO A 1 318 ? 1.978 -5.526 -9.685 1.00 87.50 318 PRO A N 1
ATOM 2487 C CA . PRO A 1 318 ? 0.596 -5.185 -9.370 1.00 87.50 318 PRO A CA 1
ATOM 2488 C C . PRO A 1 318 ? 0.052 -4.168 -10.381 1.00 87.50 318 PRO A C 1
ATOM 2490 O O . PRO A 1 318 ? 0.685 -3.147 -10.639 1.00 87.50 318 PRO A O 1
ATOM 2493 N N . LYS A 1 319 ? -1.130 -4.438 -10.944 1.00 88.75 319 LYS A N 1
ATOM 2494 C CA . LYS A 1 319 ? -1.795 -3.543 -11.914 1.00 88.75 319 LYS A CA 1
ATOM 2495 C C . LYS A 1 319 ? -2.676 -2.492 -11.261 1.00 88.75 319 LYS A C 1
ATOM 2497 O O . LYS A 1 319 ? -3.096 -1.535 -11.899 1.00 88.75 319 LYS A O 1
ATOM 2502 N N . ARG A 1 320 ? -2.961 -2.669 -9.976 1.00 89.38 320 ARG A N 1
ATOM 2503 C CA . ARG A 1 320 ? -3.782 -1.761 -9.192 1.00 89.38 320 ARG A CA 1
ATOM 2504 C C . ARG A 1 320 ? -3.316 -1.787 -7.749 1.00 89.38 320 ARG A C 1
ATOM 2506 O O . ARG A 1 320 ? -3.016 -2.853 -7.219 1.00 89.38 320 ARG A O 1
ATOM 2513 N N . ILE A 1 321 ? -3.314 -0.619 -7.125 1.00 89.62 321 ILE A N 1
ATOM 2514 C CA . ILE A 1 321 ? -3.231 -0.476 -5.674 1.00 89.62 321 ILE A CA 1
ATOM 2515 C C . ILE A 1 321 ? -4.564 0.109 -5.237 1.00 89.62 321 ILE A C 1
ATOM 2517 O O . ILE A 1 321 ? -5.001 1.123 -5.780 1.00 89.62 321 ILE A O 1
ATOM 2521 N N . ALA A 1 322 ? -5.245 -0.539 -4.303 1.00 90.19 322 ALA A N 1
ATOM 2522 C CA . ALA A 1 322 ? -6.542 -0.088 -3.828 1.00 90.19 322 ALA A CA 1
ATOM 2523 C C . ALA A 1 322 ? -6.632 -0.218 -2.313 1.00 90.19 322 ALA A C 1
ATOM 2525 O O . ALA A 1 322 ? -6.055 -1.136 -1.731 1.00 90.19 322 ALA A O 1
ATOM 2526 N N . GLN A 1 323 ? -7.407 0.678 -1.718 1.00 88.62 323 GLN A N 1
ATOM 2527 C CA . GLN A 1 323 ? -7.871 0.586 -0.347 1.00 88.62 323 GLN A CA 1
ATOM 2528 C C . GLN A 1 323 ? -9.390 0.770 -0.305 1.00 88.62 323 GLN A C 1
ATOM 2530 O O . GLN A 1 323 ? -9.969 1.531 -1.080 1.00 88.62 323 GLN A O 1
ATOM 2535 N N . ASP A 1 324 ? -10.019 0.056 0.613 1.00 90.38 324 ASP A N 1
ATOM 2536 C CA . ASP A 1 324 ? -11.431 0.156 0.964 1.00 90.38 324 ASP A CA 1
ATOM 2537 C C . ASP A 1 324 ? -11.512 0.052 2.485 1.00 90.38 324 ASP A C 1
ATOM 2539 O O . ASP A 1 324 ? -11.797 -1.013 3.039 1.00 90.38 324 ASP A O 1
ATOM 2543 N N . LEU A 1 325 ? -11.113 1.126 3.166 1.00 89.50 325 LEU A N 1
ATOM 2544 C CA . LEU A 1 325 ? -11.063 1.186 4.626 1.00 89.50 325 LEU A CA 1
ATOM 2545 C C . LEU A 1 325 ? -12.466 1.439 5.212 1.00 89.50 325 LEU A C 1
ATOM 2547 O O . LEU A 1 325 ? -13.353 1.913 4.496 1.00 89.50 325 LEU A O 1
ATOM 2551 N N . PRO A 1 326 ? -12.696 1.137 6.505 1.00 85.44 326 PRO A N 1
ATOM 2552 C CA . PRO A 1 326 ? -14.015 1.318 7.115 1.00 85.44 326 PRO A CA 1
ATOM 2553 C C . PRO A 1 326 ? -14.485 2.779 7.164 1.00 85.44 326 PRO A C 1
ATOM 2555 O O . PRO A 1 326 ? -15.686 3.026 7.267 1.00 85.44 326 PRO A O 1
ATOM 2558 N N . GLY A 1 327 ? -13.573 3.752 7.089 1.00 82.06 327 GLY A N 1
ATOM 2559 C CA . GLY A 1 327 ? -13.920 5.168 7.134 1.00 82.06 327 GLY A CA 1
ATOM 2560 C C . GLY A 1 327 ? -14.091 5.709 8.550 1.00 82.06 327 GLY A C 1
ATOM 2561 O O . GLY A 1 327 ? -14.982 6.527 8.763 1.00 82.06 327 GLY A O 1
ATOM 2562 N N . LEU A 1 328 ? -13.298 5.246 9.526 1.00 78.88 328 LEU A N 1
ATOM 2563 C CA . LEU A 1 328 ? -13.449 5.667 10.928 1.00 78.88 328 LEU A CA 1
ATOM 2564 C C . LEU A 1 328 ? -12.872 7.060 11.206 1.00 78.88 328 LEU A C 1
ATOM 2566 O O . LEU A 1 328 ? -13.188 7.663 12.232 1.00 78.88 328 LEU A O 1
ATOM 2570 N N . LEU A 1 329 ? -12.016 7.579 10.323 1.00 72.19 329 LEU A N 1
ATOM 2571 C CA . LEU A 1 329 ? -11.440 8.913 10.445 1.00 72.19 329 LEU A CA 1
ATOM 2572 C C . LEU A 1 329 ? -12.433 9.946 9.908 1.00 72.19 329 LEU A C 1
ATOM 2574 O O . LEU A 1 329 ? -12.587 10.109 8.700 1.00 72.19 329 LEU A O 1
ATOM 2578 N N . ILE A 1 330 ? -13.058 10.709 10.802 1.00 62.38 330 ILE A N 1
ATOM 2579 C CA . ILE A 1 330 ? -13.783 11.919 10.406 1.00 62.38 330 ILE A CA 1
ATOM 2580 C C . ILE A 1 330 ? -12.817 13.099 10.463 1.00 62.38 330 ILE A C 1
ATOM 2582 O O . ILE A 1 330 ? -12.286 13.442 11.523 1.00 62.38 330 ILE A O 1
ATOM 2586 N N . THR A 1 331 ? -12.553 13.714 9.308 1.00 54.56 331 THR A N 1
ATOM 2587 C CA . THR A 1 331 ? -11.779 14.959 9.254 1.00 54.56 331 THR A CA 1
ATOM 2588 C C . THR A 1 331 ? -12.705 16.169 9.216 1.00 54.56 331 THR A C 1
ATOM 2590 O O . THR A 1 331 ? -13.789 16.110 8.636 1.00 54.56 331 THR A O 1
ATOM 2593 N N . ASP A 1 332 ? -12.254 17.291 9.782 1.00 52.72 332 ASP A N 1
ATOM 2594 C CA . ASP A 1 332 ? -12.977 18.568 9.714 1.00 52.72 332 ASP A CA 1
ATOM 2595 C C . ASP A 1 332 ? -13.245 18.986 8.261 1.00 52.72 332 ASP A C 1
ATOM 2597 O O . ASP A 1 332 ? -14.284 19.560 7.948 1.00 52.72 332 ASP A O 1
ATOM 2601 N N . GLN A 1 333 ? -12.342 18.623 7.349 1.00 51.38 333 GLN A N 1
ATOM 2602 C CA . GLN A 1 333 ? -12.504 18.856 5.924 1.00 51.38 333 GLN A CA 1
ATOM 2603 C C . GLN A 1 333 ? -13.531 17.912 5.288 1.00 51.38 333 GLN A C 1
ATOM 2605 O O . GLN A 1 333 ? -14.337 18.372 4.496 1.00 51.38 333 GLN A O 1
ATOM 2610 N N . THR A 1 334 ? -13.599 16.644 5.699 1.00 54.22 334 THR A N 1
ATOM 2611 C CA . THR A 1 334 ? -14.651 15.705 5.268 1.00 54.22 334 THR A CA 1
ATOM 2612 C C . THR A 1 334 ? -16.028 16.167 5.748 1.00 54.22 334 THR A C 1
ATOM 2614 O O . THR A 1 334 ? -17.018 15.964 5.053 1.00 54.22 334 THR A O 1
ATOM 2617 N N . LEU A 1 335 ? -16.109 16.828 6.908 1.00 55.47 335 LEU A N 1
ATOM 2618 C CA . LEU A 1 335 ? -17.340 17.456 7.401 1.00 55.47 335 LEU A CA 1
ATOM 2619 C C . LEU A 1 335 ? -17.706 18.699 6.605 1.00 55.47 335 LEU A C 1
ATOM 2621 O O . LEU A 1 335 ? -18.873 18.869 6.267 1.00 55.47 335 LEU A O 1
ATOM 2625 N N . VAL A 1 336 ? -16.731 19.561 6.306 1.00 57.66 336 VAL A N 1
ATOM 2626 C CA . VAL A 1 336 ? -16.942 20.719 5.430 1.00 57.66 336 VAL A CA 1
ATOM 2627 C C . VAL A 1 336 ? -17.396 20.246 4.057 1.00 57.66 336 VAL A C 1
ATOM 2629 O O . VAL A 1 336 ? -18.420 20.711 3.595 1.00 57.66 336 VAL A O 1
ATOM 2632 N N . GLU A 1 337 ? -16.727 19.269 3.453 1.00 55.41 337 GLU A N 1
ATOM 2633 C CA . GLU A 1 337 ? -17.089 18.698 2.155 1.00 55.41 337 GLU A CA 1
ATOM 2634 C C . GLU A 1 337 ? -18.440 17.981 2.194 1.00 55.41 337 GLU A C 1
ATOM 2636 O O . GLU A 1 337 ? -19.209 18.126 1.257 1.00 55.41 337 GLU A O 1
ATOM 2641 N N . SER A 1 338 ? -18.785 17.268 3.271 1.00 53.03 338 SER A N 1
ATOM 2642 C CA . SER A 1 338 ? -20.114 16.650 3.420 1.00 53.03 338 SER A CA 1
ATOM 2643 C C . SER A 1 338 ? -21.211 17.703 3.582 1.00 53.03 338 SER A C 1
ATOM 2645 O O . SER A 1 338 ? -22.261 17.590 2.957 1.00 53.03 338 SER A O 1
ATOM 2647 N N . ARG A 1 339 ? -20.966 18.759 4.371 1.00 58.41 339 ARG A N 1
ATOM 2648 C CA . ARG A 1 339 ? -21.872 19.912 4.501 1.00 58.41 339 ARG A CA 1
ATOM 2649 C C . ARG A 1 339 ? -22.033 20.614 3.159 1.00 58.41 339 ARG A C 1
ATOM 2651 O O . ARG A 1 339 ? -23.147 20.748 2.679 1.00 58.41 339 ARG A O 1
ATOM 2658 N N . THR A 1 340 ? -20.923 20.946 2.507 1.00 60.06 340 THR A N 1
ATOM 2659 C CA . THR A 1 340 ? -20.892 21.557 1.179 1.00 60.06 340 THR A CA 1
ATOM 2660 C C . THR A 1 340 ? -21.571 20.674 0.145 1.00 60.06 340 THR A C 1
ATOM 2662 O O . THR A 1 340 ? -22.326 21.195 -0.650 1.00 60.06 340 THR A O 1
ATOM 2665 N N . ARG A 1 341 ? -21.399 19.351 0.166 1.00 56.16 341 ARG A N 1
ATOM 2666 C CA . ARG A 1 341 ? -22.057 18.432 -0.771 1.00 56.16 341 ARG A CA 1
ATOM 2667 C C . ARG A 1 341 ? -23.562 18.354 -0.537 1.00 56.16 341 ARG A C 1
ATOM 2669 O O . ARG A 1 341 ? -24.308 18.328 -1.507 1.00 56.16 341 ARG A O 1
ATOM 2676 N N . ILE A 1 342 ? -24.018 18.361 0.712 1.00 56.47 342 ILE A N 1
ATOM 2677 C CA . ILE A 1 342 ? -25.448 18.477 1.035 1.00 56.47 342 ILE A CA 1
ATOM 2678 C C . ILE A 1 342 ? -25.995 19.829 0.566 1.00 56.47 342 ILE A C 1
ATOM 2680 O O . ILE A 1 342 ? -27.071 19.871 -0.031 1.00 56.47 342 ILE A O 1
ATOM 2684 N N . ASP A 1 343 ? -25.234 20.903 0.775 1.00 58.59 343 ASP A N 1
ATOM 2685 C CA . ASP A 1 343 ? -25.587 22.261 0.358 1.00 58.59 343 ASP A CA 1
ATOM 2686 C C . ASP A 1 343 ? -25.554 22.428 -1.183 1.00 58.59 343 ASP A C 1
ATOM 2688 O O . ASP A 1 343 ? -26.379 23.144 -1.746 1.00 58.59 343 ASP A O 1
ATOM 2692 N N . GLU A 1 344 ? -24.639 21.755 -1.891 1.00 58.12 344 GLU A N 1
ATOM 2693 C CA . GLU A 1 344 ? -24.437 21.804 -3.351 1.00 58.12 344 GLU A CA 1
ATOM 2694 C C . GLU A 1 344 ? -25.393 20.887 -4.113 1.00 58.12 344 GLU A C 1
ATOM 2696 O O . GLU A 1 344 ? -25.884 21.252 -5.182 1.00 58.12 344 GLU A O 1
ATOM 2701 N N . LEU A 1 345 ? -25.668 19.691 -3.587 1.00 49.66 345 LEU A N 1
ATOM 2702 C CA . LEU A 1 345 ? -26.671 18.797 -4.157 1.00 49.66 345 LEU A CA 1
ATOM 2703 C C . LEU A 1 345 ? -28.087 19.356 -3.952 1.00 49.66 345 LEU A C 1
ATOM 2705 O O . LEU A 1 345 ? -28.993 19.004 -4.711 1.00 49.66 345 LEU A O 1
ATOM 2709 N N . TRP A 1 346 ? -28.281 20.258 -2.981 1.00 54.31 346 TRP A N 1
ATOM 2710 C CA . TRP A 1 346 ? -29.569 20.896 -2.716 1.00 54.31 346 TRP A CA 1
ATOM 2711 C C . TRP A 1 346 ? -29.435 22.360 -2.269 1.00 54.31 346 TRP A C 1
ATOM 2713 O O . TRP A 1 346 ? -29.780 22.678 -1.127 1.00 54.31 346 TRP A O 1
ATOM 2723 N N . PRO A 1 347 ? -29.046 23.285 -3.172 1.00 46.75 347 PRO A N 1
ATOM 2724 C CA . PRO A 1 347 ? -29.119 24.710 -2.885 1.00 46.75 347 PRO A CA 1
ATOM 2725 C C . PRO A 1 347 ? -30.574 25.048 -2.574 1.00 46.75 347 PRO A C 1
ATOM 2727 O O . PRO A 1 347 ? -31.465 24.629 -3.319 1.00 46.75 347 PRO A O 1
ATOM 2730 N N . ASP A 1 348 ? -30.799 25.745 -1.456 1.00 47.56 348 ASP A N 1
ATOM 2731 C CA . ASP A 1 348 ? -32.084 26.249 -0.962 1.00 47.56 348 ASP A CA 1
ATOM 2732 C C . ASP A 1 348 ? -33.228 26.101 -1.968 1.00 47.56 348 ASP A C 1
ATOM 2734 O O . ASP A 1 348 ? -33.250 26.790 -2.989 1.00 47.56 348 ASP A O 1
ATOM 2738 N N . ARG A 1 349 ? -34.171 25.191 -1.671 1.00 43.69 349 ARG A N 1
ATOM 2739 C CA . ARG A 1 349 ? -35.387 24.907 -2.453 1.00 43.69 349 ARG A CA 1
ATOM 2740 C C . ARG A 1 349 ? -35.944 26.165 -3.135 1.00 43.69 349 ARG A C 1
ATOM 2742 O O . ARG A 1 349 ? -36.846 26.827 -2.620 1.00 43.69 349 ARG A O 1
ATOM 2749 N N . ASN A 1 350 ? -35.518 26.412 -4.369 1.00 39.91 350 ASN A N 1
ATOM 2750 C CA . ASN A 1 350 ? -36.325 27.139 -5.324 1.00 39.91 350 ASN A CA 1
ATOM 2751 C C . ASN A 1 350 ? -37.375 26.148 -5.829 1.00 39.91 350 ASN A C 1
ATOM 2753 O O . ASN A 1 350 ? -37.052 25.034 -6.233 1.00 39.91 350 ASN A O 1
ATOM 2757 N N . ARG A 1 351 ? -38.642 26.563 -5.764 1.00 43.59 351 ARG A N 1
ATOM 2758 C CA . ARG A 1 351 ? -39.905 25.843 -6.039 1.00 43.59 351 ARG A CA 1
ATOM 2759 C C . ARG A 1 351 ? -40.006 25.015 -7.343 1.00 43.59 351 ARG A C 1
ATOM 2761 O O . ARG A 1 351 ? -41.082 24.505 -7.632 1.00 43.59 351 ARG A O 1
ATOM 2768 N N . ASN A 1 352 ? -38.942 24.849 -8.123 1.00 43.00 352 ASN A N 1
ATOM 2769 C CA . ASN A 1 352 ? -38.992 24.384 -9.509 1.00 43.00 352 ASN A CA 1
ATOM 2770 C C . ASN A 1 352 ? -38.656 22.895 -9.726 1.00 43.00 352 ASN A C 1
ATOM 2772 O O . ASN A 1 352 ? -38.712 22.443 -10.864 1.00 43.00 352 ASN A O 1
ATOM 2776 N N . LEU A 1 353 ? -38.362 22.110 -8.682 1.00 45.03 353 LEU A N 1
ATOM 2777 C CA . LEU A 1 353 ? -38.058 20.670 -8.812 1.00 45.03 353 LEU A CA 1
ATOM 2778 C C . LEU A 1 353 ? -39.292 19.743 -8.830 1.00 45.03 353 LEU A C 1
ATOM 2780 O O . LEU A 1 353 ? -39.137 18.530 -8.803 1.00 45.03 353 LEU A O 1
ATOM 2784 N N . MET A 1 354 ? -40.517 20.270 -8.952 1.00 42.97 354 MET A N 1
ATOM 2785 C CA . MET A 1 354 ? -41.729 19.436 -9.105 1.00 42.97 354 MET A CA 1
ATOM 2786 C C . MET A 1 354 ? -41.831 18.685 -10.454 1.00 42.97 354 MET A C 1
ATOM 2788 O O . MET A 1 354 ? -42.854 18.061 -10.711 1.00 42.97 354 MET A O 1
ATOM 2792 N N . ASN A 1 355 ? -40.808 18.733 -11.313 1.00 48.38 355 ASN A N 1
ATOM 2793 C CA . ASN A 1 355 ? -40.847 18.143 -12.657 1.00 48.38 355 ASN A CA 1
ATOM 2794 C C . ASN A 1 355 ? -39.793 17.054 -12.914 1.00 48.38 355 ASN A C 1
ATOM 2796 O O . ASN A 1 355 ? -39.691 16.598 -14.052 1.00 48.38 355 ASN A O 1
ATOM 2800 N N . ASP A 1 356 ? -39.006 16.638 -11.918 1.00 47.94 356 ASP A N 1
ATOM 2801 C CA . ASP A 1 356 ? -38.019 15.574 -12.131 1.00 47.94 356 ASP A CA 1
ATOM 2802 C C . ASP A 1 356 ? -38.657 14.192 -11.908 1.00 47.94 356 ASP A C 1
ATOM 2804 O O . ASP A 1 356 ? -39.282 13.937 -10.883 1.00 47.94 356 ASP A O 1
ATOM 2808 N N . SER A 1 357 ? -38.539 13.303 -12.895 1.00 47.75 357 SER A N 1
ATOM 2809 C CA . SER A 1 357 ? -39.250 12.018 -12.980 1.00 47.75 357 SER A CA 1
ATOM 2810 C C . SER A 1 357 ? -38.615 10.891 -12.156 1.00 47.75 357 SER A C 1
ATOM 2812 O O . SER A 1 357 ? -38.884 9.717 -12.411 1.00 47.75 357 SER A O 1
ATOM 2814 N N . ARG A 1 358 ? -37.726 11.222 -11.216 1.00 52.78 358 ARG A N 1
ATOM 2815 C CA . ARG A 1 358 ? -37.125 10.258 -10.286 1.00 52.78 358 ARG A CA 1
ATOM 2816 C C . ARG A 1 358 ? -38.073 10.056 -9.108 1.00 52.78 358 ARG A C 1
ATOM 2818 O O . ARG A 1 358 ? -38.619 11.023 -8.581 1.00 52.78 358 ARG A O 1
ATOM 2825 N N . THR A 1 359 ? -38.286 8.806 -8.718 1.00 52.47 359 THR A N 1
ATOM 2826 C CA . THR A 1 359 ? -39.105 8.442 -7.560 1.00 52.47 359 THR A CA 1
ATOM 2827 C C . THR A 1 359 ? -38.557 9.113 -6.300 1.00 52.47 359 THR A C 1
ATOM 2829 O O . THR A 1 359 ? -37.344 9.196 -6.122 1.00 52.47 359 THR A O 1
ATOM 2832 N N . GLU A 1 360 ? -39.438 9.626 -5.432 1.00 48.94 360 GLU A N 1
ATOM 2833 C CA . GLU A 1 360 ? -39.024 10.287 -4.184 1.00 48.94 360 GLU A CA 1
ATOM 2834 C C . GLU A 1 360 ? -38.102 9.377 -3.347 1.00 48.94 360 GLU A C 1
ATOM 2836 O O . GLU A 1 360 ? -37.132 9.851 -2.776 1.00 48.94 360 GLU A O 1
ATOM 2841 N N . GLU A 1 361 ? -38.287 8.060 -3.346 1.00 50.22 361 GLU A N 1
ATOM 2842 C CA . GLU A 1 361 ? -37.378 7.153 -2.627 1.00 50.22 361 GLU A CA 1
ATOM 2843 C C . GLU A 1 361 ? -35.917 7.225 -3.119 1.00 50.22 361 GLU A C 1
ATOM 2845 O O . GLU A 1 361 ? -35.014 7.361 -2.295 1.00 50.22 361 GLU A O 1
ATOM 2850 N N . ASP A 1 362 ? -35.669 7.285 -4.433 1.00 52.03 362 ASP A N 1
ATOM 2851 C CA . ASP A 1 362 ? -34.309 7.276 -5.008 1.00 52.03 362 ASP A CA 1
ATOM 2852 C C . ASP A 1 362 ? -33.511 8.563 -4.730 1.00 52.03 362 ASP A C 1
ATOM 2854 O O . ASP A 1 362 ? -32.281 8.581 -4.801 1.00 52.03 362 ASP A O 1
ATOM 2858 N N . LEU A 1 363 ? -34.206 9.668 -4.443 1.00 53.72 363 LEU A N 1
ATOM 2859 C CA . LEU A 1 363 ? -33.595 10.964 -4.128 1.00 53.72 363 LEU A CA 1
ATOM 2860 C C . LEU A 1 363 ? -33.468 11.206 -2.620 1.00 53.72 363 LEU A C 1
ATOM 2862 O O . LEU A 1 363 ? -32.598 11.967 -2.193 1.00 53.72 363 LEU A O 1
ATOM 2866 N N . TRP A 1 364 ? -34.342 10.602 -1.813 1.00 53.06 364 TRP A N 1
ATOM 2867 C CA . TRP A 1 364 ? -34.435 10.882 -0.381 1.00 53.06 364 TRP A CA 1
ATOM 2868 C C . TRP A 1 364 ? -33.661 9.887 0.489 1.00 53.06 364 TRP A C 1
ATOM 2870 O O . TRP A 1 364 ? -33.215 10.272 1.570 1.00 53.06 364 TRP A O 1
ATOM 2880 N N . GLU A 1 365 ? -33.437 8.651 0.035 1.00 54.97 365 GLU A N 1
ATOM 2881 C CA . GLU A 1 365 ? -32.683 7.648 0.800 1.00 54.97 365 GLU A CA 1
ATOM 2882 C C . GLU A 1 365 ? -31.205 8.044 1.026 1.00 54.97 365 GLU A C 1
ATOM 2884 O O . GLU A 1 365 ? -30.769 8.046 2.183 1.00 54.97 365 GLU A O 1
ATOM 2889 N N . PRO A 1 366 ? -30.445 8.505 0.006 1.00 54.09 366 PRO A N 1
ATOM 2890 C CA . PRO A 1 366 ? -29.060 8.949 0.202 1.00 54.09 366 PRO A CA 1
ATOM 2891 C C . PRO A 1 366 ? -28.967 10.201 1.086 1.00 54.09 366 PRO A C 1
ATOM 2893 O O . PRO A 1 366 ? -28.076 10.312 1.925 1.00 54.09 366 PRO A O 1
ATOM 2896 N N . ARG A 1 367 ? -29.937 11.119 0.950 1.00 56.41 367 ARG A N 1
ATOM 2897 C CA . ARG A 1 367 ? -30.048 12.331 1.772 1.00 56.41 367 ARG A CA 1
ATOM 2898 C C . ARG A 1 367 ? -30.269 11.993 3.240 1.00 56.41 367 ARG A C 1
ATOM 2900 O O . ARG A 1 367 ? -29.616 12.580 4.098 1.00 56.41 367 ARG A O 1
ATOM 2907 N N . ASN A 1 368 ? -31.200 11.088 3.531 1.00 57.75 368 ASN A N 1
ATOM 2908 C CA . ASN A 1 368 ? -31.480 10.686 4.903 1.00 57.75 368 ASN A CA 1
ATOM 2909 C C . ASN A 1 368 ? -30.245 10.026 5.518 1.00 57.75 368 ASN A C 1
ATOM 2911 O O . ASN A 1 368 ? -29.886 10.380 6.631 1.00 57.75 368 ASN A O 1
ATOM 2915 N N . GLN A 1 369 ? -29.532 9.178 4.771 1.00 57.78 369 GLN A N 1
ATOM 2916 C CA . GLN A 1 369 ? -28.300 8.542 5.247 1.00 57.78 369 GLN A CA 1
ATOM 2917 C C . GLN A 1 369 ? -27.167 9.552 5.520 1.00 57.78 369 GLN A C 1
ATOM 2919 O O . GLN A 1 369 ? -26.512 9.462 6.560 1.00 57.78 369 GLN A O 1
ATOM 2924 N N . GLU A 1 370 ? -26.935 10.530 4.634 1.00 53.66 370 GLU A N 1
ATOM 2925 C CA . GLU A 1 370 ? -25.902 11.566 4.825 1.00 53.66 370 GLU A CA 1
ATOM 2926 C C . GLU A 1 370 ? -26.271 12.579 5.926 1.00 53.66 370 GLU A C 1
ATOM 2928 O O . GLU A 1 370 ? -25.427 12.907 6.765 1.00 53.66 370 GLU A O 1
ATOM 2933 N N . GLN A 1 371 ? -27.529 13.037 5.987 1.00 57.50 371 GLN A N 1
ATOM 2934 C CA . GLN A 1 371 ? -28.009 13.926 7.055 1.00 57.50 371 GLN A CA 1
ATOM 2935 C C . GLN A 1 371 ? -28.014 13.228 8.415 1.00 57.50 371 GLN A C 1
ATOM 2937 O O . GLN A 1 371 ? -27.623 13.834 9.410 1.00 57.50 371 GLN A O 1
ATOM 2942 N N . GLU A 1 372 ? -28.427 11.963 8.471 1.00 57.31 372 GLU A N 1
ATOM 2943 C CA . GLU A 1 372 ? -28.400 11.173 9.696 1.00 57.31 372 GLU A CA 1
ATOM 2944 C C . GLU A 1 372 ? -26.957 10.974 10.174 1.00 57.31 372 GLU A C 1
ATOM 2946 O O . GLU A 1 372 ? -26.692 11.172 11.356 1.00 57.31 372 GLU A O 1
ATOM 2951 N N . ARG A 1 373 ? -26.001 10.702 9.271 1.00 56.88 373 ARG A N 1
ATOM 2952 C CA . ARG A 1 373 ? -24.562 10.655 9.596 1.00 56.88 373 ARG A CA 1
ATOM 2953 C C . ARG A 1 373 ? -24.039 11.964 10.196 1.00 56.88 373 ARG A C 1
ATOM 2955 O O . ARG A 1 373 ? -23.341 11.922 11.208 1.00 56.88 373 ARG A O 1
ATOM 2962 N N . LEU A 1 374 ? -24.371 13.113 9.604 1.00 57.81 374 LEU A N 1
ATOM 2963 C CA . LEU A 1 374 ? -23.932 14.421 10.110 1.00 57.81 374 LEU A CA 1
ATOM 2964 C C . LEU A 1 374 ? -24.575 14.786 11.447 1.00 57.81 374 LEU A C 1
ATOM 2966 O O . LEU A 1 374 ? -23.874 15.238 12.347 1.00 57.81 374 LEU A O 1
ATOM 2970 N N . LEU A 1 375 ? -25.883 14.573 11.601 1.00 58.03 375 LEU A N 1
ATOM 2971 C CA . LEU A 1 375 ? -26.592 14.839 12.856 1.00 58.03 375 LEU A CA 1
ATOM 2972 C C . LEU A 1 375 ? -26.022 14.000 13.997 1.00 58.03 375 LEU A C 1
ATOM 2974 O O . LEU A 1 375 ? -25.762 14.514 15.081 1.00 58.03 375 LEU A O 1
ATOM 2978 N N . LYS A 1 376 ? -25.762 12.723 13.717 1.00 55.56 376 LYS A N 1
ATOM 2979 C CA . LYS A 1 376 ? -25.117 11.787 14.635 1.00 55.56 376 LYS A CA 1
ATOM 2980 C C . LYS A 1 376 ? -23.731 12.279 15.073 1.00 55.56 376 LYS A C 1
ATOM 2982 O O . LYS A 1 376 ? -23.443 12.280 16.268 1.00 55.56 376 LYS A O 1
ATOM 2987 N N . TYR A 1 377 ? -22.921 12.792 14.146 1.00 53.16 377 TYR A N 1
ATOM 2988 C CA . TYR A 1 377 ? -21.628 13.402 14.469 1.00 53.16 377 TYR A CA 1
ATOM 2989 C C . TYR A 1 377 ? -21.752 14.699 15.290 1.00 53.16 377 TYR A C 1
ATOM 2991 O O . TYR A 1 377 ? -21.053 14.875 16.285 1.00 53.16 377 TYR A O 1
ATOM 2999 N N . GLU A 1 378 ? -22.649 15.616 14.920 1.00 57.47 378 GLU A N 1
ATOM 3000 C CA . GLU A 1 378 ? -22.842 16.879 15.649 1.00 57.47 378 GLU A CA 1
ATOM 3001 C C . GLU A 1 378 ? -23.393 16.657 17.066 1.00 57.47 378 GLU A C 1
ATOM 3003 O O . GLU A 1 378 ? -23.077 17.401 17.999 1.00 57.47 378 GLU A O 1
ATOM 3008 N N . GLU A 1 379 ? -24.220 15.629 17.255 1.00 54.78 379 GLU A N 1
ATOM 3009 C CA . GLU A 1 379 ? -24.651 15.184 18.579 1.00 54.78 379 GLU A CA 1
ATOM 3010 C C . GLU A 1 379 ? -23.504 14.570 19.384 1.00 54.78 379 GLU A C 1
ATOM 3012 O O . GLU A 1 379 ? -23.404 14.839 20.586 1.00 54.78 379 GLU A O 1
ATOM 3017 N N . ALA A 1 380 ? -22.620 13.801 18.742 1.00 48.19 380 ALA A N 1
ATOM 3018 C CA . ALA A 1 380 ? -21.404 13.296 19.364 1.00 48.19 380 ALA A CA 1
ATOM 3019 C C . ALA A 1 380 ? -20.506 14.460 19.826 1.00 48.19 380 ALA A C 1
ATOM 3021 O O . ALA A 1 380 ? -20.170 14.544 21.006 1.00 48.19 380 ALA A O 1
ATOM 3022 N N . GLU A 1 381 ? -20.216 15.438 18.965 1.00 50.34 381 GLU A N 1
ATOM 3023 C CA . GLU A 1 381 ? -19.409 16.615 19.318 1.00 50.34 381 GLU A CA 1
ATOM 3024 C C . GLU A 1 381 ? -19.992 17.376 20.526 1.00 50.34 381 GLU A C 1
ATOM 3026 O O . GLU A 1 381 ? -19.272 17.716 21.466 1.00 50.34 381 GLU A O 1
ATOM 3031 N N . LYS A 1 382 ? -21.321 17.558 20.577 1.00 54.97 382 LYS A N 1
ATOM 3032 C CA . LYS A 1 382 ? -22.013 18.198 21.714 1.00 54.97 382 LYS A CA 1
ATOM 3033 C C . LYS A 1 382 ? -21.938 17.387 23.010 1.00 54.97 382 LYS A C 1
ATOM 3035 O O . LYS A 1 382 ? -21.848 17.973 24.087 1.00 54.97 382 LYS A O 1
ATOM 3040 N N . ARG A 1 383 ? -22.011 16.054 22.938 1.00 45.19 383 ARG A N 1
ATOM 3041 C CA . ARG A 1 383 ? -21.942 15.158 24.111 1.00 45.19 383 ARG A CA 1
ATOM 3042 C C . ARG A 1 383 ? -20.515 14.942 24.619 1.00 45.19 383 ARG A C 1
ATOM 3044 O O . ARG A 1 383 ? -20.333 14.521 25.767 1.00 45.19 383 ARG A O 1
ATOM 3051 N N . PHE A 1 384 ? -19.519 15.181 23.771 1.00 42.44 384 PHE A N 1
ATOM 3052 C CA . PHE A 1 384 ? -18.126 14.797 24.005 1.00 42.44 384 PHE A CA 1
ATOM 3053 C C . PHE A 1 384 ? -17.143 15.982 24.018 1.00 42.44 384 PHE A C 1
ATOM 3055 O O . PHE A 1 384 ? -15.933 15.742 24.041 1.00 42.44 384 PHE A O 1
ATOM 3062 N N . GLY A 1 385 ? -17.687 17.210 24.058 1.00 43.94 385 GLY A N 1
ATOM 3063 C CA . GLY A 1 385 ? -17.014 18.511 24.173 1.00 43.94 385 GLY A CA 1
ATOM 3064 C C . GLY A 1 385 ? -15.695 18.521 24.921 1.00 43.94 385 GLY A C 1
ATOM 3065 O O . GLY A 1 385 ? -15.662 18.120 26.105 1.00 43.94 385 GLY A O 1
#

Radius of gyration: 26.82 Å; chains: 1; bounding box: 78×56×77 Å

InterPro domains:
  IPR036689 ESAT-6-like superfamily [SSF140453] (201-264)

Organism: Streptosporangium roseum (strain ATCC 12428 / DSM 43021 / JCM 3005 / KCTC 9067 / NCIMB 10171 / NRRL 2505 / NI 9100) (NCBI:txid479432)

Sequence (385 aa):
MRDPSPTSAELLSQWDAVPKSPGYWPGLGNEHSDGYEIDRAGVRAAALGLVKIGISAGNDKYFAQYPDHFYLSLNWRLPGAIGQLLYYAGDAFSHFWADLYAEAAMAGLLIEQCAQRYDLLEEPLLGDIARSRFEERIAAMLGGNSPRSRLFNTPSKDYPKSSLSLELSEEVDYGVGDMTAEKAKEDFSPDKRFHDNSLHFRQATDALIELVRALQSRAQDLRDSPWRGAAADNAQTALRQIYGNATALAVVAGGLAAATSRYADLLDWCRRNFDRGADPDRSGRRELLDFGGTPDSRTRAFLEEPNREFMTLYEGMPKRIAQDLPGLLITDQTLVESRTRIDELWPDRNRNLMNDSRTEEDLWEPRNQEQERLLKYEEAEKRFG

pLDDT: mean 74.51, std 16.91, range [32.44, 96.88]

=== Feature glossary ===
A reading guide for the features in this record.

Start from the sequence.

  · This is the polypeptide sequence — one letter per residue, N-terminus first. Length ranges from a few dozen residues for small domains to over a thousand for large multi-domain proteins.

Fold it, and you get atomic coordinates and the backbone conformation that goes with them.

  · Structure coordinates are given as an mmCIF _atom_site loop: one row per atom with element, residue name, chain id, sequence number, and x/y/z position in Å. Only the four main-chain atoms per residue are included here; side chains are omitted to keep the record compact.

  · Backbone dihedral angles. Every residue except chain termini has a φ (preceding-C → N → Cα → C) and a ψ (N → Cα → C → next-N). They are reported in degrees following the IUPAC sign convention. Secondary structure is essentially a statement about which (φ, ψ) basin each residue occupies.

  · The SS8 string is DSSP's per-residue secondary-structure call. α-helix (H) means an i→i+4 H-bond ladder; β-strand (E) means the residue participates in a β-sheet; 3₁₀ (G) and π (I) are tighter and wider helices; T/S are turns/bends; '-' is loop.

  · SS3 is a coarse helix/strand/coil call (letters a/b/c) made by the P-SEA algorithm from inter-Cα distances and dihedrals. It is less detailed than DSSP but needs only Cα positions.

Summarize the fold with a handful of shape descriptors and a per-residue structural alphabet.

  · Radius of gyration (Rg) is the root-mean-square distance of Cα atoms from their centroid — a single number for overall size and compactness. A globular domain of N residues has Rg ≈ 2.2·N^0.38 Å; an extended or disordered chain has a much larger Rg. The Cα contact count is the number of residue pairs whose Cα atoms are within 8 Å and are more than four positions apart in sequence — a standard proxy for tertiary packing density. The bounding box is the smallest axis-aligned box enclosing all Cα atoms.

  · The Foldseek 3Di string encodes local tertiary geometry as a 20-letter alphabet — one character per residue — derived from the relative positions of nearby Cα atoms. Unlike the amino-acid sequence, 3Di is a direct function of the 3D structure, so two proteins with the same fold have similar 3Di strings even at low sequence identity.

  · Solvent-accessible surface area (SASA) is the area in Å² traced out by the centre of a 1.4 Å probe sphere (a water molecule) rolled over the protein's van der Waals surface (Shrake–Rupley / Lee–Richards construction). Buried residues have near-zero SASA; fully exposed residues can exceed 200 Å². The total SASA scales roughly with the number of surface residues.

Ask how reliable the model is.

  · pLDDT (predicted Local Distance Difference Test) is AlphaFold's per-residue confidence score, ranging from 0 to 100. Values above 90 indicate high confidence (typically well-packed cores); 70–90 is confident; 50–70 low confidence; below 50 usually means the region is disordered or the prediction is unreliable there. AlphaFold stores pLDDT in the mmCIF B-factor column.

  · B-factor (Debye–Waller factor) reflects atomic displacement in the crystal lattice. It is an experimental observable (units Å²), not a prediction; low values mean the atom is pinned down, high values mean it moves or is heterogeneous across the crystal.

  · Predicted Aligned Error (PAE) is an AlphaFold confidence matrix: entry (i, j) is the expected error in the position of residue j, in ångströms, when the prediction is superimposed on the true structure at residue i. Low PAE within a block of residues means that block is internally rigid and well-predicted; high PAE between two blocks means their relative placement is uncertain even if each block individually is confident.

Place it in context: what it resembles, what it is annotated as, and how it looks.

  · Nearest PDB neighbors are the top structural matches found by Foldseek when searching this structure against the entire Protein Data Bank. Each hit reports a TM-score (0 to 1; >0.5 almost always implies the same fold) and an E-value. These are *structural* homologs — they may share no detectable sequence similarity.

  · Functional annotations link the protein to curated databases. InterPro entries identify conserved domains and families by matching the sequence against member-database signatures (Pfam, PROSITE, CDD, …). Gene Ontology (GO) terms describe molecular function, biological process, and cellular component in a controlled vocabulary. CATH places the structure in a hierarchical fold classification (Class/Architecture/Topology/Homologous-superfamily). The organism is the source species.

  · Three diagnostic plots accompany the record. The Cα contact map visualizes the tertiary structure as a 2D adjacency matrix (8 Å cutoff, sequence-local contacts suppressed). The Ramachandran plot shows the distribution of backbone (φ, ψ) torsions, with points in the α and β basins reflecting secondary structure content. The PAE plot shows AlphaFold's inter-residue confidence as a color matrix.

  · Six rendered views show the 3D structure from the faces of a cube — i.e. along ±x, ±y, ±z. Rendering representation is drawn randomly per protein from cartoon (secondary-structure ribbons), sticks (backbone bonds), or molecular surface; coloring is either N→C rainbow (blue at the N-terminus through red at the C-terminus) or one color per chain.